Protein AF-A0A3D1KJD3-F1 (afdb_monomer_lite)

Sequence (381 aa):
MVTKNLELHQRLITLSAMRPDELLDFFHSDLTGIPAKKIIGNLKMAMMFLDLPSRDALKQSILGNLAPTNQDPELVAYLKRPTAEELASEIPLHTALTKEEEDEVKNHDVGGASGMPGHHFEEKLQAAWRMLTPEIKTRFERESLEAERFNSIILTYLKDIRDRLETTQRLVAKTELGGMNFPRDLVDKILSVLDEWPPKKILSSALAVPTSAVSVKKVGSVNITRINELKGENDYPPKVSEPSGRNNTRSRPAPTARAGKFTDIAYPANTGDQSTHHLTGPIEEFSMLTVEDFRRAPQHEDFVRKVLDKLNLLAAEDYNQKMAAIDAWHRSALYKLYIDIGQKSLGQGLNVADYLHNSPASSLTEEEFYAITELNQKMRF

Structure (mmCIF, N/CA/C/O backbone):
data_AF-A0A3D1KJD3-F1
#
_entry.id   AF-A0A3D1KJD3-F1
#
loop_
_atom_site.group_PDB
_atom_site.id
_atom_site.type_symbol
_atom_site.label_atom_id
_atom_site.label_alt_id
_atom_site.label_comp_id
_atom_site.label_asym_id
_atom_site.label_entity_id
_atom_site.label_seq_id
_atom_site.pdbx_PDB_ins_code
_atom_site.Cartn_x
_atom_site.Cartn_y
_atom_site.Cartn_z
_atom_site.occupancy
_atom_site.B_iso_or_equiv
_atom_site.auth_seq_id
_atom_site.auth_comp_id
_atom_site.auth_asym_id
_atom_site.auth_atom_id
_atom_site.pdbx_PDB_model_num
ATOM 1 N N . MET A 1 1 ? 34.949 8.815 -19.052 1.00 61.06 1 MET A N 1
ATOM 2 C CA . MET A 1 1 ? 33.995 9.674 -18.311 1.00 61.06 1 MET A CA 1
ATOM 3 C C . MET A 1 1 ? 32.566 9.137 -18.363 1.00 61.06 1 MET A C 1
ATOM 5 O O . MET A 1 1 ? 31.951 9.068 -17.312 1.00 61.06 1 MET A O 1
ATOM 9 N N . VAL A 1 2 ? 32.060 8.676 -19.516 1.00 72.06 2 VAL A N 1
ATOM 10 C CA . VAL A 1 2 ? 30.673 8.174 -19.657 1.00 72.06 2 VAL A CA 1
ATOM 11 C C . VAL A 1 2 ? 30.336 6.981 -18.740 1.00 72.06 2 VAL A C 1
ATOM 13 O O . VAL A 1 2 ? 29.287 6.979 -18.109 1.00 72.06 2 VAL A O 1
ATOM 16 N N . THR A 1 3 ? 31.236 6.003 -18.591 1.00 79.94 3 THR A N 1
ATOM 17 C CA . THR A 1 3 ? 30.989 4.801 -17.766 1.00 79.94 3 THR A CA 1
ATOM 18 C C . THR A 1 3 ? 30.862 5.098 -16.269 1.00 79.94 3 THR A C 1
ATOM 20 O O . THR A 1 3 ? 30.003 4.525 -15.610 1.00 79.94 3 THR A O 1
ATOM 23 N N . LYS A 1 4 ? 31.647 6.050 -15.745 1.00 81.00 4 LYS A N 1
ATOM 24 C CA . LYS A 1 4 ? 31.580 6.462 -14.331 1.00 81.00 4 LYS A CA 1
ATOM 25 C C . LYS A 1 4 ? 30.249 7.135 -13.978 1.00 81.00 4 LYS A C 1
ATOM 27 O O . LYS A 1 4 ? 29.729 6.928 -12.890 1.00 81.00 4 LYS A O 1
ATOM 32 N N . ASN A 1 5 ? 29.680 7.914 -14.899 1.00 83.56 5 ASN A N 1
ATOM 33 C CA . ASN A 1 5 ? 28.409 8.605 -14.661 1.00 83.56 5 ASN A CA 1
ATOM 34 C C . ASN A 1 5 ? 27.230 7.613 -14.595 1.00 83.56 5 ASN A C 1
ATOM 36 O O . ASN A 1 5 ? 26.338 7.754 -13.758 1.00 83.56 5 ASN A O 1
ATOM 40 N N . LEU A 1 6 ? 27.276 6.555 -15.416 1.00 85.12 6 LEU A N 1
ATOM 41 C CA . LEU A 1 6 ? 26.286 5.478 -15.388 1.00 85.12 6 LEU A CA 1
ATOM 42 C C . LEU A 1 6 ? 26.322 4.695 -14.065 1.00 85.12 6 LEU A C 1
ATOM 44 O O . LEU A 1 6 ? 25.272 4.422 -13.488 1.00 85.12 6 LEU A O 1
ATOM 48 N N . GLU A 1 7 ? 27.516 4.384 -13.560 1.00 90.50 7 GLU A N 1
ATOM 49 C CA . GLU A 1 7 ? 27.693 3.683 -12.283 1.00 90.50 7 GLU A CA 1
ATOM 50 C C . GLU A 1 7 ? 27.165 4.513 -11.100 1.00 90.50 7 GLU A C 1
ATOM 52 O O . GLU A 1 7 ? 26.434 4.001 -10.252 1.00 90.50 7 GLU A O 1
ATOM 57 N N . LEU A 1 8 ? 27.444 5.821 -11.081 1.00 89.56 8 LEU A N 1
ATOM 58 C CA . LEU A 1 8 ? 26.913 6.731 -10.060 1.00 89.56 8 LEU A CA 1
ATOM 59 C C . LEU A 1 8 ? 25.385 6.829 -10.106 1.00 89.56 8 LEU A C 1
ATOM 61 O O . LEU A 1 8 ? 24.737 6.857 -9.062 1.00 89.56 8 LEU A O 1
ATOM 65 N N . HIS A 1 9 ? 24.796 6.832 -11.303 1.00 86.81 9 HIS A N 1
ATOM 66 C CA . HIS A 1 9 ? 23.344 6.815 -11.470 1.00 86.81 9 HIS A CA 1
ATOM 67 C C . HIS A 1 9 ? 22.706 5.534 -10.925 1.00 86.81 9 HIS A C 1
ATOM 69 O O . HIS A 1 9 ? 21.658 5.608 -10.286 1.00 86.81 9 HIS A O 1
ATOM 75 N N . GLN A 1 10 ? 23.330 4.374 -11.145 1.00 89.19 10 GLN A N 1
ATOM 76 C CA . GLN A 1 10 ? 22.856 3.101 -10.595 1.00 89.19 10 GLN A CA 1
ATOM 77 C C . GLN A 1 10 ? 22.967 3.081 -9.069 1.00 89.19 10 GLN A C 1
ATOM 79 O O . GLN A 1 10 ? 22.000 2.739 -8.391 1.00 89.19 10 GLN A O 1
ATOM 84 N N . ARG A 1 11 ? 24.099 3.547 -8.527 1.00 91.62 11 ARG A N 1
ATOM 85 C CA . ARG A 1 11 ? 24.304 3.694 -7.079 1.00 91.62 11 ARG A CA 1
ATOM 86 C C . ARG A 1 11 ? 23.284 4.639 -6.440 1.00 91.62 11 ARG A C 1
ATOM 88 O O . ARG A 1 11 ? 22.796 4.351 -5.352 1.00 91.62 11 ARG A O 1
ATOM 95 N N . LEU A 1 12 ? 22.907 5.717 -7.131 1.00 91.06 12 LEU A N 1
ATOM 96 C CA . LEU A 1 12 ? 21.894 6.660 -6.656 1.00 91.06 12 LEU A CA 1
ATOM 97 C C . LEU A 1 12 ? 20.514 6.003 -6.485 1.00 91.06 12 LEU A C 1
ATOM 99 O O . LEU A 1 12 ? 19.816 6.300 -5.520 1.00 91.06 12 LEU A O 1
ATOM 103 N N . ILE A 1 13 ? 20.131 5.100 -7.395 1.00 86.69 13 ILE A N 1
ATOM 104 C CA . ILE A 1 13 ? 18.846 4.377 -7.338 1.00 86.69 13 ILE A CA 1
ATOM 105 C C . ILE A 1 13 ? 18.813 3.413 -6.144 1.00 86.69 13 ILE A C 1
ATOM 107 O O . ILE A 1 13 ? 17.764 3.203 -5.542 1.00 86.69 13 ILE A O 1
ATOM 111 N N . THR A 1 14 ? 19.962 2.849 -5.770 1.00 90.06 14 THR A N 1
ATOM 112 C CA . THR A 1 14 ? 20.081 1.897 -4.658 1.00 90.06 14 THR A CA 1
ATOM 113 C C . THR A 1 14 ? 20.388 2.555 -3.309 1.00 90.06 14 THR A C 1
ATOM 115 O O . THR A 1 14 ? 20.689 1.841 -2.357 1.00 90.06 14 THR A O 1
ATOM 118 N N . LEU A 1 15 ? 20.319 3.890 -3.193 1.00 88.50 15 LEU A N 1
ATOM 119 C CA . LEU A 1 15 ? 20.670 4.616 -1.960 1.00 88.50 15 LEU A CA 1
ATOM 120 C C . LEU A 1 15 ? 19.901 4.133 -0.723 1.00 88.50 15 LEU A C 1
ATOM 122 O O . LEU A 1 15 ? 20.470 4.084 0.362 1.00 88.50 15 LEU A O 1
ATOM 126 N N . SER A 1 16 ? 18.631 3.750 -0.875 1.00 85.44 16 SER A N 1
ATOM 127 C CA . SER A 1 16 ? 17.797 3.266 0.234 1.00 85.44 16 SER A CA 1
ATOM 128 C C . SER A 1 16 ? 18.202 1.893 0.772 1.00 85.44 16 SER A C 1
ATOM 130 O O . SER A 1 16 ? 17.799 1.537 1.875 1.00 85.44 16 SER A O 1
ATOM 132 N N . ALA A 1 17 ? 18.983 1.129 0.008 1.00 86.69 17 ALA A N 1
ATOM 133 C CA . ALA A 1 17 ? 19.478 -0.187 0.396 1.00 86.69 17 ALA A CA 1
ATOM 134 C C . ALA A 1 17 ? 20.937 -0.155 0.886 1.00 86.69 17 ALA A C 1
ATOM 136 O O . ALA A 1 17 ? 21.443 -1.183 1.337 1.00 86.69 17 ALA A O 1
ATOM 137 N N . MET A 1 18 ? 21.620 0.992 0.785 1.00 91.19 18 MET A N 1
ATOM 138 C CA . MET A 1 18 ? 23.014 1.132 1.207 1.00 91.19 18 MET A CA 1
ATOM 139 C C . MET A 1 18 ? 23.139 1.169 2.723 1.00 91.19 18 MET A C 1
ATOM 141 O O . MET A 1 18 ? 22.298 1.723 3.436 1.00 91.19 18 MET A O 1
ATOM 145 N N . ARG A 1 19 ? 24.245 0.618 3.218 1.00 89.31 19 ARG A N 1
ATOM 146 C CA . ARG A 1 19 ? 24.614 0.767 4.626 1.00 89.31 19 ARG A CA 1
ATOM 147 C C . ARG A 1 19 ? 25.073 2.213 4.901 1.00 89.31 19 ARG A C 1
ATOM 149 O O . ARG A 1 19 ? 25.510 2.896 3.973 1.00 89.31 19 ARG A O 1
ATOM 156 N N . PRO A 1 20 ? 24.988 2.715 6.149 1.00 86.56 20 PRO A N 1
ATOM 157 C CA . PRO A 1 20 ? 25.352 4.101 6.458 1.00 86.56 20 PRO A CA 1
ATOM 158 C C . PRO A 1 20 ? 26.784 4.491 6.052 1.00 86.56 20 PRO A C 1
ATOM 160 O O . PRO A 1 20 ? 27.004 5.613 5.611 1.00 86.56 20 PRO A O 1
ATOM 163 N N . ASP A 1 21 ? 27.743 3.568 6.155 1.00 89.38 21 ASP A N 1
ATOM 164 C CA . ASP A 1 21 ? 29.130 3.728 5.699 1.00 89.38 21 ASP A CA 1
ATOM 165 C C . ASP A 1 21 ? 29.217 3.913 4.176 1.00 89.38 21 ASP A C 1
ATOM 167 O O . ASP A 1 21 ? 29.812 4.875 3.694 1.00 89.38 21 ASP A O 1
ATOM 171 N N . GLU A 1 22 ? 28.534 3.056 3.417 1.00 93.56 22 GLU A N 1
ATOM 172 C CA . GLU A 1 22 ? 28.491 3.124 1.950 1.00 93.56 22 GLU A CA 1
ATOM 173 C C . GLU A 1 22 ? 27.819 4.404 1.440 1.00 93.56 22 GLU A C 1
ATOM 175 O O . GLU A 1 22 ? 28.180 4.929 0.381 1.00 93.56 22 GLU A O 1
ATOM 180 N N . LEU A 1 23 ? 26.837 4.904 2.194 1.00 92.81 23 LEU A N 1
ATOM 181 C CA . LEU A 1 23 ? 26.145 6.151 1.903 1.00 92.81 23 LEU A CA 1
ATOM 182 C C . LEU A 1 23 ? 27.099 7.338 2.069 1.00 92.81 23 LEU A C 1
ATOM 184 O O . LEU A 1 23 ? 27.170 8.186 1.182 1.00 92.81 23 LEU A O 1
ATOM 188 N N . LEU A 1 24 ? 27.889 7.385 3.143 1.00 93.38 24 LEU A N 1
ATOM 189 C CA . LEU A 1 24 ? 28.906 8.427 3.313 1.00 93.38 24 LEU A CA 1
ATOM 190 C C . LEU A 1 24 ? 29.971 8.361 2.208 1.00 93.38 24 LEU A C 1
ATOM 192 O O . LEU A 1 24 ? 30.311 9.391 1.626 1.00 93.38 24 LEU A O 1
ATOM 196 N N . ASP A 1 25 ? 30.432 7.165 1.841 1.00 93.81 25 ASP A N 1
ATOM 197 C CA . ASP A 1 25 ? 31.366 6.965 0.723 1.00 93.81 25 ASP A CA 1
ATOM 198 C C . ASP A 1 25 ? 30.792 7.434 -0.624 1.00 93.81 25 ASP A C 1
ATOM 200 O O . ASP A 1 25 ? 31.511 7.956 -1.484 1.00 93.81 25 ASP A O 1
ATOM 204 N N . PHE A 1 26 ? 29.480 7.285 -0.825 1.00 94.44 26 PHE A N 1
ATOM 205 C CA . PHE A 1 26 ? 28.806 7.812 -2.007 1.00 94.44 26 PHE A CA 1
ATOM 206 C C . PHE A 1 26 ? 28.897 9.346 -2.078 1.00 94.44 26 PHE A C 1
ATOM 208 O O . PHE A 1 26 ? 29.221 9.877 -3.138 1.00 94.44 26 PHE A O 1
ATOM 215 N N . PHE A 1 27 ? 28.701 10.066 -0.968 1.00 94.31 27 PHE A N 1
ATOM 216 C CA . PHE A 1 27 ? 28.771 11.539 -0.951 1.00 94.31 27 PHE A CA 1
ATOM 217 C C . PHE A 1 27 ? 30.199 12.114 -1.002 1.00 94.31 27 PHE A C 1
ATOM 219 O O . PHE A 1 27 ? 30.369 13.288 -1.353 1.00 94.31 27 PHE A O 1
ATOM 226 N N . HIS A 1 28 ? 31.215 11.285 -0.745 1.00 93.12 28 HIS A N 1
ATOM 227 C CA . HIS A 1 28 ? 32.618 11.596 -1.041 1.00 93.12 28 HIS A CA 1
ATOM 228 C C . HIS A 1 28 ? 32.961 11.497 -2.534 1.00 93.12 28 HIS A C 1
ATOM 230 O O . HIS A 1 28 ? 33.950 12.082 -2.982 1.00 93.12 28 HIS A O 1
ATOM 236 N N . SER A 1 29 ? 32.183 10.736 -3.309 1.00 92.69 29 SER A N 1
ATOM 237 C CA . SER A 1 29 ? 32.419 10.564 -4.743 1.00 92.69 29 SER A CA 1
ATOM 238 C C . SER A 1 29 ? 32.091 11.847 -5.506 1.00 92.69 29 SER A C 1
ATOM 240 O O . SER A 1 29 ? 31.306 12.668 -5.049 1.00 92.69 29 SER A O 1
ATOM 242 N N . ASP A 1 30 ? 32.669 12.031 -6.689 1.00 93.56 30 ASP A N 1
ATOM 243 C CA . ASP A 1 30 ? 32.340 13.169 -7.548 1.00 93.56 30 ASP A CA 1
ATOM 244 C C . ASP A 1 30 ? 30.911 13.021 -8.100 1.00 93.56 30 ASP A C 1
ATOM 246 O O . ASP A 1 30 ? 30.651 12.151 -8.931 1.00 93.56 30 ASP A O 1
ATOM 250 N N . LEU A 1 31 ? 29.980 13.847 -7.614 1.00 93.81 31 LEU A N 1
ATOM 251 C CA . LEU A 1 31 ? 28.571 13.850 -8.023 1.00 93.81 31 LEU A CA 1
ATOM 252 C C . LEU A 1 31 ? 28.306 14.858 -9.152 1.00 93.81 31 LEU A C 1
ATOM 254 O O . LEU A 1 31 ? 27.145 15.120 -9.488 1.00 93.81 31 LEU A O 1
ATOM 258 N N . THR A 1 32 ? 29.356 15.429 -9.756 1.00 90.88 32 THR A N 1
ATOM 259 C CA . THR A 1 32 ? 29.201 16.375 -10.862 1.00 90.88 32 THR A CA 1
ATOM 260 C C . THR A 1 32 ? 28.441 15.732 -12.027 1.00 90.88 32 THR A C 1
ATOM 262 O O . THR A 1 32 ? 28.765 14.656 -12.531 1.00 90.88 32 THR A O 1
ATOM 265 N N . GLY A 1 33 ? 27.364 16.398 -12.452 1.00 90.62 33 GLY A N 1
ATOM 266 C CA . GLY A 1 33 ? 26.479 15.923 -13.519 1.00 90.62 33 GLY A CA 1
ATOM 267 C C . GLY A 1 33 ? 25.214 15.198 -13.052 1.00 90.62 33 GLY A C 1
ATOM 268 O O . GLY A 1 33 ? 24.385 14.864 -13.898 1.00 90.62 33 GLY A O 1
ATOM 269 N N . ILE A 1 34 ? 25.012 14.995 -11.745 1.00 94.25 34 ILE A N 1
ATOM 270 C CA . ILE A 1 34 ? 23.723 14.551 -11.199 1.00 94.25 34 ILE A CA 1
ATOM 271 C C . ILE A 1 34 ? 22.960 15.776 -10.668 1.00 94.25 34 ILE A C 1
ATOM 273 O O . ILE A 1 34 ? 23.483 16.488 -9.814 1.00 94.25 34 ILE A O 1
ATOM 277 N N . PRO A 1 35 ? 21.718 16.037 -11.119 1.00 95.31 35 PRO A N 1
ATOM 278 C CA . PRO A 1 35 ? 20.925 17.147 -10.596 1.00 95.31 35 PRO A CA 1
ATOM 279 C C . PRO A 1 35 ? 20.672 17.011 -9.087 1.00 95.31 35 PRO A C 1
ATOM 281 O O . PRO A 1 35 ? 20.200 15.962 -8.638 1.00 95.31 35 PRO A O 1
ATOM 284 N N . ALA A 1 36 ? 20.894 18.084 -8.319 1.00 95.06 36 ALA A N 1
ATOM 285 C CA . ALA A 1 36 ? 20.714 18.109 -6.863 1.00 95.06 36 ALA A CA 1
ATOM 286 C C . ALA A 1 36 ? 19.331 17.603 -6.425 1.00 95.06 36 ALA A C 1
ATOM 288 O O . ALA A 1 36 ? 19.230 16.764 -5.534 1.00 95.06 36 ALA A O 1
ATOM 289 N N . LYS A 1 37 ? 18.266 17.994 -7.137 1.00 93.69 37 LYS A N 1
ATOM 290 C CA . LYS A 1 37 ? 16.895 17.498 -6.909 1.00 93.69 37 LYS A CA 1
ATOM 291 C C . LYS A 1 37 ? 16.777 15.976 -6.934 1.00 93.69 37 LYS A C 1
ATOM 293 O O . LYS A 1 37 ? 16.052 15.402 -6.126 1.00 93.69 37 LYS A O 1
ATOM 298 N N . LYS A 1 38 ? 17.491 15.310 -7.846 1.00 93.31 38 LYS A N 1
ATOM 299 C CA . LYS A 1 38 ? 17.479 13.846 -7.961 1.00 93.31 38 LYS A CA 1
ATOM 300 C C . LYS A 1 38 ? 18.204 13.205 -6.780 1.00 93.31 38 LYS A C 1
ATOM 302 O O . LYS A 1 38 ? 17.748 12.182 -6.274 1.00 93.31 38 LYS A O 1
ATOM 307 N N . ILE A 1 39 ? 19.298 13.816 -6.325 1.00 95.94 39 ILE A N 1
ATOM 308 C CA . ILE A 1 39 ? 20.027 13.377 -5.130 1.00 95.94 39 ILE A CA 1
ATOM 309 C C . ILE A 1 39 ? 19.132 13.511 -3.896 1.00 95.94 39 ILE A C 1
ATOM 311 O O . ILE A 1 39 ? 18.936 12.535 -3.178 1.00 95.94 39 ILE A O 1
ATOM 315 N N . ILE A 1 40 ? 18.517 14.683 -3.711 1.00 96.06 40 ILE A N 1
ATOM 316 C CA . ILE A 1 40 ? 17.598 14.975 -2.605 1.00 96.06 40 ILE A CA 1
ATOM 317 C C . ILE A 1 40 ? 16.427 13.986 -2.592 1.00 96.06 40 ILE A C 1
ATOM 319 O O . ILE A 1 40 ? 16.121 13.424 -1.547 1.00 96.06 40 ILE A O 1
ATOM 323 N N . GLY A 1 41 ? 15.795 13.723 -3.741 1.00 91.44 41 GLY A N 1
ATOM 324 C CA . GLY A 1 41 ? 14.673 12.783 -3.829 1.00 91.44 41 GLY A CA 1
ATOM 325 C C . GLY A 1 41 ? 15.038 11.360 -3.396 1.00 91.44 41 GLY A C 1
ATOM 326 O O . GLY A 1 41 ? 14.323 10.758 -2.598 1.00 91.44 41 GLY A O 1
ATOM 327 N N . ASN A 1 42 ? 16.176 10.832 -3.858 1.00 92.06 42 ASN A N 1
ATOM 328 C CA . ASN A 1 42 ? 16.626 9.496 -3.447 1.00 92.06 42 ASN A CA 1
ATOM 329 C C . ASN A 1 42 ? 17.067 9.462 -1.977 1.00 92.06 42 ASN A C 1
ATOM 331 O O . ASN A 1 42 ? 16.793 8.487 -1.279 1.00 92.06 42 ASN A O 1
ATOM 335 N N . LEU A 1 43 ? 17.685 10.538 -1.482 1.00 94.69 43 LEU A N 1
ATOM 336 C CA . LEU A 1 43 ? 18.056 10.661 -0.076 1.00 94.69 43 LEU A CA 1
ATOM 337 C C . LEU A 1 43 ? 16.816 10.684 0.835 1.00 94.69 43 LEU A C 1
ATOM 339 O O . LEU A 1 43 ? 16.785 9.964 1.829 1.00 94.69 43 LEU A O 1
ATOM 343 N N . LYS A 1 44 ? 15.752 11.409 0.458 1.00 94.00 44 LYS A N 1
ATOM 344 C CA . LYS A 1 44 ? 14.457 11.382 1.163 1.00 94.00 44 LYS A CA 1
ATOM 345 C C . LYS A 1 44 ? 13.887 9.971 1.263 1.00 94.00 44 LYS A C 1
ATOM 347 O O . LYS A 1 44 ? 13.471 9.556 2.341 1.00 94.00 44 LYS A O 1
ATOM 352 N N . MET A 1 45 ? 13.912 9.223 0.159 1.00 87.06 45 MET A N 1
ATOM 353 C CA . MET A 1 45 ? 13.441 7.835 0.131 1.00 87.06 45 MET A CA 1
ATOM 354 C C . MET A 1 45 ? 14.270 6.932 1.050 1.00 87.06 45 MET A C 1
ATOM 356 O O . MET A 1 45 ? 13.700 6.145 1.802 1.00 87.06 45 MET A O 1
ATOM 360 N N . ALA A 1 46 ? 15.600 7.073 1.046 1.00 88.75 46 ALA A N 1
ATOM 361 C CA . ALA A 1 46 ? 16.484 6.323 1.942 1.00 88.75 46 ALA A CA 1
ATOM 362 C C . ALA A 1 46 ? 16.216 6.631 3.425 1.00 88.75 46 ALA A C 1
ATOM 364 O O . ALA A 1 46 ? 16.281 5.751 4.280 1.00 88.75 46 ALA A O 1
ATOM 365 N N . MET A 1 47 ? 15.858 7.877 3.730 1.00 92.06 47 MET A N 1
ATOM 366 C CA . MET A 1 47 ? 15.598 8.349 5.087 1.00 92.06 47 MET A CA 1
ATOM 367 C C . MET A 1 47 ? 14.168 8.087 5.576 1.00 92.06 47 MET A C 1
ATOM 369 O O . MET A 1 47 ? 13.893 8.278 6.762 1.00 92.06 47 MET A O 1
ATOM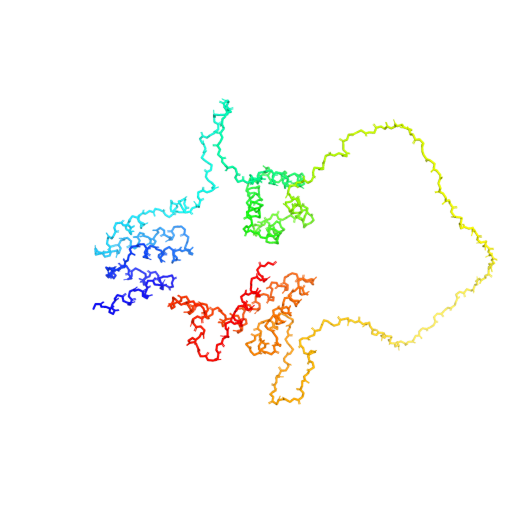 373 N N . MET A 1 48 ? 13.255 7.635 4.709 1.00 90.31 48 MET A N 1
ATOM 374 C CA . MET A 1 48 ? 11.830 7.479 5.027 1.00 90.31 48 MET A CA 1
ATOM 375 C C . MET A 1 48 ? 11.579 6.560 6.235 1.00 90.31 48 MET A C 1
ATOM 377 O O . MET A 1 48 ? 10.620 6.772 6.975 1.00 90.31 48 MET A O 1
ATOM 381 N N . PHE A 1 49 ? 12.470 5.600 6.487 1.00 83.50 49 PHE A N 1
ATOM 382 C CA . PHE A 1 49 ? 12.343 4.620 7.571 1.00 83.50 49 PHE A CA 1
ATOM 383 C C . PHE A 1 49 ? 13.128 4.967 8.846 1.00 83.50 49 PHE A C 1
ATOM 385 O O . PHE A 1 49 ? 13.051 4.230 9.824 1.00 83.50 49 PHE A O 1
ATOM 392 N N . LEU A 1 50 ? 13.874 6.076 8.854 1.00 86.19 50 LEU A N 1
ATOM 393 C CA . LEU A 1 50 ? 14.628 6.536 10.024 1.00 86.19 50 LEU A CA 1
ATOM 394 C C . LEU A 1 50 ? 13.758 7.428 10.922 1.00 86.19 50 LEU A C 1
ATOM 396 O O . LEU A 1 50 ? 12.920 8.184 10.419 1.00 86.19 50 LEU A O 1
ATOM 400 N N . ASP A 1 51 ? 13.986 7.386 12.236 1.00 92.06 51 ASP A N 1
ATOM 401 C CA . ASP A 1 51 ? 13.426 8.350 13.192 1.00 92.06 51 ASP A CA 1
ATOM 402 C C . ASP A 1 51 ? 14.015 9.762 12.990 1.00 92.06 51 ASP A C 1
ATOM 404 O O . ASP A 1 51 ? 15.071 9.924 12.378 1.00 92.06 51 ASP A O 1
ATOM 408 N N . LEU A 1 52 ? 13.331 10.806 13.482 1.00 91.19 52 LEU A N 1
ATOM 409 C CA . LEU A 1 52 ? 13.737 12.203 13.245 1.00 91.19 52 LEU A CA 1
ATOM 410 C C . LEU A 1 52 ? 15.172 12.511 13.717 1.00 91.19 52 LEU A C 1
ATOM 412 O O . LEU A 1 52 ? 15.931 13.051 12.909 1.00 91.19 52 LEU A O 1
ATOM 416 N N . PRO A 1 53 ? 15.591 12.136 14.945 1.00 93.88 53 PRO A N 1
ATOM 417 C CA . PRO A 1 53 ? 16.984 12.286 15.366 1.00 93.88 53 PRO A CA 1
ATOM 418 C C . PRO A 1 53 ? 17.987 11.607 14.425 1.00 93.88 53 PRO A C 1
ATOM 420 O O . PRO A 1 53 ? 18.979 12.227 14.041 1.00 93.88 53 PRO A O 1
ATOM 423 N N . SER A 1 54 ? 17.723 10.364 14.011 1.00 93.38 54 SER A N 1
ATOM 424 C CA . SER A 1 54 ? 18.590 9.624 13.085 1.00 93.38 54 SER A CA 1
ATOM 425 C C . SER A 1 54 ? 18.685 10.287 11.709 1.00 93.38 54 SER A C 1
ATOM 427 O O . SER A 1 54 ? 19.754 10.297 11.096 1.00 93.38 54 SER A O 1
ATOM 429 N N . ARG A 1 55 ? 17.590 10.887 11.225 1.00 94.75 55 ARG A N 1
ATOM 430 C CA . ARG A 1 55 ? 17.575 11.656 9.972 1.00 94.75 55 ARG A CA 1
ATOM 431 C C . ARG A 1 55 ? 18.472 12.887 10.058 1.00 94.75 55 ARG A C 1
ATOM 433 O O . ARG A 1 55 ? 19.301 13.104 9.174 1.00 94.75 55 ARG A O 1
ATOM 440 N N . ASP A 1 56 ? 18.332 13.674 11.119 1.00 95.31 56 ASP A N 1
ATOM 441 C CA . ASP A 1 56 ? 19.144 14.877 11.309 1.00 95.31 56 ASP A CA 1
ATOM 442 C C . ASP A 1 56 ? 20.626 14.525 11.502 1.00 95.31 56 ASP A C 1
ATOM 444 O O . ASP A 1 56 ? 21.489 15.155 10.889 1.00 95.31 56 ASP A O 1
ATOM 448 N N . ALA A 1 57 ? 20.931 13.468 12.262 1.00 95.62 57 ALA A N 1
ATOM 449 C CA . ALA A 1 57 ? 22.294 12.967 12.423 1.00 95.62 57 ALA A CA 1
ATOM 450 C C . ALA A 1 57 ? 22.917 12.570 11.075 1.00 95.62 57 ALA A C 1
ATOM 452 O O . ALA A 1 57 ? 24.028 13.001 10.762 1.00 95.62 57 ALA A O 1
ATOM 453 N N . LEU A 1 58 ? 22.180 11.826 10.242 1.00 94.81 58 LEU A N 1
ATOM 454 C CA . LEU A 1 58 ? 22.642 11.428 8.914 1.00 94.81 58 LEU A CA 1
ATOM 455 C C . LEU A 1 58 ? 22.883 12.640 8.005 1.00 94.81 58 LEU A C 1
ATOM 457 O O . LEU A 1 58 ? 23.923 12.708 7.352 1.00 94.81 58 LEU A O 1
ATOM 461 N N . LYS A 1 59 ? 21.973 13.625 7.991 1.00 96.56 59 LYS A N 1
ATOM 462 C CA . LYS A 1 59 ? 22.155 14.872 7.225 1.00 96.56 59 LYS A CA 1
ATOM 463 C C . LYS A 1 59 ? 23.431 15.607 7.633 1.00 96.56 59 LYS A C 1
ATOM 465 O O . LYS A 1 59 ? 24.183 16.033 6.758 1.00 96.56 59 LYS A O 1
ATOM 470 N N . GLN A 1 60 ? 23.706 15.717 8.934 1.00 97.00 60 GLN A N 1
ATOM 471 C CA . GLN A 1 60 ? 24.932 16.349 9.436 1.00 97.00 60 GLN A CA 1
ATOM 472 C C . GLN A 1 60 ? 26.187 15.554 9.061 1.00 97.00 60 GLN A C 1
ATOM 474 O O . GLN A 1 60 ? 27.186 16.146 8.651 1.00 97.00 60 GLN A O 1
ATOM 479 N N . SER A 1 61 ? 26.139 14.219 9.134 1.00 96.44 61 SER A N 1
ATOM 480 C CA . SER A 1 61 ? 27.247 13.369 8.688 1.00 96.44 61 SER A CA 1
ATOM 481 C C . SER A 1 61 ? 27.519 13.524 7.192 1.00 96.44 61 SER A C 1
ATOM 483 O O . SER A 1 61 ? 28.676 13.675 6.810 1.00 96.44 61 SER A O 1
ATOM 485 N N . ILE A 1 62 ? 26.483 13.555 6.348 1.00 96.31 62 ILE A N 1
ATOM 486 C CA . ILE A 1 62 ? 26.636 13.796 4.905 1.00 96.31 62 ILE A CA 1
ATOM 487 C C . ILE A 1 62 ? 27.220 15.189 4.660 1.00 96.31 62 ILE A C 1
ATOM 489 O O . ILE A 1 62 ? 28.163 15.327 3.889 1.00 96.31 62 ILE A O 1
ATOM 493 N N . LEU A 1 63 ? 26.704 16.215 5.342 1.00 96.69 63 LEU A N 1
ATOM 494 C CA . LEU A 1 63 ? 27.164 17.594 5.186 1.00 96.69 63 LEU A CA 1
ATOM 495 C C . LEU A 1 63 ? 28.647 17.761 5.554 1.00 96.69 63 LEU A C 1
ATOM 497 O O . LEU A 1 63 ? 29.362 18.485 4.865 1.00 96.69 63 LEU A O 1
ATOM 501 N N . GLY A 1 64 ? 29.116 17.080 6.604 1.00 95.12 64 GLY A N 1
ATOM 502 C CA . GLY A 1 64 ? 30.521 17.105 7.024 1.00 95.12 64 GLY A CA 1
ATOM 503 C C . GLY A 1 64 ? 31.476 16.341 6.100 1.00 95.12 64 GLY A C 1
ATOM 504 O O . GLY A 1 64 ? 32.665 16.644 6.078 1.00 95.12 64 GLY A O 1
ATOM 505 N N . ASN A 1 65 ? 30.959 15.383 5.327 1.00 93.56 65 ASN A N 1
ATOM 506 C CA . ASN A 1 65 ? 31.728 14.529 4.414 1.00 93.56 65 ASN A CA 1
ATOM 507 C C . ASN A 1 65 ? 31.531 14.896 2.929 1.00 93.56 65 ASN A C 1
ATOM 509 O O . ASN A 1 65 ? 32.032 14.217 2.034 1.00 93.56 65 ASN A O 1
ATOM 513 N N . LEU A 1 66 ? 30.792 15.969 2.639 1.00 95.50 66 LEU A N 1
ATOM 514 C CA . LEU A 1 66 ? 30.473 16.359 1.272 1.00 95.50 66 LEU A CA 1
ATOM 515 C C . LEU A 1 66 ? 31.729 16.883 0.558 1.00 95.50 66 LEU A C 1
ATOM 517 O O . LEU A 1 66 ? 32.343 17.858 1.000 1.00 95.50 66 LEU A O 1
ATOM 521 N N . ALA A 1 67 ? 32.100 16.266 -0.568 1.00 92.62 67 ALA A N 1
ATOM 522 C CA . ALA A 1 67 ? 33.246 16.724 -1.354 1.00 92.62 67 ALA A CA 1
ATOM 523 C C . ALA A 1 67 ? 33.070 18.198 -1.798 1.00 92.62 67 ALA A C 1
ATOM 525 O O . ALA A 1 67 ? 31.950 18.604 -2.125 1.00 92.62 67 ALA A O 1
ATOM 526 N N . PRO A 1 68 ? 34.145 19.012 -1.885 1.00 93.25 68 PRO A N 1
ATOM 527 C CA . PRO A 1 68 ? 34.047 20.421 -2.288 1.00 93.25 68 PRO A CA 1
ATOM 528 C C . PRO A 1 68 ? 33.379 20.641 -3.653 1.00 93.25 68 PRO A C 1
ATOM 530 O O . PRO A 1 68 ? 32.724 21.656 -3.869 1.00 93.25 68 PRO A O 1
ATOM 533 N N . THR A 1 69 ? 33.506 19.675 -4.566 1.00 93.38 69 THR A N 1
ATOM 534 C CA . THR A 1 69 ? 32.882 19.689 -5.898 1.00 93.38 69 THR A CA 1
ATOM 535 C C . THR A 1 69 ? 31.370 19.454 -5.870 1.00 93.38 69 THR A C 1
ATOM 537 O O . THR A 1 69 ? 30.697 19.753 -6.852 1.00 93.38 69 THR A O 1
ATOM 540 N N . ASN A 1 70 ? 30.827 18.955 -4.755 1.00 92.75 70 ASN A N 1
ATOM 541 C CA . ASN A 1 70 ? 29.419 18.584 -4.590 1.00 92.75 70 ASN A CA 1
ATOM 542 C C . ASN A 1 70 ? 28.619 19.617 -3.778 1.00 92.75 70 ASN A C 1
ATOM 544 O O . ASN A 1 70 ? 27.498 19.333 -3.358 1.00 92.75 70 ASN A O 1
ATOM 548 N N . GLN A 1 71 ? 29.178 20.806 -3.533 1.00 93.75 71 GLN A N 1
ATOM 549 C CA . GLN A 1 71 ? 28.544 21.877 -2.755 1.00 93.75 71 GLN A CA 1
ATOM 550 C C . GLN A 1 71 ? 27.486 22.644 -3.562 1.00 93.75 71 GLN A C 1
ATOM 552 O O . GLN A 1 71 ? 27.489 23.874 -3.618 1.00 93.75 71 GLN A O 1
ATOM 557 N N . ASP A 1 72 ? 26.572 21.914 -4.198 1.00 96.69 72 ASP A N 1
ATOM 558 C CA . ASP A 1 72 ? 25.411 22.520 -4.834 1.00 96.69 72 ASP A CA 1
ATOM 559 C C . ASP A 1 72 ? 24.557 23.254 -3.771 1.00 96.69 72 ASP A C 1
ATOM 561 O O . ASP A 1 72 ? 24.242 22.661 -2.729 1.00 96.69 72 ASP A O 1
ATOM 565 N N . PRO A 1 73 ? 24.179 24.530 -3.988 1.00 97.19 73 PRO A N 1
ATOM 566 C CA . PRO A 1 73 ? 23.442 25.313 -2.998 1.00 97.19 73 PRO A CA 1
ATOM 567 C C . PRO A 1 73 ? 22.110 24.686 -2.572 1.00 97.19 73 PRO A C 1
ATOM 569 O O . PRO A 1 73 ? 21.734 24.809 -1.407 1.00 97.19 73 PRO A O 1
ATOM 572 N N . GLU A 1 74 ? 21.405 24.005 -3.482 1.00 96.50 74 GLU A N 1
ATOM 573 C CA . GLU A 1 74 ? 20.113 23.369 -3.206 1.00 96.50 74 GLU A CA 1
ATOM 574 C C . GLU A 1 74 ? 20.301 22.148 -2.296 1.00 96.50 74 GLU A C 1
ATOM 576 O O . GLU A 1 74 ? 19.585 21.990 -1.303 1.00 96.50 74 GLU A O 1
ATOM 581 N N . LEU A 1 75 ? 21.321 21.325 -2.570 1.00 96.38 75 LEU A N 1
ATOM 582 C CA . LEU A 1 75 ? 21.666 20.171 -1.735 1.00 96.38 75 LEU A CA 1
ATOM 583 C C . LEU A 1 75 ? 22.151 20.599 -0.342 1.00 96.38 75 LEU A C 1
ATOM 585 O O . LEU A 1 75 ? 21.723 20.034 0.664 1.00 96.38 75 LEU A O 1
ATOM 589 N N . VAL A 1 76 ? 23.005 21.621 -0.259 1.00 97.31 76 VAL A N 1
ATOM 590 C CA . VAL A 1 76 ? 23.503 22.137 1.027 1.00 97.31 76 VAL A CA 1
ATOM 591 C C . VAL A 1 76 ? 22.370 22.753 1.851 1.00 97.31 76 VAL A C 1
ATOM 593 O O . VAL A 1 76 ? 22.309 22.531 3.062 1.00 97.31 76 VAL A O 1
ATOM 596 N N . ALA A 1 77 ? 21.458 23.499 1.220 1.00 96.88 77 ALA A N 1
ATOM 597 C CA . ALA A 1 77 ? 20.280 24.039 1.894 1.00 96.88 77 ALA A CA 1
ATOM 598 C C . ALA A 1 77 ? 19.383 22.918 2.438 1.00 96.88 77 ALA A C 1
ATOM 600 O O . ALA A 1 77 ? 18.936 22.992 3.582 1.00 96.88 77 ALA A O 1
ATOM 601 N N . TYR A 1 78 ? 19.181 21.854 1.655 1.00 96.62 78 TYR A N 1
ATOM 602 C CA . TYR A 1 78 ? 18.425 20.678 2.076 1.00 96.62 78 TYR A CA 1
ATOM 603 C C . TYR A 1 78 ? 19.038 19.986 3.304 1.00 96.62 78 TYR A C 1
ATOM 605 O O . TYR A 1 78 ? 18.339 19.725 4.282 1.00 96.62 78 TYR A O 1
ATOM 613 N N . LEU A 1 79 ? 20.349 19.729 3.281 1.00 96.69 79 LEU A N 1
ATOM 614 C CA . LEU A 1 79 ? 21.056 19.042 4.369 1.00 96.69 79 LEU A CA 1
ATOM 615 C C . LEU A 1 79 ? 21.116 19.867 5.664 1.00 96.69 79 LEU A C 1
ATOM 617 O O . LEU A 1 79 ? 21.153 19.297 6.751 1.00 96.69 79 LEU A O 1
ATOM 621 N N . LYS A 1 80 ? 21.109 21.202 5.570 1.00 97.00 80 LYS A N 1
ATOM 622 C CA . LYS A 1 80 ? 21.079 22.092 6.742 1.00 97.00 80 LYS A CA 1
ATOM 623 C C . LYS A 1 80 ? 19.692 22.236 7.364 1.00 97.00 80 LYS A C 1
ATOM 625 O O . LYS A 1 80 ? 19.602 22.657 8.515 1.00 97.00 80 LYS A O 1
ATOM 630 N N . ARG A 1 81 ? 18.626 21.933 6.620 1.00 94.69 81 ARG A N 1
ATOM 631 C CA . ARG A 1 81 ? 17.253 22.127 7.086 1.00 94.69 81 ARG A CA 1
ATOM 632 C C . ARG A 1 81 ? 16.866 21.047 8.110 1.00 94.69 81 ARG A C 1
ATOM 634 O O . ARG A 1 81 ? 16.933 19.859 7.768 1.00 94.69 81 ARG A O 1
ATOM 641 N N . PRO A 1 82 ? 16.416 21.430 9.323 1.00 93.50 82 PRO A N 1
ATOM 642 C CA . PRO A 1 82 ? 15.926 20.484 10.320 1.00 93.50 82 PRO A CA 1
ATOM 643 C C . PRO A 1 82 ? 14.788 19.634 9.761 1.00 93.50 82 PRO A C 1
ATOM 645 O O . PRO A 1 82 ? 13.863 20.148 9.125 1.00 93.50 82 PRO A O 1
ATOM 648 N N . THR A 1 83 ? 14.814 18.330 10.019 1.00 91.06 83 THR A N 1
ATOM 649 C CA . THR A 1 83 ? 13.804 17.416 9.468 1.00 91.06 83 THR A CA 1
ATOM 650 C C . THR A 1 83 ? 12.394 17.711 9.999 1.00 91.06 83 THR A C 1
ATOM 652 O O . THR A 1 83 ? 11.411 17.500 9.290 1.00 91.06 83 THR A O 1
ATOM 655 N N . ALA A 1 84 ? 12.277 18.277 11.204 1.00 86.38 84 ALA A N 1
ATOM 656 C CA . ALA A 1 84 ? 11.000 18.740 11.750 1.00 86.38 84 ALA A CA 1
ATOM 657 C C . ALA A 1 84 ? 10.345 19.844 10.889 1.00 86.38 84 ALA A C 1
ATOM 659 O O . ALA A 1 84 ? 9.137 19.812 10.659 1.00 86.38 84 ALA A O 1
ATOM 660 N N . GLU A 1 85 ? 11.135 20.786 10.363 1.00 88.06 85 GLU A N 1
ATOM 661 C CA . GLU A 1 85 ? 10.638 21.860 9.490 1.00 88.06 85 GLU A CA 1
ATOM 662 C C . GLU A 1 85 ? 10.285 21.357 8.087 1.00 88.06 85 GLU A C 1
ATOM 664 O O . GLU A 1 85 ? 9.394 21.900 7.436 1.00 88.06 85 GLU A O 1
ATOM 669 N N . GLU A 1 86 ? 10.997 20.338 7.602 1.00 87.56 86 GLU A N 1
ATOM 670 C CA . GLU A 1 86 ? 10.708 19.686 6.324 1.00 87.56 86 GLU A CA 1
ATOM 671 C C . GLU A 1 86 ? 9.325 19.033 6.359 1.00 87.56 86 GLU A C 1
ATOM 673 O O . GLU A 1 86 ? 8.486 19.351 5.517 1.00 87.56 86 GLU A O 1
ATOM 678 N N . LEU A 1 87 ? 9.054 18.225 7.390 1.00 84.38 87 LEU A N 1
ATOM 679 C CA . LEU A 1 87 ? 7.751 17.586 7.584 1.00 84.38 87 LEU A CA 1
ATOM 680 C C . LEU A 1 87 ? 6.626 18.606 7.750 1.00 84.38 87 LEU A C 1
ATOM 682 O O . LEU A 1 87 ? 5.552 18.407 7.195 1.00 84.38 87 LEU A O 1
ATOM 686 N N . ALA A 1 88 ? 6.875 19.722 8.440 1.00 82.19 88 ALA A N 1
ATOM 687 C CA . ALA A 1 88 ? 5.897 20.802 8.556 1.00 82.19 88 ALA A CA 1
ATOM 688 C C . ALA A 1 88 ? 5.548 21.440 7.196 1.00 82.19 88 ALA A C 1
ATOM 690 O O . ALA A 1 88 ? 4.409 21.849 6.990 1.00 82.19 88 ALA A O 1
ATOM 691 N N . SER A 1 89 ? 6.503 21.501 6.258 1.00 78.94 89 SER A N 1
ATOM 692 C CA . SER A 1 89 ? 6.280 22.045 4.908 1.00 78.94 89 SER A CA 1
ATOM 693 C C . SER A 1 89 ? 5.777 21.040 3.871 1.00 78.94 89 SER A C 1
ATOM 695 O O . SER A 1 89 ? 5.284 21.455 2.826 1.00 78.94 89 SER A O 1
ATOM 697 N N . GLU A 1 90 ? 5.920 19.738 4.126 1.00 68.62 90 GLU A N 1
ATOM 698 C CA . GLU A 1 90 ? 5.447 18.674 3.230 1.00 68.62 90 GLU A CA 1
ATOM 699 C C . GLU A 1 90 ? 4.012 18.235 3.514 1.00 68.62 90 GLU A C 1
ATOM 701 O O . GLU A 1 90 ? 3.416 17.545 2.687 1.00 68.62 90 GLU A O 1
ATOM 706 N N . ILE A 1 91 ? 3.427 18.656 4.641 1.00 52.44 91 ILE A N 1
ATOM 707 C CA . ILE A 1 91 ? 1.988 18.519 4.860 1.00 52.44 91 ILE A CA 1
ATOM 708 C C . ILE A 1 91 ? 1.289 19.354 3.774 1.00 52.44 91 ILE A C 1
ATOM 710 O O . ILE A 1 91 ? 1.455 20.576 3.751 1.00 52.44 91 ILE A O 1
ATOM 714 N N . PRO A 1 92 ? 0.513 18.733 2.862 1.00 42.53 92 PRO A N 1
ATOM 715 C CA . PRO A 1 92 ? -0.247 19.465 1.861 1.00 42.53 92 PRO A CA 1
ATOM 716 C C . PRO A 1 92 ? -1.103 20.515 2.561 1.00 42.53 92 PRO A C 1
ATOM 718 O O . PRO A 1 92 ? -1.726 20.223 3.583 1.00 42.53 92 PRO A O 1
ATOM 721 N N . LEU A 1 93 ? -1.125 21.724 2.004 1.00 37.81 93 LEU A N 1
ATOM 722 C CA . LEU A 1 93 ? -1.727 22.947 2.543 1.00 37.81 93 LEU A CA 1
ATOM 723 C C . LEU A 1 93 ? -3.273 22.901 2.646 1.00 37.81 93 LEU A C 1
ATOM 725 O O . LEU A 1 93 ? -3.958 23.849 2.282 1.00 37.81 93 LEU A O 1
ATOM 729 N N . HIS A 1 94 ? -3.849 21.798 3.122 1.00 40.88 94 HIS A N 1
ATOM 730 C CA . HIS A 1 94 ? -5.283 21.628 3.346 1.00 40.88 94 HIS A CA 1
ATOM 731 C C . HIS A 1 94 ? -5.675 21.560 4.827 1.00 40.88 94 HIS A C 1
ATOM 733 O O . HIS A 1 94 ? -6.855 21.384 5.117 1.00 40.88 94 HIS A O 1
ATOM 739 N N . THR A 1 95 ? -4.745 21.709 5.777 1.00 41.06 95 THR A N 1
ATOM 740 C CA . THR A 1 95 ? -5.075 21.576 7.213 1.00 41.06 95 THR A CA 1
ATOM 741 C C . THR A 1 95 ? -4.285 22.482 8.165 1.00 41.06 95 THR A C 1
ATOM 743 O O . THR A 1 95 ? -4.069 22.105 9.311 1.00 41.06 95 THR A O 1
ATOM 746 N N . ALA A 1 96 ? -3.877 23.681 7.752 1.00 34.53 96 ALA A N 1
ATOM 747 C CA . ALA A 1 96 ? -3.332 24.667 8.691 1.00 34.53 96 ALA A CA 1
ATOM 748 C C . ALA A 1 96 ? -4.319 25.830 8.874 1.00 34.53 96 ALA A C 1
ATOM 750 O O . ALA A 1 96 ? -4.230 26.839 8.184 1.00 34.53 96 ALA A O 1
ATOM 751 N N . LEU A 1 97 ? -5.272 25.667 9.798 1.00 38.41 97 LEU A N 1
ATOM 752 C CA . LEU A 1 97 ? -5.967 26.794 10.427 1.00 38.41 97 LEU A CA 1
ATOM 753 C C . LEU A 1 97 ? -4.946 27.512 11.319 1.00 38.41 97 LEU A C 1
ATOM 755 O O . LEU A 1 97 ? -4.490 26.964 12.325 1.00 38.41 97 LEU A O 1
ATOM 759 N N . THR A 1 98 ? -4.533 28.708 10.911 1.00 40.25 98 THR A N 1
ATOM 760 C CA . THR A 1 98 ? -3.704 29.611 11.711 1.00 40.25 98 THR A CA 1
ATOM 761 C C . THR A 1 98 ? -4.534 30.206 12.848 1.00 40.25 98 THR A C 1
ATOM 763 O O . THR A 1 98 ? -5.657 30.653 12.638 1.00 40.25 98 THR A O 1
ATOM 766 N N . LYS A 1 99 ? -3.963 30.233 14.057 1.00 46.78 99 LYS A N 1
ATOM 767 C CA . LYS A 1 99 ? -4.529 30.779 15.310 1.00 46.78 99 LYS A CA 1
ATOM 768 C C . LYS A 1 99 ? -4.715 32.314 15.318 1.00 46.78 99 LYS A C 1
ATOM 770 O O . LYS A 1 99 ? -4.614 32.931 16.370 1.00 46.78 99 LYS A O 1
ATOM 775 N N . GLU A 1 100 ? -4.957 32.940 14.172 1.00 45.28 100 GLU A N 1
ATOM 776 C CA . GLU A 1 100 ? -5.041 34.406 14.044 1.00 45.28 100 GLU A CA 1
ATOM 777 C C . GLU A 1 100 ? -6.443 34.915 13.648 1.00 45.28 100 GLU A C 1
ATOM 779 O O . GLU A 1 100 ? -6.647 36.120 13.591 1.00 45.28 100 GLU A O 1
ATOM 784 N N . GLU A 1 101 ? -7.441 34.038 13.466 1.00 46.75 101 GLU A N 1
ATOM 785 C CA . GLU A 1 101 ? -8.822 34.418 13.087 1.00 46.75 101 GLU A CA 1
ATOM 786 C C . GLU A 1 101 ? -9.868 34.271 14.219 1.00 46.75 101 GLU A C 1
ATOM 788 O O . GLU A 1 101 ? -11.063 34.166 13.949 1.00 46.75 101 GLU A O 1
ATOM 793 N N . GLU A 1 102 ? -9.472 34.268 15.500 1.00 48.00 102 GLU A N 1
ATOM 794 C CA . GLU A 1 102 ? -10.446 34.210 16.615 1.00 48.00 102 GLU A CA 1
ATOM 795 C C . GLU A 1 102 ? -11.036 35.574 17.032 1.00 48.00 102 GLU A C 1
ATOM 797 O O . GLU A 1 102 ? -12.041 35.589 17.739 1.00 48.00 102 GLU A O 1
ATOM 802 N N . ASP A 1 103 ? -10.523 36.711 16.540 1.00 41.78 103 ASP A N 1
ATOM 803 C CA . ASP A 1 103 ? -10.947 38.040 17.031 1.00 41.78 103 ASP A CA 1
ATOM 804 C C . ASP A 1 103 ? -11.761 38.916 16.051 1.00 41.78 103 ASP A C 1
ATOM 806 O O . ASP A 1 103 ? -12.123 40.038 16.407 1.00 41.78 103 ASP A O 1
ATOM 810 N N . GLU A 1 104 ? -12.150 38.437 14.860 1.00 40.78 104 GLU A N 1
ATOM 811 C CA . GLU A 1 104 ? -12.803 39.306 13.854 1.00 40.78 104 GLU A CA 1
ATOM 812 C C . GLU A 1 104 ? -14.151 38.812 13.291 1.00 40.78 104 GLU A C 1
ATOM 814 O O . GLU A 1 104 ? -14.504 39.079 12.146 1.00 40.78 104 GLU A O 1
ATOM 819 N N . VAL A 1 105 ? -14.995 38.167 14.110 1.00 41.81 105 VAL A N 1
ATOM 820 C CA . VAL A 1 105 ? -16.406 37.903 13.742 1.00 41.81 105 VAL A CA 1
ATOM 821 C C . VAL A 1 105 ? -17.357 38.885 14.431 1.00 41.81 105 VAL A C 1
ATOM 823 O O . VAL A 1 105 ? -18.179 38.527 15.275 1.00 41.81 105 VAL A O 1
ATOM 826 N N . LYS A 1 106 ? -17.286 40.154 14.018 1.00 45.56 106 LYS A N 1
ATOM 827 C CA . LYS A 1 106 ? -18.446 41.059 14.000 1.00 45.56 106 LYS A CA 1
ATOM 828 C C . LYS A 1 106 ? -18.433 41.872 12.708 1.00 45.56 106 LYS A C 1
ATOM 830 O O . LYS A 1 106 ? -17.711 42.851 12.593 1.00 45.56 106 LYS A O 1
ATOM 835 N N . ASN A 1 107 ? -19.349 41.500 11.815 1.00 46.81 107 ASN A N 1
ATOM 836 C CA . ASN A 1 107 ? -19.783 42.222 10.616 1.00 46.81 107 ASN A CA 1
ATOM 837 C C . ASN A 1 107 ? -18.822 42.199 9.416 1.00 46.81 107 ASN A C 1
ATOM 839 O O . ASN A 1 107 ? -18.045 43.131 9.253 1.00 46.81 107 ASN A O 1
ATOM 843 N N . HIS A 1 108 ? -19.043 41.294 8.458 1.00 38.03 108 HIS A N 1
ATOM 844 C CA . HIS A 1 108 ? -19.429 41.731 7.109 1.00 38.03 108 HIS A CA 1
ATOM 845 C C . HIS A 1 108 ? -19.954 40.594 6.228 1.00 38.03 108 HIS A C 1
ATOM 847 O O . HIS A 1 108 ? -19.437 39.483 6.209 1.00 38.03 108 HIS A O 1
ATOM 853 N N . ASP A 1 109 ? -20.999 40.954 5.496 1.00 48.25 109 ASP A N 1
ATOM 854 C CA . ASP A 1 109 ? -21.644 40.255 4.396 1.00 48.25 109 ASP A CA 1
ATOM 855 C C . ASP A 1 109 ? -21.084 40.833 3.088 1.00 48.25 109 ASP A C 1
ATOM 857 O O . ASP A 1 109 ? -21.399 41.977 2.788 1.00 48.25 109 ASP A O 1
ATOM 861 N N . VAL A 1 110 ? -20.225 40.094 2.372 1.00 42.22 110 VAL A N 1
ATOM 862 C CA . VAL A 1 110 ? -19.898 40.171 0.923 1.00 42.22 110 VAL A CA 1
ATOM 863 C C . VAL A 1 110 ? -19.106 38.875 0.645 1.00 42.22 110 VAL A C 1
ATOM 865 O O . VAL A 1 110 ? -18.155 38.592 1.355 1.00 42.22 110 VAL A O 1
ATOM 868 N N . GLY A 1 111 ? -19.405 37.955 -0.270 1.00 36.31 111 GLY A N 1
ATOM 869 C CA . GLY A 1 111 ? -19.891 38.084 -1.634 1.00 36.31 111 GLY A CA 1
ATOM 870 C C . GLY A 1 111 ? -18.804 37.562 -2.589 1.00 36.31 111 GLY A C 1
ATOM 871 O O . GLY A 1 111 ? -17.953 38.326 -3.023 1.00 36.31 111 GLY A O 1
ATOM 872 N N . GLY A 1 112 ? -18.869 36.269 -2.940 1.00 37.31 112 GLY A N 1
ATOM 873 C CA . GLY A 1 112 ? -18.318 35.728 -4.193 1.00 37.31 112 GLY A CA 1
ATOM 874 C C . GLY A 1 112 ? -16.963 35.005 -4.155 1.00 37.31 112 GLY A C 1
ATOM 875 O O . GLY A 1 112 ? -15.927 35.620 -4.369 1.00 37.31 112 GLY A O 1
ATOM 876 N N . ALA A 1 113 ? -16.997 33.670 -4.080 1.00 32.19 113 ALA A N 1
ATOM 877 C CA . ALA A 1 113 ? -16.117 32.786 -4.855 1.00 32.19 113 ALA A CA 1
ATOM 878 C C . ALA A 1 113 ? -16.742 31.379 -4.945 1.00 32.19 113 ALA A C 1
ATOM 880 O O . ALA A 1 113 ? -17.260 30.844 -3.971 1.00 32.19 113 ALA A O 1
ATOM 881 N N . SER A 1 114 ? -16.732 30.820 -6.151 1.00 35.50 114 SER A N 1
ATOM 882 C CA . SER A 1 114 ? -17.250 29.516 -6.586 1.00 35.50 114 SER A CA 1
ATOM 883 C C . SER A 1 114 ? -17.119 28.372 -5.566 1.00 35.50 114 SER A C 1
ATOM 885 O O . SER A 1 114 ? -16.040 27.808 -5.382 1.00 35.50 114 SER A O 1
ATOM 887 N N . GLY A 1 115 ? -18.246 27.992 -4.960 1.00 32.56 115 GLY A N 1
ATOM 888 C CA . GLY A 1 115 ? -18.351 26.851 -4.058 1.00 32.56 115 GLY A CA 1
ATOM 889 C C . GLY A 1 115 ? -18.326 25.520 -4.809 1.00 32.56 115 GLY A C 1
ATOM 890 O O . GLY A 1 115 ? -19.289 25.159 -5.483 1.00 32.56 115 GLY A O 1
ATOM 891 N N . MET A 1 116 ? -17.247 24.756 -4.629 1.00 41.22 116 MET A N 1
ATOM 892 C CA . MET A 1 116 ? -17.350 23.293 -4.598 1.00 41.22 116 MET A CA 1
ATOM 893 C C . MET A 1 116 ? -18.454 22.919 -3.591 1.00 41.22 116 MET A C 1
ATOM 895 O O . MET A 1 116 ? -18.557 23.602 -2.567 1.00 41.22 116 MET A O 1
ATOM 899 N N . PRO A 1 117 ? -19.288 21.891 -3.844 1.00 47.88 117 PRO A N 1
ATOM 900 C CA . PRO A 1 117 ? -20.350 21.494 -2.923 1.00 47.88 117 PRO A CA 1
ATOM 901 C C . PRO A 1 117 ? -19.727 21.261 -1.550 1.00 47.88 117 PRO A C 1
ATOM 903 O O . PRO A 1 117 ? -18.925 20.346 -1.377 1.00 47.88 117 PRO A O 1
ATOM 906 N N . GLY A 1 118 ? -20.024 22.175 -0.620 1.00 48.59 118 GLY A N 1
ATOM 907 C CA . GLY A 1 118 ? -19.300 22.301 0.634 1.00 48.59 118 GLY A CA 1
ATOM 908 C C . GLY A 1 118 ? -19.241 20.950 1.318 1.00 48.59 118 GLY A C 1
ATOM 909 O O . GLY A 1 118 ? -20.276 20.359 1.625 1.00 48.59 118 GLY A O 1
ATOM 910 N N . HIS A 1 119 ? -18.043 20.429 1.536 1.00 58.41 119 HIS A N 1
ATOM 911 C CA . HIS A 1 119 ? -17.894 19.236 2.340 1.00 58.41 119 HIS A CA 1
ATOM 912 C C . HIS A 1 119 ? -18.281 19.612 3.772 1.00 58.41 119 HIS A C 1
ATOM 914 O O . HIS A 1 119 ? -17.497 20.219 4.494 1.00 58.41 119 HIS A O 1
ATOM 920 N N . HIS A 1 120 ? -19.509 19.281 4.180 1.00 80.81 120 HIS A N 1
ATOM 921 C CA . HIS A 1 120 ? -20.005 19.480 5.546 1.00 80.81 120 HIS A CA 1
ATOM 922 C C . HIS A 1 120 ? -19.360 18.430 6.476 1.00 80.81 120 HIS A C 1
ATOM 924 O O . HIS A 1 120 ? -20.045 17.675 7.161 1.00 80.81 120 HIS A O 1
ATOM 930 N N . PHE A 1 121 ? -18.025 18.310 6.440 1.00 86.88 121 PHE A N 1
ATOM 931 C CA . PHE A 1 121 ? -17.269 17.343 7.235 1.00 86.88 121 PHE A CA 1
ATOM 932 C C . PHE A 1 121 ? -17.491 17.573 8.722 1.00 86.88 121 PHE A C 1
ATOM 934 O O . PHE A 1 121 ? -17.681 16.610 9.456 1.00 86.88 121 PHE A O 1
ATOM 941 N N . GLU A 1 122 ? -17.546 18.838 9.132 1.00 87.06 122 GLU A N 1
ATOM 942 C CA . GLU A 1 122 ? -17.800 19.217 10.517 1.00 87.06 122 GLU A CA 1
ATOM 943 C C . GLU A 1 122 ? -19.190 18.761 10.980 1.00 87.06 122 GLU A C 1
ATOM 945 O O . GLU A 1 122 ? -19.330 18.157 12.039 1.00 87.06 122 GLU A O 1
ATOM 950 N N . GLU A 1 123 ? -20.223 18.931 10.152 1.00 88.94 123 GLU A N 1
ATOM 951 C CA . GLU A 1 123 ? -21.570 18.465 10.500 1.00 88.94 123 GLU A CA 1
ATOM 952 C C . GLU A 1 123 ? -21.664 16.938 10.554 1.00 88.94 123 GLU A C 1
ATOM 954 O O . GLU A 1 123 ? -22.309 16.392 11.452 1.00 88.94 123 GLU A O 1
ATOM 959 N N . LYS A 1 124 ? -20.995 16.235 9.628 1.00 88.31 124 LYS A N 1
ATOM 960 C CA . LYS A 1 124 ? -20.909 14.767 9.643 1.00 88.31 124 LYS A CA 1
ATOM 961 C C . LYS A 1 124 ? -20.174 14.265 10.883 1.00 88.31 124 LYS A C 1
ATOM 963 O O . LYS A 1 124 ? -20.617 13.311 11.522 1.00 88.31 124 LYS A O 1
ATOM 968 N N . LEU A 1 125 ? -19.079 14.926 11.251 1.00 92.94 125 LEU A N 1
ATOM 969 C CA . LEU A 1 125 ? -18.327 14.611 12.455 1.00 92.94 125 LEU A CA 1
ATOM 970 C C . LEU A 1 125 ? -19.204 14.831 13.693 1.00 92.94 125 LEU A C 1
ATOM 972 O O . LEU A 1 125 ? -19.343 13.926 14.513 1.00 92.94 125 LEU A O 1
ATOM 976 N N . GLN A 1 126 ? -19.898 15.965 13.787 1.00 91.44 126 GLN A N 1
ATOM 977 C CA . GLN A 1 126 ? -20.849 16.230 14.868 1.00 91.44 126 GLN A CA 1
ATOM 978 C C . GLN A 1 126 ? -22.001 15.218 14.913 1.00 91.44 126 GLN A C 1
ATOM 980 O O . GLN A 1 126 ? -22.436 14.829 16.000 1.00 91.44 126 GLN A O 1
ATOM 985 N N . ALA A 1 127 ? -22.496 14.751 13.764 1.00 91.50 127 ALA A N 1
ATOM 986 C CA . ALA A 1 127 ? -23.500 13.691 13.708 1.00 91.50 127 ALA A CA 1
ATOM 987 C C . ALA A 1 127 ? -22.963 12.381 14.309 1.00 91.50 127 ALA A C 1
ATOM 989 O O . ALA A 1 127 ? -23.643 11.774 15.137 1.00 91.50 127 ALA A O 1
ATOM 990 N N . ALA A 1 128 ? -21.722 11.999 13.992 1.00 92.88 128 ALA A N 1
ATOM 991 C CA . ALA A 1 128 ? -21.059 10.856 14.621 1.00 92.88 128 ALA A CA 1
ATOM 992 C C . ALA A 1 128 ? -20.898 11.046 16.142 1.00 92.88 128 ALA A C 1
ATOM 994 O O . ALA A 1 128 ? -21.211 10.137 16.911 1.00 92.88 128 ALA A O 1
ATOM 995 N N . TRP A 1 129 ? -20.512 12.242 16.599 1.00 93.56 129 TRP A N 1
ATOM 996 C CA . TRP A 1 129 ? -20.429 12.577 18.028 1.00 93.56 129 TRP A CA 1
ATOM 997 C C . TRP A 1 129 ? -21.766 12.446 18.762 1.00 93.56 129 TRP A C 1
ATOM 999 O O . TRP A 1 129 ? -21.814 12.018 19.919 1.00 93.56 129 TRP A O 1
ATOM 1009 N N . ARG A 1 130 ? -22.879 12.785 18.104 1.00 93.00 130 ARG A N 1
ATOM 1010 C CA . ARG A 1 130 ? -24.220 12.643 18.691 1.00 93.00 130 ARG A CA 1
ATOM 1011 C C . ARG A 1 130 ? -24.588 11.184 18.944 1.00 93.00 130 ARG A C 1
ATOM 1013 O O . ARG A 1 130 ? -25.264 10.931 19.939 1.00 93.00 130 ARG A O 1
ATOM 1020 N N . MET A 1 131 ? -24.097 10.257 18.120 1.00 91.62 131 MET A N 1
ATOM 1021 C CA . MET A 1 131 ? -24.355 8.819 18.252 1.00 91.62 131 MET A CA 1
ATOM 1022 C C . MET A 1 131 ? -23.617 8.169 19.428 1.00 91.62 131 MET A C 1
ATOM 1024 O O . MET A 1 131 ? -24.019 7.094 19.871 1.00 91.62 131 MET A O 1
ATOM 1028 N N . LEU A 1 132 ? -22.565 8.804 19.954 1.00 92.50 132 LEU A N 1
ATOM 1029 C CA . LEU A 1 132 ? -21.798 8.264 21.076 1.00 92.50 132 LEU A CA 1
ATOM 1030 C C . LEU A 1 132 ? -22.640 8.200 22.358 1.00 92.50 132 LEU A C 1
ATOM 1032 O O . LEU A 1 132 ? -23.372 9.139 22.696 1.00 92.50 132 LEU A O 1
ATOM 1036 N N . THR A 1 133 ? -22.492 7.101 23.102 1.00 92.31 133 THR A N 1
ATOM 1037 C CA . THR A 1 133 ? -23.121 6.931 24.417 1.00 92.31 133 THR A CA 1
ATOM 1038 C C . THR A 1 133 ? -22.530 7.926 25.427 1.00 92.31 133 THR A C 1
ATOM 1040 O O . THR A 1 133 ? -21.372 8.334 25.288 1.00 92.31 133 THR A O 1
ATOM 1043 N N . PRO A 1 134 ? -23.292 8.339 26.458 1.00 92.44 134 PRO A N 1
ATOM 1044 C CA . PRO A 1 134 ? -22.793 9.267 27.476 1.00 92.44 134 PRO A CA 1
ATOM 1045 C C . PRO A 1 134 ? -21.532 8.746 28.182 1.00 92.44 134 PRO A C 1
ATOM 1047 O O . PRO A 1 134 ? -20.633 9.526 28.460 1.00 92.44 134 PRO A O 1
ATOM 1050 N N . GLU A 1 135 ? -21.412 7.430 28.371 1.00 90.25 135 GLU A N 1
ATOM 1051 C CA . GLU A 1 135 ? -20.221 6.774 28.932 1.00 90.25 135 GLU A CA 1
ATOM 1052 C C . GLU A 1 135 ? -18.951 7.062 28.114 1.00 90.25 135 GLU A C 1
ATOM 1054 O O . GLU A 1 135 ? -17.905 7.388 28.674 1.00 90.25 135 GLU A O 1
ATOM 1059 N N . ILE A 1 136 ? -19.050 6.995 26.781 1.00 91.75 136 ILE A N 1
ATOM 1060 C CA . ILE A 1 136 ? -17.935 7.291 25.874 1.00 91.75 136 ILE A CA 1
ATOM 1061 C C . ILE A 1 136 ? -17.636 8.793 25.860 1.00 91.75 136 ILE A C 1
ATOM 1063 O O . ILE A 1 136 ? -16.473 9.184 25.855 1.00 91.75 136 ILE A O 1
ATOM 1067 N N . LYS A 1 137 ? -18.665 9.647 25.915 1.00 91.44 137 LYS A N 1
ATOM 1068 C CA . LYS A 1 137 ? -18.477 11.106 25.982 1.00 91.44 137 LYS A CA 1
ATOM 1069 C C . LYS A 1 137 ? -17.723 11.517 27.248 1.00 91.44 137 LYS A C 1
ATOM 1071 O O . LYS A 1 137 ? -16.747 12.250 27.156 1.00 91.44 137 LYS A O 1
ATOM 1076 N N . THR A 1 138 ? -18.091 10.969 28.406 1.00 91.81 138 THR A N 1
ATOM 1077 C CA . THR A 1 138 ? -17.371 11.221 29.664 1.00 91.81 138 THR A CA 1
ATOM 1078 C C . THR A 1 138 ? -15.935 10.687 29.630 1.00 91.81 138 THR A C 1
ATOM 1080 O O . THR A 1 138 ? -15.043 11.289 30.225 1.00 91.81 138 THR A O 1
ATOM 1083 N N . ARG A 1 139 ? -15.681 9.573 28.929 1.00 89.94 139 ARG A N 1
ATOM 1084 C CA . ARG A 1 139 ? -14.319 9.060 28.696 1.00 89.94 139 ARG A CA 1
ATOM 1085 C C . ARG A 1 139 ? -13.488 10.056 27.871 1.00 89.94 139 ARG A C 1
ATOM 1087 O O . ARG A 1 139 ? -12.370 10.372 28.261 1.00 89.94 139 ARG A O 1
ATOM 1094 N N . PHE A 1 140 ? -14.066 10.632 26.821 1.00 91.25 140 PHE A N 1
ATOM 1095 C CA . PHE A 1 140 ? -13.413 11.645 25.984 1.00 91.25 140 PHE A CA 1
ATOM 1096 C C . PHE A 1 140 ? -13.151 12.974 26.698 1.00 91.25 140 PHE A C 1
ATOM 1098 O O . PHE A 1 140 ? -12.127 13.602 26.451 1.00 91.25 140 PHE A O 1
ATOM 1105 N N . GLU A 1 141 ? -14.023 13.385 27.619 1.00 88.44 141 GLU A N 1
ATOM 1106 C CA . GLU A 1 141 ? -13.797 14.577 28.451 1.00 88.44 141 GLU A CA 1
ATOM 1107 C C . GLU A 1 141 ? -12.605 14.414 29.408 1.00 88.44 141 GLU A C 1
ATOM 1109 O O . GLU A 1 141 ? -11.953 15.395 29.759 1.00 88.44 141 GLU A O 1
ATOM 1114 N N . ARG A 1 142 ? -12.305 13.179 29.834 1.00 83.69 142 ARG A N 1
ATOM 1115 C CA . ARG A 1 142 ? -11.148 12.882 30.694 1.00 83.69 142 ARG A CA 1
ATOM 1116 C C . ARG A 1 142 ? -9.851 12.752 29.902 1.00 83.69 142 ARG A C 1
ATOM 1118 O O . ARG A 1 142 ? -8.797 13.128 30.407 1.00 83.69 142 ARG A O 1
ATOM 1125 N N . GLU A 1 143 ? -9.926 12.217 28.685 1.00 81.88 143 GLU A N 1
ATOM 1126 C CA . GLU A 1 143 ? -8.764 11.885 27.860 1.00 81.88 143 GLU A CA 1
ATOM 1127 C C . GLU A 1 143 ? -8.842 12.549 26.476 1.00 81.88 143 GLU A C 1
ATOM 1129 O O . GLU A 1 143 ? -9.339 11.970 25.508 1.00 81.88 143 GLU A O 1
ATOM 1134 N N . SER A 1 144 ? -8.265 13.754 26.361 1.00 83.62 144 SER A N 1
ATOM 1135 C CA . SER A 1 144 ? -8.237 14.552 25.115 1.00 83.62 144 SER A CA 1
ATOM 1136 C C . SER A 1 144 ? -7.712 13.773 23.899 1.00 83.62 144 SER A C 1
ATOM 1138 O O . SER A 1 144 ? -8.196 13.940 22.781 1.00 83.62 144 SER A O 1
ATOM 1140 N N . LEU A 1 145 ? -6.750 12.870 24.114 1.00 88.06 145 LEU A N 1
ATOM 1141 C CA . LEU A 1 145 ? -6.124 12.082 23.048 1.00 88.06 145 LEU A CA 1
ATOM 1142 C C . LEU A 1 145 ? -7.093 11.108 22.368 1.00 88.06 145 LEU A C 1
ATOM 1144 O O . LEU A 1 145 ? -6.943 10.817 21.181 1.00 88.06 145 LEU A O 1
ATOM 1148 N N . GLU A 1 146 ? -8.078 10.576 23.088 1.00 90.81 146 GLU A N 1
ATOM 1149 C CA . GLU A 1 146 ? -9.032 9.638 22.497 1.00 90.81 146 GLU A CA 1
ATOM 1150 C C . GLU A 1 146 ? -10.052 10.355 21.612 1.00 90.81 146 GLU A C 1
ATOM 1152 O O . GLU A 1 146 ? -10.378 9.865 20.530 1.00 90.81 146 GLU A O 1
ATOM 1157 N N . ALA A 1 147 ? -10.483 11.551 22.019 1.00 92.31 147 ALA A N 1
ATOM 1158 C CA . ALA A 1 147 ? -11.331 12.415 21.203 1.00 92.31 147 ALA A CA 1
ATOM 1159 C C . ALA A 1 147 ? -10.642 12.788 19.878 1.00 92.31 147 ALA A C 1
ATOM 1161 O O . ALA A 1 147 ? -11.238 12.674 18.805 1.00 92.31 147 ALA A O 1
ATOM 1162 N N . GLU A 1 148 ? -9.361 13.166 19.933 1.00 93.00 148 GLU A N 1
ATOM 1163 C CA . GLU A 1 148 ? -8.560 13.475 18.743 1.00 93.00 148 GLU A CA 1
ATOM 1164 C C . GLU A 1 148 ? -8.390 12.260 17.822 1.00 93.00 148 GLU A C 1
ATOM 1166 O O . GLU A 1 148 ? -8.527 12.378 16.601 1.00 93.00 148 GLU A O 1
ATOM 1171 N N . ARG A 1 149 ? -8.149 11.069 18.387 1.00 93.69 149 ARG A N 1
ATOM 1172 C CA . ARG A 1 149 ? -8.065 9.820 17.611 1.00 93.69 149 ARG A CA 1
ATOM 1173 C C . ARG A 1 149 ? -9.383 9.484 16.933 1.00 93.69 149 ARG A C 1
ATOM 1175 O O . ARG A 1 149 ? -9.373 9.159 15.746 1.00 93.69 149 ARG A O 1
ATOM 1182 N N . PHE A 1 150 ? -10.501 9.585 17.651 1.00 96.31 150 PHE A N 1
ATOM 1183 C CA . PHE A 1 150 ? -11.829 9.390 17.075 1.00 96.31 150 PHE A CA 1
ATOM 1184 C C . PHE A 1 150 ? -12.055 10.340 15.896 1.00 96.31 150 PHE A C 1
ATOM 1186 O O . PHE A 1 150 ? -12.382 9.885 14.800 1.00 96.31 150 PHE A O 1
ATOM 1193 N N . ASN A 1 151 ? -11.783 11.635 16.085 1.00 95.69 151 ASN A N 1
ATOM 1194 C CA . ASN A 1 151 ? -11.910 12.641 15.032 1.00 95.69 151 ASN A CA 1
ATOM 1195 C C . ASN A 1 151 ? -11.041 12.312 13.821 1.00 95.69 151 ASN A C 1
ATOM 1197 O O . ASN A 1 151 ? -11.528 12.345 12.696 1.00 95.69 151 ASN A O 1
ATOM 1201 N N . SER A 1 152 ? -9.781 11.936 14.040 1.00 95.75 152 SER A N 1
ATOM 1202 C 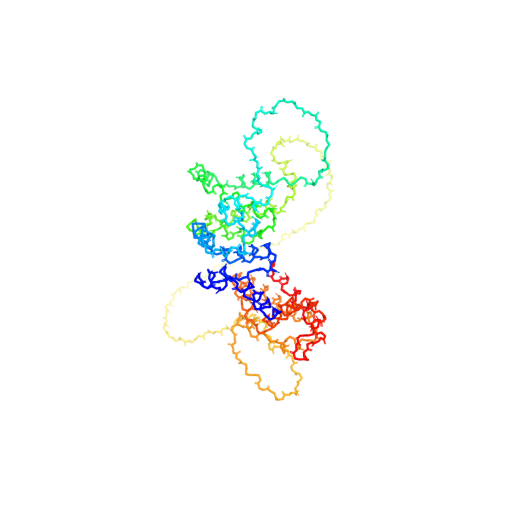CA . SER A 1 152 ? -8.866 11.545 12.967 1.00 95.75 152 SER A CA 1
ATOM 1203 C C . SER A 1 152 ? -9.390 10.344 12.175 1.00 95.75 152 SER A C 1
ATOM 1205 O O . SER A 1 152 ? -9.450 10.397 10.948 1.00 95.75 152 SER A O 1
ATOM 1207 N N . ILE A 1 153 ? -9.860 9.294 12.861 1.00 95.62 153 ILE A N 1
ATOM 1208 C CA . ILE A 1 153 ? -10.409 8.087 12.226 1.00 95.62 153 ILE A CA 1
ATOM 1209 C C . ILE A 1 153 ? -11.635 8.421 11.362 1.00 95.62 153 ILE A C 1
ATOM 1211 O O . ILE A 1 153 ? -11.716 7.965 10.220 1.00 95.62 153 ILE A O 1
ATOM 1215 N N . ILE A 1 154 ? -12.569 9.225 11.880 1.00 96.31 154 ILE A N 1
ATOM 1216 C CA . ILE A 1 154 ? -13.778 9.618 11.145 1.00 96.31 154 ILE A CA 1
ATOM 1217 C C . ILE A 1 154 ? -13.442 10.574 9.994 1.00 96.31 154 ILE A C 1
ATOM 1219 O O . ILE A 1 154 ? -13.983 10.431 8.902 1.00 96.31 154 ILE A O 1
ATOM 1223 N N . LEU A 1 155 ? -12.515 11.515 10.184 1.00 94.44 155 LEU A N 1
ATOM 1224 C CA . LEU A 1 155 ? -12.099 12.435 9.126 1.00 94.44 155 LEU A CA 1
ATOM 1225 C C . LEU A 1 155 ? -11.400 11.713 7.971 1.00 94.44 155 LEU A C 1
ATOM 1227 O O . LEU A 1 155 ? -11.649 12.062 6.821 1.00 94.44 155 LEU A O 1
ATOM 1231 N N . THR A 1 156 ? -10.558 10.706 8.230 1.00 93.81 156 THR A N 1
ATOM 1232 C CA . THR A 1 156 ? -9.937 9.932 7.140 1.00 93.81 156 THR A CA 1
ATOM 1233 C C . THR A 1 156 ? -10.956 9.079 6.391 1.00 93.81 156 THR A C 1
ATOM 1235 O O . THR A 1 156 ? -10.825 8.931 5.180 1.00 93.81 156 THR A O 1
ATOM 1238 N N . TYR A 1 157 ? -11.983 8.570 7.085 1.00 94.88 157 TYR A N 1
ATOM 1239 C CA . TYR A 1 157 ? -13.118 7.899 6.445 1.00 94.88 157 TYR A CA 1
ATOM 1240 C C . TYR A 1 157 ? -13.885 8.857 5.528 1.00 94.88 157 TYR A C 1
ATOM 1242 O O . TYR A 1 157 ? -14.099 8.584 4.355 1.00 94.88 157 TYR A O 1
ATOM 1250 N N . LEU A 1 158 ? -14.232 10.041 6.037 1.00 92.44 158 LEU A N 1
ATOM 1251 C CA . LEU A 1 158 ? -14.971 11.045 5.275 1.00 92.44 158 LEU A CA 1
ATOM 1252 C C . LEU A 1 158 ? -14.199 11.594 4.068 1.00 92.44 158 LEU A C 1
ATOM 1254 O O . LEU A 1 158 ? -14.817 12.011 3.091 1.00 92.44 158 LEU A O 1
ATOM 1258 N N . LYS A 1 159 ? -12.865 11.592 4.137 1.00 89.00 159 LYS A N 1
ATOM 1259 C CA . LYS A 1 159 ? -11.967 11.945 3.030 1.00 89.00 159 LYS A CA 1
ATOM 1260 C C . LYS A 1 159 ? -11.750 10.803 2.028 1.00 89.00 159 LYS A C 1
ATOM 1262 O O . LYS A 1 159 ? -10.950 10.988 1.118 1.00 89.00 159 LYS A O 1
ATOM 1267 N N . ASP A 1 160 ? -12.409 9.656 2.207 1.00 87.25 160 ASP A N 1
ATOM 1268 C CA . ASP A 1 160 ? -12.265 8.455 1.368 1.00 87.25 160 ASP A CA 1
ATOM 1269 C C . ASP A 1 160 ? -10.822 7.907 1.322 1.00 87.25 160 ASP A C 1
ATOM 1271 O O . ASP A 1 160 ? -10.404 7.228 0.391 1.00 87.25 160 ASP A O 1
ATOM 1275 N N . ILE A 1 161 ? -10.019 8.225 2.347 1.00 84.94 161 ILE A N 1
ATOM 1276 C CA . ILE A 1 161 ? -8.656 7.689 2.518 1.00 84.94 161 ILE A CA 1
ATOM 1277 C C . ILE A 1 161 ? -8.722 6.295 3.144 1.00 84.94 161 ILE A C 1
ATOM 1279 O O . ILE A 1 161 ? -7.847 5.461 2.926 1.00 84.94 161 ILE A O 1
ATOM 1283 N N . ARG A 1 162 ? -9.750 6.073 3.964 1.00 87.94 162 ARG A N 1
ATOM 1284 C CA . ARG A 1 162 ? -9.980 4.850 4.718 1.00 87.94 162 ARG A CA 1
ATOM 1285 C C . ARG A 1 162 ? -11.349 4.299 4.352 1.00 87.94 162 ARG A C 1
ATOM 1287 O O . ARG A 1 162 ? -12.315 5.055 4.358 1.00 87.94 162 ARG A O 1
ATOM 1294 N N . ASP A 1 163 ? -11.444 2.998 4.108 1.00 91.75 163 ASP A N 1
ATOM 1295 C CA . ASP A 1 163 ? -12.721 2.353 3.808 1.00 91.75 163 ASP A CA 1
ATOM 1296 C C . ASP A 1 163 ? -13.571 2.111 5.078 1.00 91.75 163 ASP A C 1
ATOM 1298 O O . ASP A 1 163 ? -13.160 2.348 6.226 1.00 91.75 163 ASP A O 1
ATOM 1302 N N . ARG A 1 164 ? -14.805 1.631 4.882 1.00 92.62 164 ARG A N 1
ATOM 1303 C CA . ARG A 1 164 ? -15.758 1.361 5.974 1.00 92.62 164 ARG A CA 1
ATOM 1304 C C . ARG A 1 164 ? -15.211 0.325 6.955 1.00 92.62 164 ARG A C 1
ATOM 1306 O O . ARG A 1 164 ? -15.492 0.378 8.157 1.00 92.62 164 ARG A O 1
ATOM 1313 N N . LEU A 1 165 ? -14.419 -0.620 6.465 1.00 83.75 165 LEU A N 1
ATOM 1314 C CA . LEU A 1 165 ? -13.931 -1.729 7.257 1.00 83.75 165 LEU A CA 1
ATOM 1315 C C . LEU A 1 165 ? -12.720 -1.353 8.104 1.00 83.75 165 LEU A C 1
ATOM 1317 O O . LEU A 1 165 ? -12.729 -1.635 9.298 1.00 83.75 165 LEU A O 1
ATOM 1321 N N . GLU A 1 166 ? -11.693 -0.735 7.533 1.00 89.75 166 GLU A N 1
ATOM 1322 C CA . GLU A 1 166 ? -10.530 -0.252 8.268 1.00 89.75 166 GLU A CA 1
ATOM 1323 C C . GLU A 1 166 ? -11.000 0.740 9.342 1.00 89.75 166 GLU A C 1
ATOM 1325 O O . GLU A 1 166 ? -10.531 0.700 10.482 1.00 89.75 166 GLU A O 1
ATOM 1330 N N . THR A 1 167 ? -12.014 1.560 9.036 1.00 96.62 167 THR A N 1
ATOM 1331 C CA . THR A 1 167 ? -12.657 2.437 10.027 1.00 96.62 167 THR A CA 1
ATOM 1332 C C . THR A 1 167 ? -13.319 1.621 11.134 1.00 96.62 167 THR A C 1
ATOM 1334 O O . THR A 1 167 ? -13.099 1.895 12.314 1.00 96.62 167 THR A O 1
ATOM 1337 N N . THR A 1 168 ? -14.049 0.559 10.781 1.00 96.62 168 THR A N 1
ATOM 1338 C CA . THR A 1 168 ? -14.647 -0.359 11.759 1.00 96.62 168 THR A CA 1
ATOM 1339 C C . THR A 1 168 ? -13.589 -1.010 12.647 1.00 96.62 168 THR A C 1
ATOM 1341 O O . THR A 1 168 ? -13.716 -0.996 13.868 1.00 96.62 168 THR A O 1
ATOM 1344 N N . GLN A 1 169 ? -12.518 -1.543 12.060 1.00 93.62 169 GLN A N 1
ATOM 1345 C CA . GLN A 1 169 ? -11.436 -2.204 12.784 1.00 93.62 169 GLN A CA 1
ATOM 1346 C C . GLN A 1 169 ? -10.748 -1.246 13.752 1.00 93.62 169 GLN A C 1
ATOM 1348 O O . GLN A 1 169 ? -10.518 -1.611 14.900 1.00 93.62 169 GLN A O 1
ATOM 1353 N N . ARG A 1 170 ? -10.471 -0.006 13.335 1.00 96.62 170 ARG A N 1
ATOM 1354 C CA . ARG A 1 170 ? -9.870 1.015 14.206 1.00 96.62 170 ARG A CA 1
ATOM 1355 C C . ARG A 1 170 ? -10.791 1.406 15.353 1.00 96.62 170 ARG A C 1
ATOM 1357 O O . ARG A 1 170 ? -10.326 1.557 16.479 1.00 96.62 170 ARG A O 1
ATOM 1364 N N . LEU A 1 171 ? -12.090 1.534 15.097 1.00 96.94 171 LEU A N 1
ATOM 1365 C CA . LEU A 1 171 ? -13.049 1.858 16.148 1.00 96.94 171 LEU A CA 1
ATOM 1366 C C . LEU A 1 171 ? -13.251 0.684 17.127 1.00 96.94 171 LEU A C 1
ATOM 1368 O O . LEU A 1 171 ? -13.349 0.913 18.328 1.00 96.94 171 LEU A O 1
ATOM 1372 N N . VAL A 1 172 ? -13.245 -0.566 16.655 1.00 96.94 172 VAL A N 1
ATOM 1373 C CA . VAL A 1 172 ? -13.443 -1.767 17.494 1.00 96.94 172 VAL A CA 1
ATOM 1374 C C . VAL A 1 172 ? -12.165 -2.211 18.219 1.00 96.94 172 VAL A C 1
ATOM 1376 O O . VAL A 1 172 ? -12.244 -2.752 19.321 1.00 96.94 172 VAL A O 1
ATOM 1379 N N . ALA A 1 173 ? -10.981 -1.999 17.639 1.00 94.69 173 ALA A N 1
ATOM 1380 C CA . ALA A 1 173 ? -9.714 -2.452 18.211 1.00 94.69 173 ALA A CA 1
ATOM 1381 C C . ALA A 1 173 ? -9.453 -1.860 19.604 1.00 94.69 173 ALA A C 1
ATOM 1383 O O . ALA A 1 173 ? -9.883 -0.753 19.924 1.00 94.69 173 ALA A O 1
ATOM 1384 N N . LYS A 1 174 ? -8.707 -2.594 20.435 1.00 95.00 174 LYS A N 1
ATOM 1385 C CA . LYS A 1 174 ? -8.361 -2.175 21.801 1.00 95.00 174 LYS A CA 1
ATOM 1386 C C . LYS A 1 174 ? -7.559 -0.870 21.803 1.00 95.00 174 LYS A C 1
ATOM 1388 O O . LYS A 1 174 ? -6.721 -0.655 20.926 1.00 95.00 174 LYS A O 1
ATOM 1393 N N . THR A 1 175 ? -7.739 -0.054 22.843 1.00 92.50 175 THR A N 1
ATOM 1394 C CA . THR A 1 175 ? -7.022 1.222 23.022 1.00 92.50 175 THR A CA 1
ATOM 1395 C C . THR A 1 175 ? -5.498 1.054 23.019 1.00 92.50 175 THR A C 1
ATOM 1397 O O . THR A 1 175 ? -4.783 1.876 22.448 1.00 92.50 175 THR A O 1
ATOM 1400 N N . GLU A 1 176 ? -5.001 -0.059 23.568 1.00 90.06 176 GLU A N 1
ATOM 1401 C CA . GLU A 1 176 ? -3.575 -0.427 23.591 1.00 90.06 176 GLU A CA 1
ATOM 1402 C C . GLU A 1 176 ? -2.966 -0.587 22.187 1.00 90.06 176 GLU A C 1
ATOM 1404 O O . GLU A 1 176 ? -1.793 -0.296 21.984 1.00 90.06 176 GLU A O 1
ATOM 1409 N N . LEU A 1 177 ? -3.770 -1.004 21.202 1.00 87.44 177 LEU A N 1
ATOM 1410 C CA . LEU A 1 177 ? -3.358 -1.171 19.803 1.00 87.44 177 LEU A CA 1
ATOM 1411 C C . LEU A 1 177 ? -3.636 0.086 18.961 1.00 87.44 177 LEU A C 1
ATOM 1413 O O . LEU A 1 177 ? -3.601 0.041 17.731 1.00 87.44 177 LEU A O 1
ATOM 1417 N N . GLY A 1 178 ? -3.962 1.208 19.610 1.00 84.06 178 GLY A N 1
ATOM 1418 C CA . GLY A 1 178 ? -4.342 2.446 18.932 1.00 84.06 178 GLY A CA 1
ATOM 1419 C C . GLY A 1 178 ? -5.748 2.421 18.324 1.00 84.06 178 GLY A C 1
ATOM 1420 O O . GLY A 1 178 ? -6.008 3.187 17.396 1.00 84.06 178 GLY A O 1
ATOM 1421 N N . GLY A 1 179 ? -6.633 1.541 18.807 1.00 91.50 179 GLY A N 1
ATOM 1422 C CA . GLY A 1 179 ? -8.064 1.568 18.495 1.00 91.50 179 GLY A CA 1
ATOM 1423 C C . GLY A 1 179 ? -8.900 2.331 19.531 1.00 91.50 179 GLY A C 1
ATOM 1424 O O . GLY A 1 179 ? -8.346 2.985 20.413 1.00 91.50 179 GLY A O 1
ATOM 1425 N N . MET A 1 180 ? -10.232 2.256 19.430 1.00 95.75 180 MET A N 1
ATOM 1426 C CA . MET A 1 180 ? -11.166 2.980 20.319 1.00 95.75 180 MET A CA 1
ATOM 1427 C C . MET A 1 180 ? -11.954 2.083 21.289 1.00 95.75 180 MET A C 1
ATOM 1429 O O . MET A 1 180 ? -12.594 2.586 22.219 1.00 95.75 180 MET A O 1
ATOM 1433 N N . ASN A 1 181 ? -11.864 0.762 21.124 1.00 96.00 181 ASN A N 1
ATOM 1434 C CA . ASN A 1 181 ? -12.571 -0.257 21.901 1.00 96.00 181 ASN A CA 1
ATOM 1435 C C . ASN A 1 181 ? -14.097 -0.042 21.926 1.00 96.00 181 ASN A C 1
ATOM 1437 O O . ASN A 1 181 ? -14.743 -0.180 22.965 1.00 96.00 181 ASN A O 1
ATOM 1441 N N . PHE A 1 182 ? -14.674 0.366 20.795 1.00 96.75 182 PHE A N 1
ATOM 1442 C CA . PHE A 1 182 ? -16.112 0.564 20.663 1.00 96.75 182 PHE A CA 1
ATOM 1443 C C . PHE A 1 182 ? -16.843 -0.754 20.398 1.00 96.75 182 PHE A C 1
ATOM 1445 O O . PHE A 1 182 ? -16.336 -1.610 19.667 1.00 96.75 182 PHE A O 1
ATOM 1452 N N . PRO A 1 183 ? -18.063 -0.923 20.939 1.00 96.19 183 PRO A N 1
ATOM 1453 C CA . PRO A 1 183 ? -18.895 -2.066 20.601 1.00 96.19 183 PRO A CA 1
ATOM 1454 C C . PRO A 1 183 ? -19.290 -2.000 19.124 1.00 96.19 183 PRO A C 1
ATOM 1456 O O . PRO A 1 183 ? -19.647 -0.936 18.611 1.00 96.19 183 PRO A O 1
ATOM 1459 N N . ARG A 1 184 ? -19.254 -3.149 18.444 1.00 94.00 184 ARG A N 1
ATOM 1460 C CA . ARG A 1 184 ? -19.487 -3.240 16.995 1.00 94.00 184 ARG A CA 1
ATOM 1461 C C . ARG A 1 184 ? -20.832 -2.636 16.572 1.00 94.00 184 ARG A C 1
ATOM 1463 O O . ARG A 1 184 ? -20.874 -1.868 15.620 1.00 94.00 184 ARG A O 1
ATOM 1470 N N . ASP A 1 1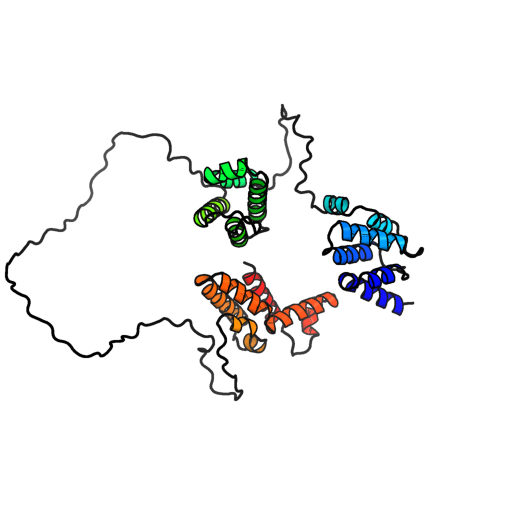85 ? -21.880 -2.860 17.362 1.00 94.81 185 ASP A N 1
ATOM 1471 C CA . ASP A 1 185 ? -23.225 -2.322 17.114 1.00 94.81 185 ASP A CA 1
ATOM 1472 C C . ASP A 1 185 ? -23.275 -0.786 17.085 1.00 94.81 185 ASP A C 1
ATOM 1474 O O . ASP A 1 185 ? -24.094 -0.195 16.381 1.00 94.81 185 ASP A O 1
ATOM 1478 N N . LEU A 1 186 ? -22.428 -0.116 17.874 1.00 95.88 186 LEU A N 1
ATOM 1479 C CA . LEU A 1 186 ? -22.326 1.344 17.872 1.00 95.88 186 LEU A CA 1
ATOM 1480 C C . LEU A 1 186 ? -21.576 1.829 16.631 1.00 95.88 186 LEU A C 1
ATOM 1482 O O . LEU A 1 186 ? -21.979 2.813 16.015 1.00 95.88 186 LEU A O 1
ATOM 1486 N N . VAL A 1 187 ? -20.505 1.129 16.263 1.00 97.06 187 VAL A N 1
ATOM 1487 C CA . VAL A 1 187 ? -19.689 1.451 15.089 1.00 97.06 187 VAL A CA 1
ATOM 1488 C C . VAL A 1 187 ? -20.515 1.360 13.810 1.00 97.06 187 VAL A C 1
ATOM 1490 O O . VAL A 1 187 ? -20.490 2.292 13.010 1.00 97.06 187 VAL A O 1
ATOM 1493 N N . ASP A 1 188 ? -21.320 0.308 13.656 1.00 95.19 188 ASP A N 1
ATOM 1494 C CA . ASP A 1 188 ? -22.202 0.161 12.497 1.00 95.19 188 ASP A CA 1
ATOM 1495 C C . ASP A 1 188 ? -23.235 1.292 12.397 1.00 95.19 188 ASP A C 1
ATOM 1497 O O . ASP A 1 188 ? -23.478 1.793 11.299 1.00 95.19 188 ASP A O 1
ATOM 1501 N N . LYS A 1 189 ? -23.782 1.757 13.530 1.00 95.31 189 LYS A N 1
ATOM 1502 C CA . LYS A 1 189 ? -24.699 2.911 13.579 1.00 95.31 189 LYS A CA 1
ATOM 1503 C C . LYS A 1 189 ? -24.016 4.231 13.232 1.00 95.31 189 LYS A C 1
ATOM 1505 O O . LYS A 1 189 ? -24.626 5.086 12.598 1.00 95.31 189 LYS A O 1
ATOM 1510 N N . ILE A 1 190 ? -22.774 4.433 13.675 1.00 95.50 190 ILE A N 1
ATOM 1511 C CA . ILE A 1 190 ? -21.998 5.629 13.323 1.00 95.50 190 ILE A CA 1
ATOM 1512 C C . ILE A 1 190 ? -21.764 5.641 11.813 1.00 95.50 190 ILE A C 1
ATOM 1514 O O . ILE A 1 190 ? -22.063 6.636 11.159 1.00 95.50 190 ILE A O 1
ATOM 1518 N N . LEU A 1 191 ? -21.288 4.527 11.255 1.00 95.31 191 LEU A N 1
ATOM 1519 C CA . LEU A 1 191 ? -20.985 4.424 9.831 1.00 95.31 191 LEU A CA 1
ATOM 1520 C C . LEU A 1 191 ? -22.245 4.547 8.970 1.00 95.31 191 LEU A C 1
ATOM 1522 O O . LEU A 1 191 ? -22.216 5.286 7.995 1.00 95.31 191 LEU A O 1
ATOM 1526 N N . SER A 1 192 ? -23.378 3.954 9.369 1.00 93.56 192 SER A N 1
ATOM 1527 C CA . SER A 1 192 ? -24.633 4.112 8.618 1.00 93.56 192 SER A CA 1
ATOM 1528 C C . SER A 1 192 ? -25.081 5.575 8.525 1.00 93.56 192 SER A C 1
ATOM 1530 O O . SER A 1 192 ? -25.543 6.015 7.479 1.00 93.56 192 SER A O 1
ATOM 1532 N N . VAL A 1 193 ? -24.909 6.359 9.597 1.00 92.75 193 VAL A N 1
ATOM 1533 C CA . VAL A 1 193 ? -25.228 7.799 9.596 1.00 92.75 193 VAL A CA 1
ATOM 1534 C C . VAL A 1 193 ? -24.282 8.590 8.688 1.00 92.75 193 VAL A C 1
ATOM 1536 O O . VAL A 1 193 ? -24.704 9.561 8.058 1.00 92.75 193 VAL A O 1
ATOM 1539 N N . LEU A 1 194 ? -23.010 8.193 8.613 1.00 92.56 194 LEU A N 1
ATOM 1540 C CA . LEU A 1 194 ? -22.024 8.838 7.743 1.00 92.56 194 LEU A CA 1
ATOM 1541 C C . LEU A 1 194 ? -22.263 8.514 6.258 1.00 92.56 194 LEU A C 1
ATOM 1543 O O . LEU A 1 194 ? -22.066 9.399 5.417 1.00 92.56 194 LEU A O 1
ATOM 1547 N N . ASP A 1 195 ? -22.728 7.295 5.968 1.00 90.50 195 ASP A N 1
ATOM 1548 C CA . ASP A 1 195 ? -23.025 6.787 4.623 1.00 90.50 195 ASP A CA 1
ATOM 1549 C C . ASP A 1 195 ? -24.318 7.388 4.046 1.00 90.50 195 ASP A C 1
ATOM 1551 O O . ASP A 1 195 ? -24.379 7.732 2.868 1.00 90.50 195 ASP A O 1
ATOM 1555 N N . GLU A 1 196 ? -25.352 7.581 4.873 1.00 84.19 196 GLU A N 1
ATOM 1556 C CA . GLU A 1 196 ? -26.668 8.088 4.447 1.00 84.19 196 GLU A CA 1
ATOM 1557 C C . GLU A 1 196 ? -26.736 9.622 4.261 1.00 84.19 196 GLU A C 1
ATOM 1559 O O . GLU A 1 196 ? -27.825 10.189 4.132 1.00 84.19 196 GLU A O 1
ATOM 1564 N N . TRP A 1 197 ? -25.600 10.328 4.244 1.00 70.31 197 TRP A N 1
ATOM 1565 C CA . TRP A 1 197 ? -25.568 11.795 4.189 1.00 70.31 197 TRP A CA 1
ATOM 1566 C C . TRP A 1 197 ? -25.741 12.363 2.762 1.00 70.31 197 TRP A C 1
ATOM 1568 O O . TRP A 1 197 ? -25.033 11.928 1.852 1.00 70.31 197 TRP A O 1
ATOM 1578 N N . PRO A 1 198 ? -26.560 13.421 2.553 1.00 52.81 198 PRO A N 1
ATOM 1579 C CA . PRO A 1 198 ? -27.238 14.249 3.558 1.00 52.81 198 PRO A CA 1
ATOM 1580 C C . PRO A 1 198 ? -28.435 13.552 4.210 1.00 52.81 198 PRO A C 1
ATOM 1582 O O . PRO A 1 198 ? -29.183 12.854 3.525 1.00 52.81 198 PRO A O 1
ATOM 1585 N N . PRO A 1 199 ? -28.661 13.769 5.521 1.00 50.06 199 PRO A N 1
ATOM 1586 C CA . PRO A 1 199 ? -29.698 13.073 6.246 1.00 50.06 199 PRO A CA 1
ATOM 1587 C C . PRO A 1 199 ? -31.022 13.527 5.647 1.00 50.06 199 PRO A C 1
ATOM 1589 O O . PRO A 1 199 ? -31.358 14.717 5.650 1.00 50.06 199 PRO A O 1
ATOM 1592 N N . LYS A 1 200 ? -31.795 12.581 5.111 1.00 47.56 200 LYS A N 1
ATOM 1593 C CA . LYS A 1 200 ? -33.194 12.841 4.763 1.00 47.56 200 LYS A CA 1
ATOM 1594 C C . LYS A 1 200 ? -33.842 13.412 6.018 1.00 47.56 200 LYS A C 1
ATOM 1596 O O . LYS A 1 200 ? -33.829 12.726 7.027 1.00 47.56 200 LYS A O 1
ATOM 1601 N N . LYS A 1 201 ? -34.333 14.659 5.984 1.00 46.09 201 LYS A N 1
ATOM 1602 C CA . LYS A 1 201 ? -34.920 15.383 7.131 1.00 46.09 201 LYS A CA 1
ATOM 1603 C C . LYS A 1 201 ? -35.774 14.460 8.017 1.00 46.09 201 LYS A C 1
ATOM 1605 O O . LYS A 1 201 ? -36.970 14.312 7.784 1.00 46.09 201 LYS A O 1
ATOM 1610 N N . ILE A 1 202 ? -35.184 13.890 9.068 1.00 39.66 202 ILE A N 1
ATOM 1611 C CA . ILE A 1 202 ? -35.913 13.185 10.126 1.00 39.66 202 ILE A CA 1
ATOM 1612 C C . ILE A 1 202 ? -36.303 14.242 11.163 1.00 39.66 202 ILE A C 1
ATOM 1614 O O . ILE A 1 202 ? -35.773 14.302 12.265 1.00 39.66 202 ILE A O 1
ATOM 1618 N N . LEU A 1 203 ? -37.197 15.147 10.772 1.00 41.06 203 LEU A N 1
ATOM 1619 C CA . LEU A 1 203 ? -37.877 16.075 11.675 1.00 41.06 203 LEU A CA 1
ATOM 1620 C C . LEU A 1 203 ? -39.362 16.077 11.319 1.00 41.06 203 LEU A C 1
ATOM 1622 O O . LEU A 1 203 ? -39.809 16.904 10.532 1.00 41.06 203 LEU A O 1
ATOM 1626 N N . SER A 1 204 ? -40.115 15.114 11.862 1.00 37.16 204 SER A N 1
ATOM 1627 C CA . SER A 1 204 ? -41.583 15.213 12.006 1.00 37.16 204 SER A CA 1
ATOM 1628 C C . SER A 1 204 ? -42.222 14.122 12.889 1.00 37.16 204 SER A C 1
ATOM 1630 O O . SER A 1 204 ? -43.361 13.737 12.654 1.00 37.16 204 SER A O 1
ATOM 1632 N N . SER A 1 205 ? -41.555 13.621 13.937 1.00 39.75 205 SER A N 1
ATOM 1633 C CA . SER A 1 205 ? -42.223 12.714 14.901 1.00 39.75 205 SER A CA 1
ATOM 1634 C C . SER A 1 205 ? -42.149 13.150 16.364 1.00 39.75 205 SER A C 1
ATOM 1636 O O . SER A 1 205 ? -42.592 12.419 17.244 1.00 39.75 205 SER A O 1
ATOM 1638 N N . ALA A 1 206 ? -41.657 14.357 16.638 1.00 38.75 206 ALA A N 1
ATOM 1639 C CA . ALA A 1 206 ? -41.673 14.948 17.970 1.00 38.75 206 ALA A CA 1
ATOM 1640 C C . ALA A 1 206 ? -42.326 16.335 17.913 1.00 38.75 206 ALA A C 1
ATOM 1642 O O . ALA A 1 206 ? -41.614 17.325 17.980 1.00 38.75 206 ALA A O 1
ATOM 1643 N N . LEU A 1 207 ? -43.650 16.388 17.695 1.00 34.97 207 LEU A N 1
ATOM 1644 C C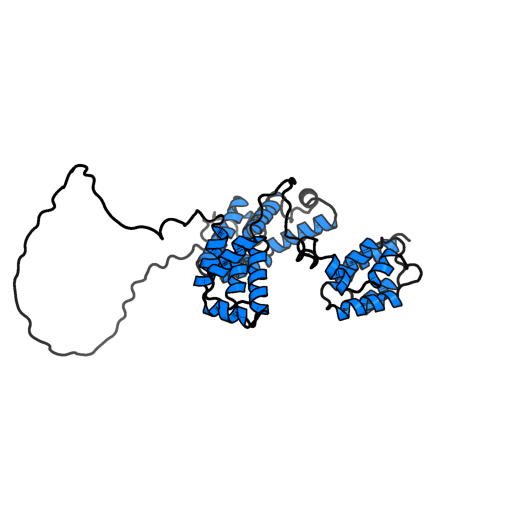A . LEU A 1 207 ? -44.596 17.423 18.164 1.00 34.97 207 LEU A CA 1
ATOM 1645 C C . LEU A 1 207 ? -46.003 17.179 17.559 1.00 34.97 207 LEU A C 1
ATOM 1647 O O . LEU A 1 207 ? -46.170 17.206 16.346 1.00 34.97 207 LEU A O 1
ATOM 1651 N N . ALA A 1 208 ? -46.993 17.024 18.451 1.00 32.31 208 ALA A N 1
ATOM 1652 C CA . ALA A 1 208 ? -48.454 17.172 18.284 1.00 32.31 208 ALA A CA 1
ATOM 1653 C C . ALA A 1 208 ? -49.356 15.940 17.971 1.00 32.31 208 ALA A C 1
ATOM 1655 O O . ALA A 1 208 ? -49.504 15.472 16.849 1.00 32.31 208 ALA A O 1
ATOM 1656 N N . VAL A 1 209 ? -50.058 15.527 19.033 1.00 35.50 209 VAL A N 1
ATOM 1657 C CA . VAL A 1 209 ? -51.349 14.797 19.163 1.00 35.50 209 VAL A CA 1
ATOM 1658 C C . VAL A 1 209 ? -52.448 15.871 19.466 1.00 35.50 209 VAL A C 1
ATOM 1660 O O . VAL A 1 209 ? -52.015 16.957 19.863 1.00 35.50 209 VAL A O 1
ATOM 1663 N N . PRO A 1 210 ? -53.808 15.694 19.458 1.00 50.16 210 PRO A N 1
ATOM 1664 C CA . PRO A 1 210 ? -54.777 14.751 18.842 1.00 50.16 210 PRO A CA 1
ATOM 1665 C C . PRO A 1 210 ? -55.968 15.418 18.054 1.00 50.16 210 PRO A C 1
ATOM 1667 O O . PRO A 1 210 ? -56.151 16.630 18.049 1.00 50.16 210 PRO A O 1
ATOM 1670 N N . THR A 1 211 ? -56.873 14.564 17.527 1.00 34.47 211 THR A N 1
ATOM 1671 C CA . THR A 1 211 ? -58.345 14.729 17.289 1.00 34.47 211 THR A CA 1
ATOM 1672 C C . THR A 1 211 ? -58.888 15.711 16.231 1.00 34.47 211 THR A C 1
ATOM 1674 O O . THR A 1 211 ? -58.977 16.906 16.479 1.00 34.47 211 THR A O 1
ATOM 1677 N N . SER A 1 212 ? -59.508 15.189 15.156 1.00 34.78 212 SER A N 1
ATOM 1678 C CA . SER A 1 212 ? -60.985 15.084 15.013 1.00 34.78 212 SER A CA 1
ATOM 1679 C C . SER A 1 212 ? -61.434 14.672 13.597 1.00 34.78 212 SER A C 1
ATOM 1681 O O . SER A 1 212 ? -60.937 15.183 12.604 1.00 34.78 212 SER A O 1
ATOM 1683 N N . ALA A 1 213 ? -62.392 13.738 13.575 1.00 40.53 213 ALA A N 1
ATOM 1684 C CA . ALA A 1 213 ? -63.404 13.391 12.567 1.00 40.53 213 ALA A CA 1
ATOM 1685 C C . ALA A 1 213 ? -63.273 13.896 11.112 1.00 40.53 213 ALA A C 1
ATOM 1687 O O . ALA A 1 213 ? -63.307 15.093 10.875 1.00 40.53 213 ALA A O 1
ATOM 1688 N N . VAL A 1 214 ? -63.363 12.970 10.145 1.00 35.56 214 VAL A N 1
ATOM 1689 C CA . VAL A 1 214 ? -64.324 13.013 9.019 1.00 35.56 214 VAL A CA 1
ATOM 1690 C C . VAL A 1 214 ? -64.444 11.607 8.400 1.00 35.56 214 VAL A C 1
ATOM 1692 O O . VAL A 1 214 ? -63.481 10.861 8.262 1.00 35.56 214 VAL A O 1
ATOM 1695 N N . SER A 1 215 ? -65.691 11.252 8.101 1.00 43.44 215 SER A N 1
ATOM 1696 C CA . SER A 1 215 ? -66.229 9.969 7.641 1.00 43.44 215 SER A CA 1
ATOM 1697 C C . SER A 1 215 ? -65.950 9.683 6.162 1.00 43.44 215 SER A C 1
ATOM 1699 O O . SER A 1 215 ? -66.259 10.545 5.345 1.00 43.44 215 SER A O 1
ATOM 1701 N N . VAL A 1 216 ? -65.511 8.464 5.793 1.00 36.88 216 VAL A N 1
ATOM 1702 C CA . VAL A 1 216 ? -65.776 7.881 4.457 1.00 36.88 216 VAL A CA 1
ATOM 1703 C C . VAL A 1 216 ? -66.000 6.356 4.521 1.00 36.88 216 VAL A C 1
ATOM 1705 O O . VAL A 1 216 ? -65.368 5.614 5.264 1.00 36.88 216 VAL A O 1
ATOM 1708 N N . LYS A 1 217 ? -66.977 5.947 3.707 1.00 36.94 217 LYS A N 1
ATOM 1709 C CA . LYS A 1 217 ? -67.704 4.685 3.515 1.00 36.94 217 LYS A CA 1
ATOM 1710 C C . LYS A 1 217 ? -66.899 3.386 3.282 1.00 36.94 217 LYS A C 1
ATOM 1712 O O . LYS A 1 217 ? -66.163 3.245 2.317 1.00 36.94 217 LYS A O 1
ATOM 1717 N N . LYS A 1 218 ? -67.248 2.392 4.105 1.00 41.59 218 LYS A N 1
ATOM 1718 C CA . LYS A 1 218 ? -67.657 0.991 3.829 1.00 41.59 218 LYS A CA 1
ATOM 1719 C C . LYS A 1 218 ? -67.604 0.466 2.372 1.00 41.59 218 LYS A C 1
ATOM 1721 O O . LYS A 1 218 ? -68.497 0.780 1.593 1.00 41.59 218 LYS A O 1
ATOM 1726 N N . VAL A 1 219 ? -66.696 -0.485 2.112 1.00 33.25 219 VAL A N 1
ATOM 1727 C CA . VAL A 1 219 ? -66.843 -1.668 1.221 1.00 33.25 219 VAL A CA 1
ATOM 1728 C C . VAL A 1 219 ? -65.937 -2.753 1.832 1.00 33.25 219 VAL A C 1
ATOM 1730 O O . VAL A 1 219 ? -64.746 -2.530 1.980 1.00 33.25 219 VAL A O 1
ATOM 1733 N N . GLY A 1 220 ? -66.448 -3.808 2.467 1.00 33.41 220 GLY A N 1
ATOM 1734 C CA . GLY A 1 220 ? -66.821 -5.068 1.819 1.00 33.41 220 GLY A CA 1
ATOM 1735 C C . GLY A 1 220 ? -66.149 -6.227 2.571 1.00 33.41 220 GLY A C 1
ATOM 1736 O O . GLY A 1 220 ? -65.032 -6.614 2.256 1.00 33.41 220 GLY A O 1
ATOM 1737 N N . SER A 1 221 ? -66.805 -6.723 3.619 1.00 33.31 221 SER A N 1
ATOM 1738 C CA . SER A 1 221 ? -66.371 -7.850 4.455 1.00 33.31 221 SER A CA 1
ATOM 1739 C C . SER A 1 221 ? -66.774 -9.189 3.832 1.00 33.31 221 SER A C 1
ATOM 1741 O O . SER A 1 221 ? -67.952 -9.371 3.518 1.00 33.31 221 SER A O 1
ATOM 1743 N N . VAL A 1 222 ? -65.843 -10.143 3.745 1.00 33.34 222 VAL A N 1
ATOM 1744 C CA . VAL A 1 222 ? -66.148 -11.566 3.527 1.00 33.34 222 VAL A CA 1
ATOM 1745 C C . VAL A 1 222 ? -65.862 -12.340 4.814 1.00 33.34 222 VAL A C 1
ATOM 1747 O O . VAL A 1 222 ? -64.793 -12.221 5.408 1.00 33.34 222 VAL A O 1
ATOM 1750 N N . ASN A 1 223 ? -66.879 -13.089 5.235 1.00 34.28 223 ASN A N 1
ATOM 1751 C CA . ASN A 1 223 ? -66.938 -13.959 6.404 1.00 34.28 223 ASN A CA 1
ATOM 1752 C C . ASN A 1 223 ? -66.084 -15.220 6.228 1.00 34.28 223 ASN A C 1
ATOM 1754 O O . ASN A 1 223 ? -66.136 -15.847 5.173 1.00 34.28 223 ASN A O 1
ATOM 1758 N N . ILE A 1 224 ? -65.446 -15.678 7.309 1.00 36.34 224 ILE A N 1
ATOM 1759 C CA . ILE A 1 224 ? -65.137 -17.101 7.490 1.00 36.34 224 ILE A CA 1
ATOM 1760 C C . ILE A 1 224 ? -65.820 -17.561 8.777 1.00 36.34 224 ILE A C 1
ATOM 1762 O O . ILE A 1 224 ? -65.526 -17.091 9.875 1.00 36.34 224 ILE A O 1
ATOM 1766 N N . THR A 1 225 ? -66.790 -18.451 8.594 1.00 36.50 225 THR A N 1
ATOM 1767 C CA . THR A 1 225 ? -67.630 -19.039 9.635 1.00 36.50 225 THR A CA 1
ATOM 1768 C C . THR A 1 225 ? -66.953 -20.262 10.254 1.00 36.50 225 THR A C 1
ATOM 1770 O O . THR A 1 225 ? -66.333 -21.068 9.565 1.00 36.50 225 THR A O 1
ATOM 1773 N N . ARG A 1 226 ? -67.144 -20.373 11.572 1.00 41.25 226 ARG A N 1
ATOM 1774 C CA . ARG A 1 226 ? -66.919 -21.510 12.478 1.00 41.25 226 ARG A CA 1
ATOM 1775 C C . ARG A 1 226 ? -67.276 -22.889 11.910 1.00 41.25 226 ARG A C 1
ATOM 1777 O O . ARG A 1 226 ? -68.335 -23.042 11.306 1.00 41.25 226 ARG A O 1
ATOM 1784 N N . ILE A 1 227 ? -66.511 -23.901 12.331 1.00 42.84 227 ILE A N 1
ATOM 1785 C CA . ILE A 1 227 ? -67.010 -25.266 12.563 1.00 42.84 227 ILE A CA 1
ATOM 1786 C C . ILE A 1 227 ? -66.544 -25.734 13.957 1.00 42.84 227 ILE A C 1
ATOM 1788 O O . ILE A 1 227 ? -65.376 -25.587 14.313 1.00 42.84 227 ILE A O 1
ATOM 1792 N N . ASN A 1 228 ? -67.520 -26.229 14.724 1.00 40.91 228 ASN A N 1
ATOM 1793 C CA . ASN A 1 228 ? -67.498 -26.815 16.074 1.00 40.91 228 ASN A CA 1
ATOM 1794 C C . ASN A 1 228 ? -66.617 -28.086 16.146 1.00 40.91 228 ASN A C 1
ATOM 1796 O O . ASN A 1 228 ? -66.506 -28.805 15.161 1.00 40.91 228 ASN A O 1
ATOM 1800 N N . GLU A 1 229 ? -65.842 -28.342 17.205 1.00 42.84 229 GLU A N 1
ATOM 1801 C CA . GLU A 1 229 ? -66.220 -28.857 18.541 1.00 42.84 229 GLU A CA 1
ATOM 1802 C C . GLU A 1 229 ? -66.758 -30.305 18.526 1.00 42.84 229 GLU A C 1
ATOM 1804 O O . GLU A 1 229 ? -67.914 -30.534 18.192 1.00 42.84 229 GLU A O 1
ATOM 1809 N N . LEU A 1 230 ? -65.922 -31.267 18.952 1.00 43.88 230 LEU A N 1
ATOM 1810 C CA . LEU A 1 230 ? -66.323 -32.565 19.513 1.00 43.88 230 LEU A CA 1
ATOM 1811 C C . LEU A 1 230 ? -65.302 -32.995 20.588 1.00 43.88 230 LEU A C 1
ATOM 1813 O O . LEU A 1 230 ? -64.097 -33.037 20.342 1.00 43.88 230 LEU A O 1
ATOM 1817 N N . LYS A 1 231 ? -65.823 -33.271 21.789 1.00 45.91 231 LYS A N 1
ATOM 1818 C CA . LYS A 1 231 ? -65.157 -33.830 22.979 1.00 45.91 231 LYS A CA 1
ATOM 1819 C C . LYS A 1 231 ? -65.263 -35.364 23.006 1.00 45.91 231 LYS A C 1
ATOM 1821 O O . LYS A 1 231 ? -66.204 -35.915 22.443 1.00 45.91 231 LYS A O 1
ATOM 1826 N N . GLY A 1 232 ? -64.377 -35.997 23.779 1.00 32.75 232 GLY A N 1
ATOM 1827 C CA . GLY A 1 232 ? -64.478 -37.364 24.323 1.00 32.75 232 GLY A CA 1
ATOM 1828 C C . GLY A 1 232 ? -63.071 -37.865 24.688 1.00 32.75 232 GLY A C 1
ATOM 1829 O O . GLY A 1 232 ? -62.278 -38.081 23.784 1.00 32.75 232 GLY A O 1
ATOM 1830 N N . GLU A 1 233 ? -62.569 -37.755 25.922 1.00 31.64 233 GLU A N 1
ATOM 1831 C CA . GLU A 1 233 ? -62.914 -38.459 27.176 1.00 31.64 233 GLU A CA 1
ATOM 1832 C C . GLU A 1 233 ? -62.075 -39.739 27.406 1.00 31.64 233 GLU A C 1
ATOM 1834 O O . GLU A 1 233 ? -62.104 -40.657 26.599 1.00 31.64 233 GLU A O 1
ATOM 1839 N N . ASN A 1 234 ? -61.303 -39.686 28.507 1.00 37.84 234 ASN A N 1
ATOM 1840 C CA . ASN A 1 234 ? -60.717 -40.715 29.388 1.00 37.84 234 ASN A CA 1
ATOM 1841 C C . ASN A 1 234 ? -60.140 -42.030 28.824 1.00 37.84 234 ASN A C 1
ATOM 1843 O O . ASN A 1 234 ? -60.852 -42.844 28.259 1.00 37.84 234 ASN A O 1
ATOM 1847 N N . ASP A 1 235 ? -58.857 -42.295 29.118 1.00 34.34 235 ASP A N 1
ATOM 1848 C CA . ASP A 1 235 ? -58.441 -43.320 30.101 1.00 34.34 235 ASP A CA 1
ATOM 1849 C C . ASP A 1 235 ? -56.921 -43.584 30.033 1.00 34.34 235 ASP A C 1
ATOM 1851 O O . ASP A 1 235 ? -56.379 -43.989 29.008 1.00 34.34 235 ASP A O 1
ATOM 1855 N N . TYR A 1 236 ? -56.221 -43.388 31.154 1.00 43.56 236 TYR A N 1
ATOM 1856 C CA . TYR A 1 236 ? -54.873 -43.924 31.387 1.00 43.56 236 TYR A CA 1
ATOM 1857 C C . TYR A 1 236 ? -54.800 -44.466 32.812 1.00 43.56 236 TYR A C 1
ATOM 1859 O O . TYR A 1 236 ? -55.077 -43.733 33.764 1.00 43.56 236 TYR A O 1
ATOM 1867 N N . PRO A 1 237 ? -54.348 -45.718 32.974 1.00 51.12 237 PRO A N 1
ATOM 1868 C CA . PRO A 1 237 ? -53.312 -46.002 33.970 1.00 51.12 237 PRO A CA 1
ATOM 1869 C C . PRO A 1 237 ? -52.320 -47.088 33.462 1.00 51.12 237 PRO A C 1
ATOM 1871 O O . PRO A 1 237 ? -52.434 -47.548 32.330 1.00 51.12 237 PRO A O 1
ATOM 1874 N N . PRO A 1 238 ? -51.346 -47.550 34.267 1.00 57.84 238 PRO A N 1
ATOM 1875 C CA . PRO A 1 238 ? -50.177 -46.809 34.725 1.00 57.84 238 PRO A CA 1
ATOM 1876 C C . PRO A 1 238 ? -48.840 -47.512 34.357 1.00 57.84 238 PRO A C 1
ATOM 1878 O O . PRO A 1 238 ? -48.797 -48.594 33.781 1.00 57.84 238 PRO A O 1
ATOM 1881 N N . LYS A 1 239 ? -47.733 -46.857 34.734 1.00 49.12 239 LYS A N 1
ATOM 1882 C CA . LYS A 1 239 ? -46.318 -47.290 34.683 1.00 49.12 239 LYS A CA 1
ATOM 1883 C C . LYS A 1 239 ? -46.064 -48.757 35.070 1.00 49.12 239 LYS A C 1
ATOM 1885 O O . LYS A 1 239 ? -46.448 -49.119 36.177 1.00 49.12 239 LYS A O 1
ATOM 1890 N N . VAL A 1 240 ? -45.227 -49.481 34.305 1.00 41.88 240 VAL A N 1
ATOM 1891 C CA . VAL A 1 240 ? -44.347 -50.564 34.811 1.00 41.88 240 VAL A CA 1
ATOM 1892 C C . VAL A 1 240 ? -43.044 -50.690 33.977 1.00 41.88 240 VAL A C 1
ATOM 1894 O O . VAL A 1 240 ? -43.091 -50.868 32.767 1.00 41.88 240 VAL A O 1
ATOM 1897 N N . SER A 1 241 ? -41.919 -50.545 34.694 1.00 46.31 241 SER A N 1
ATOM 1898 C CA . SER A 1 241 ? -40.529 -51.053 34.555 1.00 46.31 241 SER A CA 1
ATOM 1899 C C . SER A 1 241 ? -39.771 -51.158 33.215 1.00 46.31 241 SER A C 1
ATOM 1901 O O . SER A 1 241 ? -40.186 -51.823 32.271 1.00 46.31 241 SER A O 1
ATOM 1903 N N . GLU A 1 242 ? -38.531 -50.652 33.269 1.00 45.94 242 GLU A N 1
ATOM 1904 C CA . GLU A 1 242 ? -37.365 -51.018 32.445 1.00 45.94 242 GLU A CA 1
ATOM 1905 C C . GLU A 1 242 ? -37.153 -52.542 32.339 1.00 45.94 242 GLU A C 1
ATOM 1907 O O . GLU A 1 242 ? -37.460 -53.286 33.275 1.00 45.94 242 GLU A O 1
ATOM 1912 N N . PRO A 1 243 ? -36.538 -53.009 31.237 1.00 50.31 243 PRO A N 1
ATOM 1913 C CA . PRO A 1 243 ? -35.138 -53.405 31.378 1.00 50.31 243 PRO A CA 1
ATOM 1914 C C . PRO A 1 243 ? -34.239 -52.991 30.199 1.00 50.31 243 PRO A C 1
ATOM 1916 O O . PRO A 1 243 ? -34.568 -53.157 29.029 1.00 50.31 243 PRO A O 1
ATOM 1919 N N . SER A 1 244 ? -33.057 -52.487 30.564 1.00 46.84 244 SER A N 1
ATOM 1920 C CA . SER A 1 244 ? -31.737 -52.936 30.099 1.00 46.84 244 SER A CA 1
ATOM 1921 C C . SER A 1 244 ? -31.640 -53.587 28.708 1.00 46.84 244 SER A C 1
ATOM 1923 O O . SER A 1 244 ? -32.044 -54.732 28.509 1.00 46.84 244 SER A O 1
ATOM 1925 N N . GLY A 1 245 ? -30.890 -52.928 27.818 1.00 42.28 245 GLY A N 1
ATOM 1926 C CA . GLY A 1 245 ? -29.918 -53.647 26.995 1.00 42.28 245 GLY A CA 1
ATOM 1927 C C . GLY A 1 245 ? -29.901 -53.326 25.501 1.00 42.28 245 GLY A C 1
ATOM 1928 O O . GLY A 1 245 ? -30.797 -53.708 24.762 1.00 42.28 245 GLY A O 1
ATOM 1929 N N . ARG A 1 246 ? -28.742 -52.800 25.075 1.00 40.75 246 ARG A N 1
ATOM 1930 C CA . ARG A 1 246 ? -28.132 -52.865 23.730 1.00 40.75 246 ARG A CA 1
ATOM 1931 C C . ARG A 1 246 ? -28.542 -51.818 22.686 1.00 40.75 246 ARG A C 1
ATOM 1933 O O . ARG A 1 246 ? -29.424 -52.008 21.862 1.00 40.75 246 ARG A O 1
ATOM 1940 N N . ASN A 1 247 ? -27.732 -50.758 22.673 1.00 46.28 247 ASN A N 1
ATOM 1941 C CA . ASN A 1 247 ? -26.928 -50.283 21.540 1.00 46.28 247 ASN A CA 1
ATOM 1942 C C . ASN A 1 247 ? -27.265 -50.883 20.161 1.00 46.28 247 ASN A C 1
ATOM 1944 O O . ASN A 1 247 ? -26.893 -52.019 19.875 1.00 46.28 247 ASN A O 1
ATOM 1948 N N . ASN A 1 248 ? -27.808 -50.056 19.266 1.00 49.53 248 ASN A N 1
ATOM 1949 C CA . ASN A 1 248 ? -27.081 -49.698 18.049 1.00 49.53 248 ASN A CA 1
ATOM 1950 C C . ASN A 1 248 ? -27.626 -48.412 17.419 1.00 49.53 248 ASN A C 1
ATOM 1952 O O . ASN A 1 248 ? -28.820 -48.121 17.398 1.00 49.53 248 ASN A O 1
ATOM 1956 N N . THR A 1 249 ? -26.672 -47.614 16.976 1.00 43.62 249 THR A N 1
ATOM 1957 C CA . THR A 1 249 ? -26.752 -46.224 16.566 1.00 43.62 249 THR A CA 1
ATOM 1958 C C . THR A 1 249 ? -27.510 -46.035 15.253 1.00 43.62 249 THR A C 1
ATOM 1960 O O . THR A 1 249 ? -27.227 -46.653 14.231 1.00 43.62 249 THR A O 1
ATOM 1963 N N . ARG A 1 250 ? -28.455 -45.091 15.289 1.00 49.16 250 ARG A N 1
ATOM 1964 C CA . ARG A 1 250 ? -28.887 -44.300 14.132 1.00 49.16 250 ARG A CA 1
ATOM 1965 C C . ARG A 1 250 ? -27.727 -43.422 13.665 1.00 49.16 250 ARG A C 1
ATOM 1967 O O . ARG A 1 250 ? -27.127 -42.773 14.512 1.00 49.16 250 ARG A O 1
ATOM 1974 N N . SER A 1 251 ? -27.582 -43.262 12.350 1.00 45.81 251 SER A N 1
ATOM 1975 C CA . SER A 1 251 ? -27.178 -41.986 11.744 1.00 45.81 251 SER A CA 1
ATOM 1976 C C . SER A 1 251 ? -27.847 -41.819 10.379 1.00 45.81 251 SER A C 1
ATOM 1978 O O . SER A 1 251 ? -27.492 -42.485 9.411 1.00 45.81 251 SER A O 1
ATOM 1980 N N . ARG A 1 252 ? -28.831 -40.912 10.315 1.00 49.03 252 ARG A N 1
ATOM 1981 C CA . ARG A 1 252 ? -29.258 -40.247 9.071 1.00 49.03 252 ARG A CA 1
ATOM 1982 C C . ARG A 1 252 ? -28.103 -39.351 8.607 1.00 49.03 252 ARG A C 1
ATOM 1984 O O . ARG A 1 252 ? -27.619 -38.588 9.442 1.00 49.03 252 ARG A O 1
ATOM 1991 N N . PRO A 1 253 ? -27.699 -39.350 7.327 1.00 47.53 253 PRO A N 1
ATOM 1992 C CA . PRO A 1 253 ? -26.864 -38.275 6.818 1.00 47.53 253 PRO A CA 1
ATOM 1993 C C . PRO A 1 253 ? -27.731 -37.031 6.572 1.00 47.53 253 PRO A C 1
ATOM 1995 O O . PRO A 1 253 ? -28.784 -37.098 5.935 1.00 47.53 253 PRO A O 1
ATOM 1998 N N . ALA A 1 254 ? -27.290 -35.899 7.118 1.00 47.56 254 ALA A N 1
ATOM 1999 C CA . ALA A 1 254 ? -27.750 -34.573 6.728 1.00 47.56 254 ALA A CA 1
ATOM 2000 C C . ALA A 1 254 ? -27.097 -34.185 5.385 1.00 47.56 254 ALA A C 1
ATOM 2002 O O . ALA A 1 254 ? -25.926 -34.517 5.179 1.00 47.56 254 ALA A O 1
ATOM 2003 N N . PRO A 1 255 ? -27.798 -33.484 4.478 1.00 50.53 255 PRO A N 1
ATOM 2004 C CA . PRO A 1 255 ? -27.185 -32.958 3.270 1.00 50.53 255 PRO A CA 1
ATOM 2005 C C . PRO A 1 255 ? -26.406 -31.691 3.636 1.00 50.53 255 PRO A C 1
ATOM 2007 O O . PRO A 1 255 ? -26.986 -30.626 3.830 1.00 50.53 255 PRO A O 1
ATOM 2010 N N . THR A 1 256 ? -25.085 -31.797 3.759 1.00 52.34 256 THR A N 1
ATOM 2011 C CA . THR A 1 256 ? -24.212 -30.623 3.722 1.00 52.34 256 THR A CA 1
ATOM 2012 C C . THR A 1 256 ? -24.017 -30.225 2.263 1.00 52.34 256 THR A C 1
ATOM 2014 O O . THR A 1 256 ? -23.485 -30.989 1.457 1.00 52.34 256 THR A O 1
ATOM 2017 N N . ALA A 1 257 ? -24.481 -29.025 1.912 1.00 49.97 257 ALA A N 1
ATOM 2018 C CA . ALA A 1 257 ? -24.143 -28.383 0.652 1.00 49.97 257 ALA A CA 1
ATOM 2019 C C . ALA A 1 257 ? -22.624 -28.155 0.633 1.00 49.97 257 ALA A C 1
ATOM 2021 O O . ALA A 1 257 ? -22.102 -27.305 1.349 1.00 49.97 257 ALA A O 1
ATOM 2022 N N . ARG A 1 258 ? -21.900 -28.981 -0.128 1.00 53.38 258 ARG A N 1
ATOM 2023 C CA . ARG A 1 258 ? -20.476 -28.774 -0.399 1.00 53.38 258 ARG A CA 1
ATOM 2024 C C . ARG A 1 258 ? -20.344 -27.586 -1.346 1.00 53.38 258 ARG A C 1
ATOM 2026 O O . ARG A 1 258 ? -20.915 -27.615 -2.433 1.00 53.38 258 ARG A O 1
ATOM 2033 N N . ALA A 1 259 ? -19.574 -26.578 -0.941 1.00 52.56 259 ALA A N 1
ATOM 2034 C CA . ALA A 1 259 ? -19.072 -25.557 -1.849 1.00 52.56 259 ALA A CA 1
ATOM 2035 C C . ALA A 1 259 ? -18.324 -26.245 -3.005 1.00 52.56 259 ALA A C 1
ATOM 2037 O O . ALA A 1 259 ? -17.482 -27.120 -2.775 1.00 52.56 259 ALA A O 1
ATOM 2038 N N . GLY A 1 260 ? -18.693 -25.899 -4.239 1.00 45.31 260 GLY A N 1
ATOM 2039 C CA . GLY A 1 260 ? -18.109 -26.470 -5.448 1.00 45.31 260 GLY A CA 1
ATOM 2040 C C . GLY A 1 260 ? -16.608 -26.206 -5.490 1.00 45.31 260 GLY A C 1
ATOM 2041 O O . GLY A 1 260 ? -16.167 -25.058 -5.460 1.00 45.31 260 GLY A O 1
ATOM 2042 N N . LYS A 1 261 ? -15.818 -27.279 -5.540 1.00 53.56 261 LYS A N 1
ATOM 2043 C CA . LYS A 1 261 ? -14.376 -27.201 -5.781 1.00 53.56 261 LYS A CA 1
ATOM 2044 C C . LYS A 1 261 ? -14.138 -26.850 -7.248 1.00 53.56 261 LYS A C 1
ATOM 2046 O O . LYS A 1 261 ? -14.937 -27.192 -8.115 1.00 53.56 261 LYS A O 1
ATOM 2051 N N . PHE A 1 262 ? -12.994 -26.242 -7.548 1.00 48.91 262 PHE A N 1
ATOM 2052 C CA . PHE A 1 262 ? -12.578 -25.912 -8.921 1.00 48.91 262 PHE A CA 1
ATOM 2053 C C . PHE A 1 262 ? -12.395 -27.147 -9.835 1.00 48.91 262 PHE A C 1
ATOM 2055 O O . PHE A 1 262 ? -12.164 -26.999 -11.029 1.00 48.91 262 PHE A O 1
ATOM 2062 N N . THR A 1 263 ? -12.523 -28.365 -9.298 1.00 49.69 263 THR A N 1
ATOM 2063 C CA . THR A 1 263 ? -12.362 -29.632 -10.027 1.00 49.69 263 THR A CA 1
ATOM 2064 C C . THR A 1 263 ? -13.632 -30.156 -10.703 1.00 49.69 263 THR A C 1
ATOM 2066 O O . THR A 1 263 ? -13.543 -31.152 -11.411 1.00 49.69 263 THR A O 1
ATOM 2069 N N . ASP A 1 264 ? -14.794 -29.512 -10.548 1.00 43.16 264 ASP A N 1
ATOM 2070 C CA . ASP A 1 264 ? -16.037 -29.937 -11.223 1.00 43.16 264 ASP A CA 1
ATOM 2071 C C . ASP A 1 264 ? -16.218 -29.261 -12.599 1.00 43.16 264 ASP A C 1
ATOM 2073 O O . ASP A 1 264 ? -17.313 -28.861 -12.994 1.00 43.16 264 ASP A O 1
ATOM 2077 N N . ILE A 1 265 ? -15.124 -29.122 -13.351 1.00 50.19 265 ILE A N 1
ATOM 2078 C CA . ILE A 1 265 ? -15.168 -28.812 -14.783 1.00 50.19 265 ILE A CA 1
ATOM 2079 C C . ILE A 1 265 ? -15.084 -30.152 -15.508 1.00 50.19 265 ILE A C 1
ATOM 2081 O O . ILE A 1 265 ? -14.116 -30.889 -15.344 1.00 50.19 265 ILE A O 1
ATOM 2085 N N . ALA A 1 266 ? -16.109 -30.490 -16.292 1.00 39.25 266 ALA A N 1
ATOM 2086 C CA . ALA A 1 266 ? -16.095 -31.688 -17.120 1.00 39.25 266 ALA A CA 1
ATOM 2087 C C . ALA A 1 266 ? -14.873 -31.661 -18.055 1.00 39.25 266 ALA A C 1
ATOM 2089 O O . ALA A 1 266 ? -14.787 -30.839 -18.967 1.00 39.25 266 ALA A O 1
ATOM 2090 N N . TYR A 1 267 ? -13.922 -32.558 -17.800 1.00 46.50 267 TYR A N 1
ATOM 2091 C CA . TYR A 1 267 ? -12.731 -32.744 -18.616 1.00 46.50 267 TYR A CA 1
ATOM 2092 C C . TYR A 1 267 ? -13.125 -33.339 -19.979 1.00 46.50 267 TYR A C 1
ATOM 2094 O O . TYR A 1 267 ? -13.759 -34.399 -20.008 1.00 46.50 267 TYR A O 1
ATOM 2102 N N . PRO A 1 268 ? -12.722 -32.756 -21.123 1.00 40.28 268 PRO A N 1
ATOM 2103 C CA . PRO A 1 268 ? -12.576 -33.551 -22.330 1.00 40.28 268 PRO A CA 1
ATOM 2104 C C . PRO A 1 268 ? -11.453 -34.563 -22.074 1.00 40.28 268 PRO A C 1
ATOM 2106 O O . PRO A 1 268 ? -10.325 -34.201 -21.747 1.00 40.28 268 PRO A O 1
ATOM 2109 N N . ALA A 1 269 ? -11.784 -35.847 -22.160 1.00 43.84 269 ALA A N 1
ATOM 2110 C CA . ALA A 1 269 ? -10.860 -36.946 -21.926 1.00 43.84 269 ALA A CA 1
ATOM 2111 C C . ALA A 1 269 ? -9.791 -37.016 -23.031 1.00 43.84 269 ALA A C 1
ATOM 2113 O O . ALA A 1 269 ? -9.934 -37.801 -23.961 1.00 43.84 269 ALA A O 1
ATOM 2114 N N . ASN A 1 270 ? -8.751 -36.180 -22.971 1.00 49.09 270 ASN A N 1
ATOM 2115 C CA . ASN A 1 270 ? -7.459 -36.438 -23.612 1.00 49.09 270 ASN A CA 1
ATOM 2116 C C . ASN A 1 270 ? -6.449 -35.322 -23.319 1.00 49.09 270 ASN A C 1
ATOM 2118 O O . ASN A 1 270 ? -6.469 -34.300 -23.993 1.00 49.09 270 ASN A O 1
ATOM 2122 N N . THR A 1 271 ? -5.548 -35.563 -22.369 1.00 41.31 271 THR A N 1
ATOM 2123 C CA . THR A 1 271 ? -4.095 -35.328 -22.484 1.00 41.31 271 THR A CA 1
ATOM 2124 C C . THR A 1 271 ? -3.444 -35.835 -21.201 1.00 41.31 271 THR A C 1
ATOM 2126 O O . THR A 1 271 ? -3.825 -35.460 -20.096 1.00 41.31 271 THR A O 1
ATOM 2129 N N . GLY A 1 272 ? -2.504 -36.768 -21.346 1.00 45.25 272 GLY A N 1
ATOM 2130 C CA . GLY A 1 272 ? -1.773 -37.353 -20.230 1.00 45.25 272 GLY A CA 1
ATOM 2131 C C . GLY A 1 272 ? -0.762 -36.367 -19.669 1.00 45.25 272 GLY A C 1
ATOM 2132 O O . GLY A 1 272 ? 0.391 -36.386 -20.083 1.00 45.25 272 GLY A O 1
ATOM 2133 N N . ASP A 1 273 ? -1.189 -35.547 -18.717 1.00 43.78 273 ASP A N 1
ATOM 2134 C CA . ASP A 1 273 ? -0.283 -34.942 -17.752 1.00 43.78 273 ASP A CA 1
ATOM 2135 C C . ASP A 1 273 ? -0.891 -35.054 -16.352 1.00 43.78 273 ASP A C 1
ATOM 2137 O O . ASP A 1 273 ? -2.057 -34.734 -16.113 1.00 43.78 273 ASP A O 1
ATOM 2141 N N . GLN A 1 274 ? -0.117 -35.634 -15.445 1.00 46.19 274 GLN A N 1
ATOM 2142 C CA . GLN A 1 274 ? -0.541 -36.022 -14.107 1.00 46.19 274 GLN A CA 1
ATOM 2143 C C . GLN A 1 274 ? -0.570 -34.774 -13.220 1.00 46.19 274 GLN A C 1
ATOM 2145 O O . GLN A 1 274 ? 0.375 -34.515 -12.476 1.00 46.19 274 GLN A O 1
ATOM 2150 N N . SER A 1 275 ? -1.659 -34.00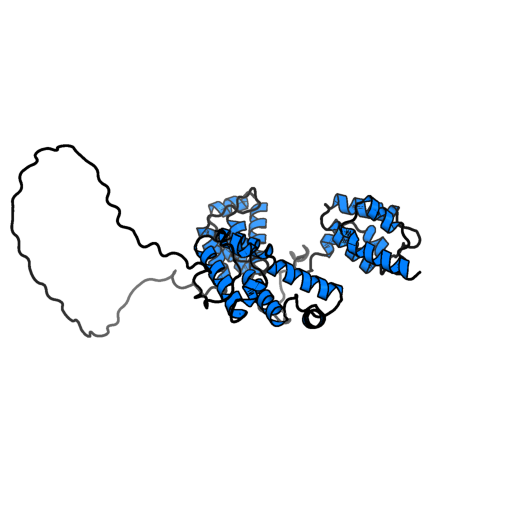2 -13.261 1.00 51.00 275 SER A N 1
ATOM 2151 C CA . SER A 1 275 ? -1.912 -32.995 -12.230 1.00 51.00 275 SER A CA 1
ATOM 2152 C C . SER A 1 275 ? -2.111 -33.717 -10.897 1.00 51.00 275 SER A C 1
ATOM 2154 O O . SER A 1 275 ? -3.160 -34.313 -10.640 1.00 51.00 275 SER A O 1
ATOM 2156 N N . THR A 1 276 ? -1.086 -33.720 -10.050 1.00 44.81 276 THR A N 1
ATOM 2157 C CA . THR A 1 276 ? -1.181 -34.251 -8.695 1.00 44.81 276 THR A CA 1
ATOM 2158 C C . THR A 1 276 ? -2.196 -33.404 -7.933 1.00 44.81 276 THR A C 1
ATOM 2160 O O . THR A 1 276 ? -1.950 -32.252 -7.588 1.00 44.81 276 THR A O 1
ATOM 2163 N N . HIS A 1 277 ? -3.386 -33.961 -7.707 1.00 46.91 277 HIS A N 1
ATOM 2164 C CA . HIS A 1 277 ? -4.430 -33.325 -6.911 1.00 46.91 277 HIS A CA 1
ATOM 2165 C C . HIS A 1 277 ? -3.977 -33.255 -5.449 1.00 46.91 277 HIS A C 1
ATOM 2167 O O . HIS A 1 277 ? -4.296 -34.122 -4.634 1.00 46.91 277 HIS A O 1
ATOM 2173 N N . HIS A 1 278 ? -3.188 -32.237 -5.118 1.00 56.53 278 HIS A N 1
ATOM 2174 C CA . HIS A 1 278 ? -2.885 -31.897 -3.741 1.00 56.53 278 HIS A CA 1
ATOM 2175 C C . HIS A 1 278 ? -4.159 -31.325 -3.114 1.00 56.53 278 HIS A C 1
ATOM 2177 O O . HIS A 1 278 ? -4.790 -30.438 -3.688 1.00 56.53 278 HIS A O 1
ATOM 2183 N N . LEU A 1 279 ? -4.581 -31.859 -1.963 1.00 61.66 279 LEU A N 1
ATOM 2184 C CA . LEU A 1 279 ? -5.644 -31.234 -1.178 1.00 61.66 279 LEU A CA 1
ATOM 2185 C C . LEU A 1 279 ? -5.087 -29.945 -0.578 1.00 61.66 279 LEU A C 1
ATOM 2187 O O . LEU A 1 279 ? -4.539 -29.954 0.519 1.00 61.66 279 LEU A O 1
ATOM 2191 N N . THR A 1 280 ? -5.211 -28.854 -1.314 1.00 79.69 280 THR A N 1
ATOM 2192 C CA . THR A 1 280 ? -4.925 -27.514 -0.819 1.00 79.69 280 THR A CA 1
ATOM 2193 C C . THR A 1 280 ? -6.133 -26.966 -0.078 1.00 79.69 280 THR A C 1
ATOM 2195 O O . THR A 1 280 ? -7.286 -27.282 -0.392 1.00 79.69 280 THR A O 1
ATOM 2198 N N . GLY A 1 281 ? -5.874 -26.174 0.961 1.00 90.62 281 GLY A N 1
ATOM 2199 C CA . GLY A 1 281 ? -6.935 -25.454 1.656 1.00 90.62 281 GLY A CA 1
ATOM 2200 C C . GLY A 1 281 ? -7.584 -24.385 0.759 1.00 90.62 281 GLY A C 1
ATOM 2201 O O . GLY A 1 281 ? -6.937 -23.900 -0.171 1.00 90.62 281 GLY A O 1
ATOM 2202 N N . PRO A 1 282 ? -8.817 -23.931 1.070 1.00 91.12 282 PRO A N 1
ATOM 2203 C CA . PRO A 1 282 ? -9.528 -22.914 0.280 1.00 91.12 282 PRO A CA 1
ATOM 2204 C C . PRO A 1 282 ? -8.731 -21.619 0.051 1.00 91.12 282 PRO A C 1
ATOM 2206 O O . PRO A 1 282 ? -8.853 -20.989 -0.994 1.00 91.12 282 PRO A O 1
ATOM 2209 N N . ILE A 1 283 ? -7.895 -21.232 1.020 1.00 94.88 283 ILE A N 1
ATOM 2210 C CA . ILE A 1 283 ? -7.017 -20.054 0.946 1.00 94.88 283 ILE A CA 1
ATOM 2211 C C . ILE A 1 283 ? -5.741 -20.357 0.143 1.00 94.88 283 ILE A C 1
ATOM 2213 O O . ILE A 1 283 ? -5.270 -19.521 -0.625 1.00 94.88 283 ILE A O 1
ATOM 2217 N N . GLU A 1 284 ? -5.174 -21.554 0.298 1.00 94.31 284 GLU A N 1
ATOM 2218 C CA . GLU A 1 284 ? -3.917 -21.941 -0.354 1.00 94.31 284 GLU A CA 1
ATOM 2219 C C . GLU A 1 284 ? -4.070 -22.056 -1.871 1.00 94.31 284 GLU A C 1
ATOM 2221 O O . GLU A 1 284 ? -3.119 -21.752 -2.591 1.00 94.31 284 GLU A O 1
ATOM 2226 N N . GLU A 1 285 ? -5.268 -22.398 -2.360 1.00 94.31 285 GLU A N 1
ATOM 2227 C CA . GLU A 1 285 ? -5.592 -22.405 -3.792 1.00 94.31 285 GLU A CA 1
ATOM 2228 C C . GLU A 1 285 ? -5.191 -21.090 -4.483 1.00 94.31 285 GLU A C 1
ATOM 2230 O O . GLU A 1 285 ? -4.601 -21.125 -5.561 1.00 94.31 285 GLU A O 1
ATOM 2235 N N . PHE A 1 286 ? -5.421 -19.934 -3.847 1.00 96.50 286 PHE A N 1
ATOM 2236 C CA . PHE A 1 286 ? -5.071 -18.630 -4.421 1.00 96.50 286 PHE A CA 1
ATOM 2237 C C . PHE A 1 286 ? -3.561 -18.445 -4.584 1.00 96.50 286 PHE A C 1
ATOM 2239 O O . PHE A 1 286 ? -3.119 -17.822 -5.545 1.00 96.50 286 PHE A O 1
ATOM 2246 N N . SER A 1 287 ? -2.762 -19.009 -3.676 1.00 95.56 287 SER A N 1
ATOM 2247 C CA . SER A 1 287 ? -1.298 -18.919 -3.743 1.00 95.56 287 SER A CA 1
ATOM 2248 C C . SER A 1 287 ? -0.672 -19.809 -4.811 1.00 95.56 287 SER A C 1
ATOM 2250 O O . SER A 1 287 ? 0.470 -19.577 -5.202 1.00 95.56 287 SER A O 1
ATOM 2252 N N . MET A 1 288 ? -1.411 -20.803 -5.302 1.00 95.06 288 MET A N 1
ATOM 2253 C CA . MET A 1 288 ? -0.927 -21.734 -6.319 1.00 95.06 288 MET A CA 1
ATOM 2254 C C . MET A 1 288 ? -1.342 -21.349 -7.738 1.00 95.06 288 MET A C 1
ATOM 2256 O O . MET A 1 288 ? -0.948 -22.036 -8.671 1.00 95.06 288 MET A O 1
ATOM 2260 N N . LEU A 1 289 ? -2.094 -20.258 -7.920 1.00 95.56 289 LEU A N 1
ATOM 2261 C CA . LEU A 1 289 ? -2.546 -19.826 -9.242 1.00 95.56 289 LEU A CA 1
ATOM 2262 C C . LEU A 1 289 ? -1.362 -19.518 -10.171 1.00 95.56 289 LEU A C 1
ATOM 2264 O O . LEU A 1 289 ? -0.482 -18.701 -9.862 1.00 95.56 289 LEU A O 1
ATOM 2268 N N . THR A 1 290 ? -1.371 -20.174 -11.329 1.00 95.94 290 THR A N 1
ATOM 2269 C CA . THR A 1 290 ? -0.367 -20.036 -12.387 1.00 95.94 290 THR A CA 1
ATOM 2270 C C . THR A 1 290 ? -0.955 -19.412 -13.657 1.00 95.94 290 THR A C 1
ATOM 2272 O O . THR A 1 290 ? -2.169 -19.267 -13.802 1.00 95.94 290 THR A O 1
ATOM 2275 N N . VAL A 1 291 ? -0.087 -19.061 -14.611 1.00 95.25 291 VAL A N 1
ATOM 2276 C CA . VAL A 1 291 ? -0.500 -18.606 -15.953 1.00 95.25 291 VAL A CA 1
ATOM 2277 C C . VAL A 1 291 ? -1.265 -19.701 -16.701 1.00 95.25 291 VAL A C 1
ATOM 2279 O O . VAL A 1 291 ? -2.184 -19.408 -17.458 1.00 95.25 291 VAL A O 1
ATOM 2282 N N . GLU A 1 292 ? -0.935 -20.972 -16.473 1.00 93.88 292 GLU A N 1
ATOM 2283 C CA . GLU A 1 292 ? -1.645 -22.093 -17.093 1.00 93.88 292 GLU A CA 1
ATOM 2284 C C . GLU A 1 292 ? -3.080 -22.190 -16.578 1.00 93.88 292 GLU A C 1
ATOM 2286 O O . GLU A 1 292 ? -4.002 -22.374 -17.367 1.00 93.88 292 GLU A O 1
ATOM 2291 N N . ASP A 1 293 ? -3.294 -21.999 -15.274 1.00 93.06 293 ASP A N 1
ATOM 2292 C CA . ASP A 1 293 ? -4.641 -21.969 -14.693 1.00 93.06 293 ASP A CA 1
ATOM 2293 C C . ASP A 1 293 ? -5.468 -20.801 -15.226 1.00 93.06 293 ASP A C 1
ATOM 2295 O O . ASP A 1 293 ? -6.669 -20.950 -15.457 1.00 93.06 293 ASP A O 1
ATOM 2299 N N . PHE A 1 294 ? -4.813 -19.664 -15.474 1.00 95.31 294 PHE A N 1
ATOM 2300 C CA . PHE A 1 294 ? -5.421 -18.511 -16.126 1.00 95.31 294 PHE A CA 1
ATOM 2301 C C . PHE A 1 294 ? -5.866 -18.842 -17.559 1.00 95.31 294 PHE A C 1
ATOM 2303 O O . PHE A 1 294 ? -7.033 -18.666 -17.901 1.00 95.31 294 PHE A O 1
ATOM 2310 N N . ARG A 1 295 ? -4.965 -19.419 -18.366 1.00 94.94 295 ARG A N 1
ATOM 2311 C CA . ARG A 1 295 ? -5.197 -19.798 -19.775 1.00 94.94 295 ARG A CA 1
ATOM 2312 C C . ARG A 1 295 ? -6.160 -20.966 -19.964 1.00 94.94 295 ARG A C 1
ATOM 2314 O O . ARG A 1 295 ? -6.705 -21.149 -21.047 1.00 94.94 295 ARG A O 1
ATOM 2321 N N . ARG A 1 296 ? -6.368 -21.784 -18.929 1.00 93.50 296 ARG A N 1
ATOM 2322 C CA . ARG A 1 296 ? -7.369 -22.863 -18.931 1.00 93.50 296 ARG A CA 1
ATOM 2323 C C . ARG A 1 296 ? -8.801 -22.331 -18.884 1.00 93.50 296 ARG A C 1
ATOM 2325 O O . ARG A 1 296 ? -9.725 -23.078 -19.209 1.00 93.50 296 ARG A O 1
ATOM 2332 N N . ALA A 1 297 ? -9.014 -21.086 -18.456 1.00 92.00 297 ALA A N 1
ATOM 2333 C CA . ALA A 1 297 ? -10.331 -20.474 -18.528 1.00 92.00 297 ALA A CA 1
ATOM 2334 C C . ALA A 1 297 ? -10.696 -20.173 -19.996 1.00 92.00 297 ALA A C 1
ATOM 2336 O O . ALA A 1 297 ? -9.850 -19.675 -20.732 1.00 92.00 297 ALA A O 1
ATOM 2337 N N . PRO A 1 298 ? -11.944 -20.435 -20.438 1.00 90.00 298 PRO A N 1
ATOM 2338 C CA . PRO A 1 298 ? -12.359 -20.145 -21.814 1.00 90.00 298 PRO A CA 1
ATOM 2339 C C . PRO A 1 298 ? -12.234 -18.663 -22.182 1.00 90.00 298 PRO A C 1
ATOM 2341 O O . PRO A 1 298 ? -11.972 -18.332 -23.334 1.00 90.00 298 PRO A O 1
ATOM 2344 N N . GLN A 1 299 ? -12.456 -17.789 -21.197 1.00 93.94 299 GLN A N 1
ATOM 2345 C CA . GLN A 1 299 ? -12.337 -16.340 -21.296 1.00 93.94 299 GLN A CA 1
ATOM 2346 C C . GLN A 1 299 ? -11.636 -15.808 -20.043 1.00 93.94 299 GLN A C 1
ATOM 2348 O O . GLN A 1 299 ? -11.825 -16.340 -18.942 1.00 93.94 299 GLN A O 1
ATOM 2353 N N . HIS A 1 300 ? -10.848 -14.747 -20.194 1.00 95.06 300 HIS A N 1
ATOM 2354 C CA . HIS A 1 300 ? -10.113 -14.142 -19.083 1.00 95.06 300 HIS A CA 1
ATOM 2355 C C . HIS A 1 300 ? -11.074 -13.580 -18.021 1.00 95.06 300 HIS A C 1
ATOM 2357 O O . HIS A 1 300 ? -10.854 -13.739 -16.821 1.00 95.06 300 HIS A O 1
ATOM 2363 N N . GLU A 1 301 ? -12.206 -13.022 -18.449 1.00 93.38 301 GLU A N 1
ATOM 2364 C CA . GLU A 1 301 ? -13.262 -12.489 -17.586 1.00 93.38 301 GLU A CA 1
ATOM 2365 C C . GLU A 1 301 ? -13.901 -13.580 -16.719 1.00 93.38 301 GLU A C 1
ATOM 2367 O O . GLU A 1 301 ? -14.254 -13.340 -15.561 1.00 93.38 301 GLU A O 1
ATOM 2372 N N . ASP A 1 302 ? -14.015 -14.803 -17.244 1.00 94.50 302 ASP A N 1
ATOM 2373 C CA . ASP A 1 302 ? -14.532 -15.944 -16.490 1.00 94.50 302 ASP A CA 1
ATOM 2374 C C . ASP A 1 302 ? -13.585 -16.358 -15.366 1.00 94.50 302 ASP A C 1
ATOM 2376 O O . ASP A 1 302 ? -14.046 -16.743 -14.287 1.00 94.50 302 ASP A O 1
ATOM 2380 N N . PHE A 1 303 ? -12.271 -16.269 -15.588 1.00 95.94 303 PHE A N 1
ATOM 2381 C CA . PHE A 1 303 ? -11.294 -16.481 -14.526 1.00 95.94 303 PHE A CA 1
ATOM 2382 C C . PHE A 1 303 ? -11.455 -15.424 -13.432 1.00 95.94 303 PHE A C 1
ATOM 2384 O O . PHE A 1 303 ? -11.630 -15.773 -12.263 1.00 95.94 303 PHE A O 1
ATOM 2391 N N . VAL A 1 304 ? -11.461 -14.142 -13.816 1.00 96.06 304 VAL A N 1
ATOM 2392 C CA . VAL A 1 304 ? -11.614 -13.006 -12.892 1.00 96.06 304 VAL A CA 1
ATOM 2393 C C . VAL A 1 304 ? -12.879 -13.169 -12.051 1.00 96.06 304 VAL A C 1
ATOM 2395 O O . VAL A 1 304 ? -12.821 -13.109 -10.822 1.00 96.06 304 VAL A O 1
ATOM 2398 N N . ARG A 1 305 ? -14.013 -13.460 -12.697 1.00 95.94 305 ARG A N 1
ATOM 2399 C CA . ARG A 1 305 ? -15.297 -13.695 -12.030 1.00 95.94 305 ARG A CA 1
ATOM 2400 C C . ARG A 1 305 ? -15.221 -14.840 -11.024 1.00 95.94 305 ARG A C 1
ATOM 2402 O O . ARG A 1 305 ? -15.602 -14.650 -9.876 1.00 95.94 305 ARG A O 1
ATOM 2409 N N . LYS A 1 306 ? -14.673 -15.999 -11.405 1.00 95.75 306 LYS A N 1
ATOM 2410 C CA . LYS A 1 306 ? -14.550 -17.160 -10.503 1.00 95.75 306 LYS A CA 1
ATOM 2411 C C . LYS A 1 306 ? -13.680 -16.869 -9.281 1.00 95.75 306 LYS A C 1
ATOM 2413 O O . LYS A 1 306 ? -14.008 -17.317 -8.184 1.00 95.75 306 LYS A O 1
ATOM 2418 N N . VAL A 1 307 ? -12.573 -16.146 -9.458 1.00 96.31 307 VAL A N 1
ATOM 2419 C CA . VAL A 1 307 ? -11.694 -15.755 -8.345 1.00 96.31 307 VAL A CA 1
ATOM 2420 C C . VAL A 1 307 ? -12.434 -14.821 -7.385 1.00 96.31 307 VAL A C 1
ATOM 2422 O O . VAL A 1 307 ? -12.385 -15.031 -6.172 1.00 96.31 307 VAL A O 1
ATOM 2425 N N . LEU A 1 308 ? -13.169 -13.839 -7.912 1.00 96.25 308 LEU A N 1
ATOM 2426 C CA . LEU A 1 308 ? -13.971 -12.917 -7.103 1.00 96.25 308 LEU A CA 1
ATOM 2427 C C . LEU A 1 308 ? -15.129 -13.618 -6.387 1.00 96.25 308 LEU A C 1
ATOM 2429 O O . LEU A 1 308 ? -15.344 -13.373 -5.204 1.00 96.25 308 LEU A O 1
ATOM 2433 N N . ASP A 1 309 ? -15.835 -14.528 -7.057 1.00 96.00 309 ASP A N 1
ATOM 2434 C CA . ASP A 1 309 ? -16.923 -15.303 -6.456 1.00 96.00 309 ASP A CA 1
ATOM 2435 C C . ASP A 1 309 ? -16.417 -16.140 -5.272 1.00 96.00 309 ASP A C 1
ATOM 2437 O O . ASP A 1 309 ? -17.043 -16.159 -4.210 1.00 96.00 309 ASP A O 1
ATOM 2441 N N . LYS A 1 310 ? -15.243 -16.775 -5.405 1.00 95.94 310 LYS A N 1
ATOM 2442 C CA . LYS A 1 310 ? -14.601 -17.496 -4.294 1.00 95.94 310 LYS A CA 1
ATOM 2443 C C . LYS A 1 310 ? -14.201 -16.566 -3.150 1.00 95.94 310 LYS A C 1
ATOM 2445 O O . LYS A 1 310 ? -14.436 -16.904 -1.993 1.00 95.94 310 LYS A O 1
ATOM 2450 N N . LEU A 1 311 ? -13.614 -15.407 -3.453 1.00 95.56 311 LEU A N 1
ATOM 2451 C CA . LEU A 1 311 ? -13.276 -14.412 -2.430 1.00 95.56 311 LEU A CA 1
ATOM 2452 C C . LEU A 1 311 ? -14.517 -13.941 -1.671 1.00 95.56 311 LEU A C 1
ATOM 2454 O O . LEU A 1 311 ? -14.473 -13.828 -0.450 1.00 95.56 311 LEU A O 1
ATOM 2458 N N . ASN A 1 312 ? -15.624 -13.710 -2.375 1.00 93.62 312 ASN A N 1
ATOM 2459 C CA . ASN A 1 312 ? -16.889 -13.299 -1.776 1.00 93.62 312 ASN A CA 1
ATOM 2460 C C . ASN A 1 312 ? -17.518 -14.411 -0.929 1.00 93.62 312 ASN A C 1
ATOM 2462 O O . ASN A 1 312 ? -18.073 -14.121 0.128 1.00 93.62 312 ASN A O 1
ATOM 2466 N N . LEU A 1 313 ? -17.394 -15.676 -1.343 1.00 95.06 313 LEU A N 1
ATOM 2467 C CA . LEU A 1 313 ? -17.805 -16.819 -0.523 1.00 95.06 313 LEU A CA 1
ATOM 2468 C C . LEU A 1 313 ? -17.004 -16.894 0.780 1.00 95.06 313 LEU A C 1
ATOM 2470 O O . LEU A 1 313 ? -17.603 -16.997 1.847 1.00 95.06 313 LEU A O 1
ATOM 2474 N N . LEU A 1 314 ? -15.674 -16.765 0.712 1.00 93.19 314 LEU A N 1
ATOM 2475 C CA . LEU A 1 314 ? -14.831 -16.713 1.912 1.00 93.19 314 LEU A CA 1
ATOM 2476 C C . LEU A 1 314 ? -15.191 -15.513 2.794 1.00 93.19 314 LEU A C 1
ATOM 2478 O O . LEU A 1 314 ? -15.295 -15.651 4.007 1.00 93.19 314 LEU A O 1
ATOM 2482 N N . ALA A 1 315 ? -15.448 -14.352 2.189 1.00 90.00 315 ALA A N 1
ATOM 2483 C CA . ALA A 1 315 ? -15.859 -13.150 2.906 1.00 90.00 315 ALA A CA 1
ATOM 2484 C C . ALA A 1 315 ? -17.205 -13.309 3.629 1.00 90.00 315 ALA A C 1
ATOM 2486 O O . ALA A 1 315 ? -17.393 -12.720 4.693 1.00 90.00 315 ALA A O 1
ATOM 2487 N N . ALA A 1 316 ? -18.134 -14.080 3.052 1.00 88.50 316 ALA A N 1
ATOM 2488 C CA . ALA A 1 316 ? -19.436 -14.361 3.647 1.00 88.50 316 ALA A CA 1
ATOM 2489 C C . ALA A 1 316 ? -19.332 -15.272 4.880 1.00 88.50 316 ALA A C 1
ATOM 2491 O O . ALA A 1 316 ? -20.152 -15.148 5.790 1.00 88.50 316 ALA A O 1
ATOM 2492 N N . GLU A 1 317 ? -18.338 -16.164 4.924 1.00 86.06 317 GLU A N 1
ATOM 2493 C CA . GLU A 1 317 ? -18.061 -17.008 6.092 1.00 86.06 317 GLU A CA 1
ATOM 2494 C C . GLU A 1 317 ? -17.264 -16.248 7.162 1.00 86.06 317 GLU A C 1
ATOM 2496 O O . GLU A 1 317 ? -17.685 -16.168 8.317 1.00 86.06 317 GLU A O 1
ATOM 2501 N N . ASP A 1 318 ? -16.123 -15.673 6.779 1.00 88.62 318 ASP A N 1
ATOM 2502 C CA . ASP A 1 318 ? -15.261 -14.874 7.645 1.00 88.62 318 ASP A CA 1
ATOM 2503 C C . ASP A 1 318 ? -14.405 -13.916 6.806 1.00 88.62 318 ASP A C 1
ATOM 2505 O O . ASP A 1 318 ? -13.577 -14.312 5.985 1.00 88.62 318 ASP A O 1
ATOM 2509 N N . TYR A 1 319 ? -14.537 -12.620 7.070 1.00 81.94 319 TYR A N 1
ATOM 2510 C CA . TYR A 1 319 ? -13.766 -11.597 6.374 1.00 81.94 319 TYR A CA 1
ATOM 2511 C C . TYR A 1 319 ? -12.242 -11.780 6.512 1.00 81.94 319 TYR A C 1
ATOM 2513 O O . TYR A 1 319 ? -11.496 -11.472 5.580 1.00 81.94 319 TYR A O 1
ATOM 2521 N N . ASN A 1 320 ? -11.754 -12.326 7.633 1.00 86.19 320 ASN A N 1
ATOM 2522 C CA . ASN A 1 320 ? -10.325 -12.618 7.783 1.00 86.19 320 ASN A CA 1
ATOM 2523 C C . ASN A 1 320 ? -9.847 -13.645 6.746 1.00 86.19 320 ASN A C 1
ATOM 2525 O O . ASN A 1 320 ? -8.703 -13.572 6.299 1.00 86.19 320 ASN A O 1
ATOM 2529 N N . GLN A 1 321 ? -10.721 -14.558 6.308 1.00 92.44 321 GLN A N 1
ATOM 2530 C CA . GLN A 1 321 ? -10.414 -15.490 5.227 1.00 92.44 321 GLN A CA 1
ATOM 2531 C C . GLN A 1 321 ? -10.337 -14.786 3.868 1.00 92.44 321 GLN A C 1
ATOM 2533 O O . GLN A 1 321 ? -9.455 -15.134 3.086 1.00 92.44 321 GLN A O 1
ATOM 2538 N N . LYS A 1 322 ? -11.172 -13.762 3.600 1.00 93.69 322 LYS A N 1
ATOM 2539 C CA . LYS A 1 322 ? -11.018 -12.895 2.407 1.00 93.69 322 LYS A CA 1
ATOM 2540 C C . LYS A 1 322 ? -9.627 -12.260 2.400 1.00 93.69 322 LYS A C 1
ATOM 2542 O O . LYS A 1 322 ? -8.931 -12.346 1.396 1.00 93.69 322 LYS A O 1
ATOM 2547 N N . MET A 1 323 ? -9.198 -11.672 3.520 1.00 91.31 323 MET A N 1
ATOM 2548 C CA . MET A 1 323 ? -7.870 -11.042 3.619 1.00 91.31 323 MET A CA 1
ATOM 2549 C C . MET A 1 323 ? -6.741 -12.054 3.433 1.00 91.31 323 MET A C 1
ATOM 2551 O O . MET A 1 323 ? -5.862 -11.843 2.604 1.00 91.31 323 MET A O 1
ATOM 2555 N N . ALA A 1 324 ? -6.812 -13.200 4.113 1.00 93.88 324 ALA A N 1
ATOM 2556 C CA . ALA A 1 324 ? -5.823 -14.261 3.959 1.00 93.88 324 ALA A CA 1
ATOM 2557 C C . ALA A 1 324 ? -5.758 -14.805 2.519 1.00 93.88 324 ALA A C 1
ATOM 2559 O O . ALA A 1 324 ? -4.677 -15.155 2.044 1.00 93.88 324 ALA A O 1
ATOM 2560 N N . ALA A 1 325 ? -6.892 -14.858 1.812 1.00 96.19 325 ALA A N 1
ATOM 2561 C CA . ALA A 1 325 ? -6.965 -15.246 0.407 1.00 96.19 325 ALA A CA 1
ATOM 2562 C C . ALA A 1 325 ? -6.376 -14.186 -0.536 1.00 96.19 325 ALA A C 1
ATOM 2564 O O . ALA A 1 325 ? -5.672 -14.553 -1.473 1.00 96.19 325 ALA A O 1
ATOM 2565 N N . ILE A 1 326 ? -6.577 -12.892 -0.270 1.00 95.31 326 ILE A N 1
ATOM 2566 C CA . ILE A 1 326 ? -5.907 -11.806 -1.009 1.00 95.31 326 ILE A CA 1
ATOM 2567 C C . ILE A 1 326 ? -4.389 -11.860 -0.778 1.00 95.31 326 ILE A C 1
ATOM 2569 O O . ILE A 1 326 ? -3.611 -11.806 -1.730 1.00 95.31 326 ILE A O 1
ATOM 2573 N N . ASP A 1 327 ? -3.945 -12.073 0.461 1.00 94.38 327 ASP A N 1
ATOM 2574 C CA . ASP A 1 327 ? -2.523 -12.253 0.775 1.00 94.38 327 ASP A CA 1
ATOM 2575 C C . ASP A 1 327 ? -1.941 -13.520 0.131 1.00 94.38 327 ASP A C 1
ATOM 2577 O O . ASP A 1 327 ? -0.772 -13.569 -0.261 1.00 94.38 327 ASP A O 1
ATOM 2581 N N . ALA A 1 328 ? -2.732 -14.589 0.021 1.00 96.81 328 ALA A N 1
ATOM 2582 C CA . ALA A 1 328 ? -2.361 -15.786 -0.725 1.00 96.81 328 ALA A CA 1
ATOM 2583 C C . ALA A 1 328 ? -2.253 -15.496 -2.230 1.00 96.81 328 ALA A C 1
ATOM 2585 O O . ALA A 1 328 ? -1.242 -15.851 -2.833 1.00 96.81 328 ALA A O 1
ATOM 2586 N N . TRP A 1 329 ? -3.213 -14.779 -2.814 1.00 96.94 329 TRP A N 1
ATOM 2587 C CA . TRP A 1 329 ? -3.180 -14.327 -4.205 1.00 96.94 329 TRP A CA 1
ATOM 2588 C C . TRP A 1 329 ? -1.929 -13.497 -4.520 1.00 96.94 329 TRP A C 1
ATOM 2590 O O . TRP A 1 329 ? -1.241 -13.787 -5.498 1.00 96.94 329 TRP A O 1
ATOM 2600 N N . HIS A 1 330 ? -1.551 -12.549 -3.658 1.00 95.81 330 HIS A N 1
ATOM 2601 C CA . HIS A 1 330 ? -0.328 -11.755 -3.831 1.00 95.81 330 HIS A CA 1
ATOM 2602 C C . HIS A 1 330 ? 0.962 -12.593 -3.807 1.00 95.81 330 HIS A C 1
ATOM 2604 O O . HIS A 1 330 ? 2.003 -12.176 -4.316 1.00 95.81 330 HIS A O 1
ATOM 2610 N N . ARG A 1 331 ? 0.918 -13.797 -3.226 1.00 96.12 331 ARG A N 1
ATOM 2611 C CA . ARG A 1 331 ? 2.046 -14.739 -3.218 1.00 96.12 331 ARG A CA 1
ATOM 2612 C C . ARG A 1 331 ? 2.080 -15.650 -4.446 1.00 96.12 331 ARG A C 1
ATOM 2614 O O . ARG A 1 331 ? 3.108 -16.311 -4.643 1.00 96.12 331 ARG A O 1
ATOM 2621 N N . SER A 1 332 ? 1.022 -15.658 -5.258 1.00 97.12 332 SER A N 1
ATOM 2622 C CA . SER A 1 332 ? 0.900 -16.504 -6.447 1.00 97.12 332 SER A CA 1
ATOM 2623 C C . SER A 1 332 ? 1.955 -16.202 -7.507 1.00 97.12 332 SER A C 1
ATOM 2625 O O . SER A 1 332 ? 2.460 -15.080 -7.623 1.00 97.12 332 SER A O 1
ATOM 2627 N N . ALA A 1 333 ? 2.302 -17.224 -8.293 1.00 96.44 333 ALA A N 1
ATOM 2628 C CA . ALA A 1 333 ? 3.222 -17.072 -9.416 1.00 96.44 333 ALA A CA 1
ATOM 2629 C C . ALA A 1 333 ? 2.648 -16.115 -10.473 1.00 96.44 333 ALA A C 1
ATOM 2631 O O . ALA A 1 333 ? 3.383 -15.292 -11.018 1.00 96.44 333 ALA A O 1
ATOM 2632 N N . LEU A 1 334 ? 1.331 -16.176 -10.696 1.00 96.44 334 LEU A N 1
ATOM 2633 C CA . LEU A 1 334 ? 0.619 -15.303 -11.624 1.00 96.44 334 LEU A CA 1
ATOM 2634 C C . LEU A 1 334 ? 0.718 -13.821 -11.227 1.00 96.44 334 LEU A C 1
ATOM 2636 O O . LEU A 1 334 ? 1.093 -12.986 -12.049 1.00 96.44 334 LEU A O 1
ATOM 2640 N N . TYR A 1 335 ? 0.455 -13.492 -9.958 1.00 97.19 335 TYR A N 1
ATOM 2641 C CA . TYR A 1 335 ? 0.546 -12.112 -9.472 1.00 97.19 335 TYR A CA 1
ATOM 2642 C C . TYR A 1 335 ? 1.983 -11.576 -9.504 1.00 97.19 335 TYR A C 1
ATOM 2644 O O . TYR A 1 335 ? 2.221 -10.436 -9.905 1.00 97.19 335 TYR A O 1
ATOM 2652 N N . LYS A 1 336 ? 2.965 -12.402 -9.122 1.00 96.62 336 LYS A N 1
ATOM 2653 C CA . LYS A 1 336 ? 4.385 -12.022 -9.185 1.00 96.62 336 LYS A CA 1
ATOM 2654 C C . LYS A 1 336 ? 4.824 -11.696 -10.609 1.00 96.62 336 LYS A C 1
ATOM 2656 O O . LYS A 1 336 ? 5.525 -10.707 -10.800 1.00 96.62 336 LYS A O 1
ATOM 2661 N N . LEU A 1 337 ? 4.384 -12.485 -11.590 1.00 95.69 337 LEU A N 1
ATOM 2662 C CA . LEU A 1 337 ? 4.659 -12.224 -13.001 1.00 95.69 337 LEU A CA 1
ATOM 2663 C C . LEU A 1 337 ? 4.040 -10.895 -13.459 1.00 95.69 337 LEU A C 1
ATOM 2665 O O . LEU A 1 337 ? 4.711 -10.105 -14.115 1.00 95.69 337 LEU A O 1
ATOM 2669 N N . TYR A 1 338 ? 2.796 -10.617 -13.060 1.00 96.19 338 TYR A N 1
ATOM 2670 C CA . TYR A 1 338 ? 2.130 -9.339 -13.328 1.00 96.19 338 TYR A CA 1
ATOM 2671 C C . TYR A 1 338 ? 2.928 -8.135 -12.787 1.00 96.19 338 TYR A C 1
ATOM 2673 O O . TYR A 1 338 ? 3.177 -7.177 -13.522 1.00 96.19 338 TYR A O 1
ATOM 2681 N N . ILE A 1 339 ? 3.387 -8.191 -11.530 1.00 96.12 339 ILE A N 1
ATOM 2682 C CA . ILE A 1 339 ? 4.192 -7.112 -10.930 1.00 96.12 339 ILE A CA 1
ATOM 2683 C C . ILE A 1 339 ? 5.548 -6.962 -11.626 1.00 96.12 339 ILE A C 1
ATOM 2685 O O . ILE A 1 339 ? 5.971 -5.838 -11.890 1.00 96.12 339 ILE A O 1
ATOM 2689 N N . ASP A 1 340 ? 6.216 -8.072 -11.939 1.00 95.06 340 ASP A N 1
ATOM 2690 C CA . ASP A 1 340 ? 7.515 -8.077 -12.619 1.00 95.06 340 ASP A CA 1
ATOM 2691 C C . ASP A 1 340 ? 7.436 -7.425 -14.010 1.00 95.06 340 ASP A C 1
ATOM 2693 O O . ASP A 1 340 ? 8.265 -6.577 -14.343 1.00 95.06 340 ASP A O 1
ATOM 2697 N N . ILE A 1 341 ? 6.393 -7.736 -14.787 1.00 94.31 341 ILE A N 1
ATOM 2698 C CA . ILE A 1 341 ? 6.128 -7.101 -16.087 1.00 94.31 341 ILE A CA 1
ATOM 2699 C C . ILE A 1 341 ? 5.944 -5.590 -15.924 1.00 94.31 341 ILE A C 1
ATOM 2701 O O . ILE A 1 341 ? 6.584 -4.817 -16.640 1.00 94.31 341 ILE A O 1
ATOM 2705 N N . GLY A 1 342 ? 5.127 -5.158 -14.957 1.00 92.44 342 GLY A N 1
ATOM 2706 C CA . GLY A 1 342 ? 4.928 -3.736 -14.678 1.00 92.44 342 GLY A CA 1
ATOM 2707 C C . GLY A 1 342 ? 6.236 -3.032 -14.306 1.00 92.44 342 GLY A C 1
ATOM 2708 O O . GLY A 1 342 ? 6.576 -1.997 -14.871 1.00 92.44 342 GLY A O 1
ATOM 2709 N N . GLN A 1 343 ? 7.032 -3.611 -13.406 1.00 91.69 343 GLN A N 1
ATOM 2710 C CA . GLN A 1 343 ? 8.316 -3.032 -12.999 1.00 91.69 343 GLN A CA 1
ATOM 2711 C C . GLN A 1 343 ? 9.309 -2.934 -14.160 1.00 91.69 343 GLN A C 1
ATOM 2713 O O . GLN A 1 343 ? 9.985 -1.913 -14.303 1.00 91.69 343 GLN A O 1
ATOM 2718 N N . LYS A 1 344 ? 9.391 -3.965 -15.007 1.00 92.06 344 LYS A N 1
ATOM 2719 C CA . LYS A 1 344 ? 10.285 -3.970 -16.169 1.00 92.06 344 LYS A CA 1
ATOM 2720 C C . LYS A 1 344 ? 9.854 -2.963 -17.230 1.00 92.06 344 LYS A C 1
ATOM 2722 O O . LYS A 1 344 ? 10.726 -2.278 -17.765 1.00 92.06 344 LYS A O 1
ATOM 2727 N N . SER A 1 345 ? 8.553 -2.812 -17.490 1.00 93.62 345 SER A N 1
ATOM 2728 C CA . SER A 1 345 ? 8.068 -1.801 -18.437 1.00 93.62 345 SER A CA 1
ATOM 2729 C C . SER A 1 345 ? 8.409 -0.389 -17.947 1.00 93.62 345 SER A C 1
ATOM 2731 O O . SER A 1 345 ? 8.995 0.394 -18.696 1.00 93.62 345 SER A O 1
ATOM 2733 N N . LEU A 1 346 ? 8.158 -0.092 -16.662 1.00 89.38 346 LEU A N 1
ATOM 2734 C CA . LEU A 1 346 ? 8.507 1.196 -16.055 1.00 89.38 346 LEU A CA 1
ATOM 2735 C C . LEU A 1 346 ? 10.020 1.443 -16.059 1.00 89.38 346 LEU A C 1
ATOM 2737 O O . LEU A 1 346 ? 10.458 2.543 -16.390 1.00 89.38 346 LEU A O 1
ATOM 2741 N N . GLY A 1 347 ? 10.825 0.431 -15.726 1.00 90.12 347 GLY A N 1
ATOM 2742 C CA . GLY A 1 347 ? 12.285 0.535 -15.712 1.00 90.12 347 GLY A CA 1
ATOM 2743 C C . GLY A 1 347 ? 12.890 0.819 -17.090 1.00 90.12 347 GLY A C 1
ATOM 2744 O O . GLY A 1 347 ? 13.931 1.467 -17.182 1.00 90.12 347 GLY A O 1
ATOM 2745 N N . GLN A 1 348 ? 12.225 0.376 -18.159 1.00 91.00 348 GLN A N 1
ATOM 2746 C CA . GLN A 1 348 ? 12.614 0.644 -19.546 1.00 91.00 348 GLN A CA 1
ATOM 2747 C C . GLN A 1 348 ? 11.971 1.915 -20.122 1.00 91.00 348 GLN A C 1
ATOM 2749 O O . GLN A 1 348 ? 12.329 2.327 -21.224 1.00 91.00 348 GLN A O 1
ATOM 2754 N N . GLY A 1 349 ? 11.040 2.546 -19.398 1.00 91.06 349 GLY A N 1
ATOM 2755 C CA . GLY A 1 349 ? 10.286 3.703 -19.882 1.00 91.06 349 GLY A CA 1
ATOM 2756 C C . GLY A 1 349 ? 9.310 3.373 -21.017 1.00 91.06 349 GLY A C 1
ATOM 2757 O O . GLY A 1 349 ? 8.971 4.260 -21.796 1.00 91.06 349 GLY A O 1
ATOM 2758 N N . LEU A 1 350 ? 8.883 2.112 -21.130 1.00 91.56 350 LEU A N 1
ATOM 2759 C CA . LEU A 1 350 ? 7.934 1.646 -22.140 1.00 91.56 350 LEU A CA 1
ATOM 2760 C C . LEU A 1 350 ? 6.533 1.501 -21.540 1.00 91.56 350 LEU A C 1
ATOM 2762 O O . LEU A 1 350 ? 6.369 1.171 -20.360 1.00 91.56 350 LEU A O 1
ATOM 2766 N N . ASN A 1 351 ? 5.509 1.690 -22.375 1.00 92.75 351 ASN A N 1
ATOM 2767 C CA . ASN A 1 351 ? 4.164 1.246 -22.027 1.00 92.75 351 ASN A CA 1
ATOM 2768 C C . ASN A 1 351 ? 4.156 -0.289 -21.899 1.00 92.75 351 ASN A C 1
ATOM 2770 O O . ASN A 1 351 ? 4.909 -0.982 -22.583 1.00 92.75 351 ASN A O 1
ATOM 2774 N N . VAL A 1 352 ? 3.301 -0.827 -21.029 1.00 91.81 352 VAL A N 1
ATOM 2775 C CA . VAL A 1 352 ? 3.151 -2.270 -20.811 1.00 91.81 352 VAL A CA 1
ATOM 2776 C C . VAL A 1 352 ? 2.821 -2.997 -22.117 1.00 91.81 352 VAL A C 1
ATOM 2778 O O . VAL A 1 352 ? 3.427 -4.028 -22.384 1.00 91.81 352 VAL A O 1
ATOM 2781 N N . ALA A 1 353 ? 1.941 -2.446 -22.960 1.00 92.19 353 ALA A N 1
ATOM 2782 C CA . ALA A 1 353 ? 1.608 -3.044 -24.257 1.00 92.19 353 ALA A CA 1
ATOM 2783 C C . ALA A 1 353 ? 2.849 -3.192 -25.164 1.00 92.19 353 ALA A C 1
ATOM 2785 O O . ALA A 1 353 ? 3.125 -4.273 -25.683 1.00 92.19 353 ALA A O 1
ATOM 2786 N N . ASP A 1 354 ? 3.666 -2.137 -25.273 1.00 92.50 354 ASP A N 1
ATOM 2787 C CA . ASP A 1 354 ? 4.909 -2.157 -26.057 1.00 92.50 354 ASP A CA 1
ATOM 2788 C C . ASP A 1 354 ? 5.946 -3.116 -25.460 1.00 92.50 354 ASP A C 1
ATOM 2790 O O . ASP A 1 354 ? 6.662 -3.813 -26.180 1.00 92.50 354 ASP A O 1
ATOM 2794 N N . TYR A 1 355 ? 6.028 -3.168 -24.130 1.00 93.62 355 TYR A N 1
ATOM 2795 C CA . TYR A 1 355 ? 6.902 -4.095 -23.423 1.00 93.62 355 TYR A CA 1
ATOM 2796 C C . TYR A 1 355 ? 6.501 -5.554 -23.685 1.00 93.62 355 TYR A C 1
ATOM 2798 O O . TYR A 1 355 ? 7.362 -6.391 -23.963 1.00 93.62 355 TYR A O 1
ATOM 2806 N N . LEU A 1 356 ? 5.203 -5.859 -23.645 1.00 92.75 356 LEU A N 1
ATOM 2807 C CA . LEU A 1 356 ? 4.669 -7.198 -23.881 1.00 92.75 356 LEU A CA 1
ATOM 2808 C C . LEU A 1 356 ? 4.830 -7.642 -25.338 1.00 92.75 356 LEU A C 1
ATOM 2810 O O . LEU A 1 356 ? 5.206 -8.789 -25.567 1.00 92.75 356 LEU A O 1
ATOM 2814 N N . HIS A 1 357 ? 4.663 -6.745 -26.315 1.00 90.56 357 HIS A N 1
ATOM 2815 C CA . HIS A 1 357 ? 4.937 -7.051 -27.727 1.00 90.56 357 HIS A CA 1
ATOM 2816 C C . HIS A 1 357 ? 6.396 -7.433 -27.999 1.00 90.56 357 HIS A C 1
ATOM 2818 O O . HIS A 1 357 ? 6.668 -8.249 -28.878 1.00 90.56 357 HIS A O 1
ATOM 2824 N N . ASN A 1 358 ? 7.335 -6.856 -27.247 1.00 87.69 358 ASN A N 1
ATOM 2825 C CA . ASN A 1 358 ? 8.766 -7.138 -27.378 1.00 87.69 358 ASN A CA 1
ATOM 2826 C C . ASN A 1 358 ? 9.253 -8.264 -26.448 1.00 87.69 358 ASN A C 1
ATOM 2828 O O . ASN A 1 358 ? 10.435 -8.618 -26.467 1.00 87.69 358 ASN A O 1
ATOM 2832 N N . SER A 1 359 ? 8.365 -8.815 -25.619 1.00 84.62 359 SER A N 1
ATOM 2833 C CA . SER A 1 359 ? 8.684 -9.856 -24.643 1.00 84.62 359 SER A CA 1
ATOM 2834 C C . SER A 1 359 ? 8.545 -11.262 -25.242 1.00 84.62 359 SER A C 1
ATOM 2836 O O . SER A 1 359 ? 7.810 -11.469 -26.207 1.00 84.62 359 SER A O 1
ATOM 2838 N N . PRO A 1 360 ? 9.254 -12.268 -24.693 1.00 81.06 360 PRO A N 1
ATOM 2839 C CA . PRO A 1 360 ? 9.147 -13.644 -25.171 1.00 81.06 360 PRO A CA 1
ATOM 2840 C C . PRO A 1 360 ? 7.724 -14.199 -25.008 1.00 81.06 360 PRO A C 1
ATOM 2842 O O . PRO A 1 360 ? 7.004 -13.834 -24.080 1.00 81.06 360 PRO A O 1
ATOM 2845 N N . ALA A 1 361 ? 7.359 -15.164 -25.860 1.00 68.00 361 ALA A N 1
ATOM 2846 C CA . ALA A 1 361 ? 6.038 -15.813 -25.895 1.00 68.00 361 ALA A CA 1
ATOM 2847 C C . ALA A 1 361 ? 5.619 -16.521 -24.585 1.00 68.00 361 ALA A C 1
ATOM 2849 O O . ALA A 1 361 ? 4.465 -16.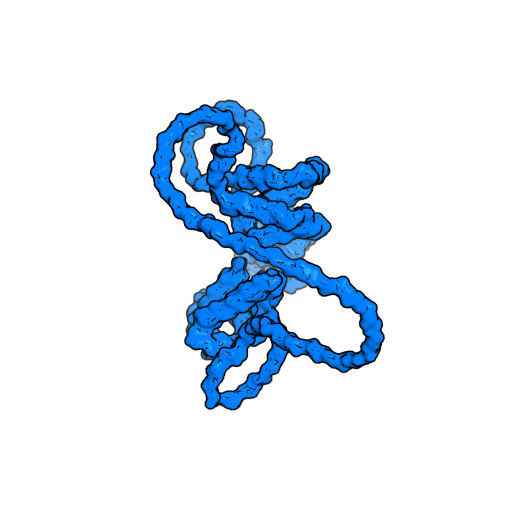908 -24.423 1.00 68.00 361 ALA A O 1
ATOM 2850 N N . SER A 1 362 ? 6.549 -16.703 -23.646 1.00 65.38 362 SER A N 1
ATOM 2851 C CA . SER A 1 362 ? 6.301 -17.220 -22.298 1.00 65.38 362 SER A CA 1
ATOM 2852 C C . SER A 1 362 ? 5.809 -16.158 -21.300 1.00 65.38 362 SER A C 1
ATOM 2854 O O . SER A 1 362 ? 5.550 -16.492 -20.146 1.00 65.38 362 SER A O 1
ATOM 2856 N N . SER A 1 363 ? 5.669 -14.899 -21.723 1.00 85.56 363 SER A N 1
ATOM 2857 C CA . SER A 1 363 ? 5.069 -13.815 -20.937 1.00 85.56 363 SER A CA 1
ATOM 2858 C C . SER A 1 363 ? 3.532 -13.846 -20.985 1.00 85.56 363 SER A C 1
ATOM 2860 O O . SER A 1 363 ? 2.931 -14.621 -21.737 1.00 85.56 363 SER A O 1
ATOM 2862 N N . LEU A 1 364 ? 2.899 -12.995 -20.172 1.00 93.25 364 LEU A N 1
ATOM 2863 C CA . LEU A 1 364 ? 1.475 -12.679 -20.296 1.00 93.25 364 LEU A CA 1
ATOM 2864 C C . LEU A 1 364 ? 1.201 -11.961 -21.623 1.00 93.25 364 LEU A C 1
ATOM 2866 O O . LEU A 1 364 ? 2.033 -11.176 -22.081 1.00 93.25 364 LEU A O 1
ATOM 2870 N N . THR A 1 365 ? 0.036 -12.193 -22.220 1.00 94.50 365 THR A N 1
ATOM 2871 C CA . THR A 1 365 ? -0.472 -11.345 -23.303 1.00 94.50 365 THR A CA 1
ATOM 2872 C C . THR A 1 365 ? -1.003 -10.023 -22.742 1.00 94.50 365 THR A C 1
ATOM 2874 O O . THR A 1 365 ? -1.202 -9.868 -21.534 1.00 94.50 365 THR A O 1
ATOM 2877 N N . GLU A 1 366 ? -1.239 -9.052 -23.623 1.00 94.31 366 GLU A N 1
ATOM 2878 C CA . GLU A 1 366 ? -1.835 -7.768 -23.247 1.00 94.31 366 GLU A CA 1
ATOM 2879 C C . GLU A 1 366 ? -3.211 -7.952 -22.582 1.00 94.31 366 GLU A C 1
ATOM 2881 O O . GLU A 1 366 ? -3.457 -7.417 -21.501 1.00 94.31 366 GLU A O 1
ATOM 2886 N N . GLU A 1 367 ? -4.076 -8.781 -23.172 1.00 94.56 367 GLU A N 1
ATOM 2887 C CA . GLU A 1 367 ? -5.402 -9.097 -22.626 1.00 94.56 367 GLU A CA 1
ATOM 2888 C C . GLU A 1 367 ? -5.310 -9.755 -21.242 1.00 94.56 367 GLU A C 1
ATOM 2890 O O . GLU A 1 367 ? -6.035 -9.378 -20.319 1.00 94.56 367 GLU A O 1
ATOM 2895 N N . GLU A 1 368 ? -4.375 -10.696 -21.070 1.00 95.94 368 GLU A N 1
ATOM 2896 C CA . GLU A 1 368 ? -4.149 -11.371 -19.790 1.00 95.94 368 GLU A CA 1
ATOM 2897 C C . GLU A 1 368 ? -3.703 -10.378 -18.708 1.00 95.94 368 GLU A C 1
ATOM 2899 O O . GLU A 1 368 ? -4.198 -10.408 -17.577 1.00 95.94 368 GLU A O 1
ATOM 2904 N N . PHE A 1 369 ? -2.801 -9.455 -19.055 1.00 96.38 369 PHE A N 1
ATOM 2905 C CA . PHE A 1 369 ? -2.328 -8.420 -18.141 1.00 96.38 369 PHE A CA 1
ATOM 2906 C C . PHE A 1 369 ? -3.463 -7.490 -17.691 1.00 96.38 369 PHE A C 1
ATOM 2908 O O . PHE A 1 369 ? -3.586 -7.190 -16.497 1.00 96.38 369 PHE A O 1
ATOM 2915 N N . TYR A 1 370 ? -4.317 -7.046 -18.616 1.00 95.62 370 TYR A N 1
ATOM 2916 C CA . TYR A 1 370 ? -5.443 -6.170 -18.285 1.00 95.62 370 TYR A CA 1
ATOM 2917 C C . TYR A 1 370 ? -6.504 -6.869 -17.436 1.00 95.62 370 TYR A C 1
ATOM 2919 O O . TYR A 1 370 ? -6.985 -6.277 -16.470 1.00 95.62 370 TYR A O 1
ATOM 2927 N N . ALA A 1 371 ? -6.805 -8.137 -17.704 1.00 96.62 371 ALA A N 1
ATOM 2928 C CA . ALA A 1 371 ? -7.739 -8.901 -16.883 1.00 96.62 371 ALA A CA 1
ATOM 2929 C C . ALA A 1 371 ? -7.222 -9.098 -15.443 1.00 96.62 371 ALA A C 1
ATOM 2931 O O . ALA A 1 371 ? -7.976 -8.960 -14.477 1.00 96.62 371 ALA A O 1
ATOM 2932 N N . ILE A 1 372 ? -5.917 -9.339 -15.262 1.00 96.56 372 ILE A N 1
ATOM 2933 C CA . ILE A 1 372 ? -5.296 -9.390 -13.926 1.00 96.56 372 ILE A CA 1
ATOM 2934 C C . ILE A 1 372 ? -5.311 -8.009 -13.256 1.00 96.56 372 ILE A C 1
ATOM 2936 O O . ILE A 1 372 ? -5.535 -7.904 -12.047 1.00 96.56 372 ILE A O 1
ATOM 2940 N N . THR A 1 373 ? -5.113 -6.937 -14.027 1.00 95.12 373 THR A N 1
ATOM 2941 C CA . THR A 1 373 ? -5.230 -5.558 -13.531 1.00 95.12 373 THR A CA 1
ATOM 2942 C C . THR A 1 373 ? -6.638 -5.292 -12.996 1.00 95.12 373 THR A C 1
ATOM 2944 O O . THR A 1 373 ? -6.784 -4.806 -11.874 1.00 95.12 373 THR A O 1
ATOM 2947 N N . GLU A 1 374 ? -7.672 -5.654 -13.757 1.00 95.06 374 GLU A N 1
ATOM 2948 C CA . GLU A 1 374 ? -9.075 -5.511 -13.362 1.00 95.06 374 GLU A CA 1
ATOM 2949 C C . GLU A 1 374 ? -9.386 -6.316 -12.094 1.00 95.06 374 GLU A C 1
ATOM 2951 O O . GLU A 1 374 ? -10.001 -5.802 -11.156 1.00 95.06 374 GLU A O 1
ATOM 2956 N N . LEU A 1 375 ? -8.910 -7.563 -12.028 1.00 96.31 375 LEU A N 1
ATOM 2957 C CA . LEU A 1 375 ? -9.035 -8.404 -10.842 1.00 96.31 375 LEU A CA 1
ATOM 2958 C C . LEU A 1 375 ? -8.435 -7.720 -9.607 1.00 96.31 375 LEU A C 1
ATOM 2960 O O . LEU A 1 375 ? -9.103 -7.608 -8.580 1.00 96.31 375 LEU A O 1
ATOM 2964 N N . ASN A 1 376 ? -7.209 -7.204 -9.715 1.00 95.00 376 ASN A N 1
ATOM 2965 C CA . ASN A 1 376 ? -6.526 -6.517 -8.617 1.00 95.00 376 ASN A CA 1
ATOM 2966 C C . ASN A 1 376 ? -7.241 -5.228 -8.188 1.00 95.00 376 ASN A C 1
ATOM 2968 O O . ASN A 1 376 ? -7.280 -4.919 -6.998 1.00 95.00 376 ASN A O 1
ATOM 2972 N N . GLN A 1 377 ? -7.831 -4.481 -9.126 1.00 90.44 377 GLN A N 1
ATOM 2973 C CA . GLN A 1 377 ? -8.646 -3.307 -8.798 1.00 90.44 377 GLN A CA 1
ATOM 2974 C C . GLN A 1 377 ? -9.883 -3.697 -7.986 1.00 90.44 377 GLN A C 1
ATOM 2976 O O . GLN A 1 377 ? -10.189 -3.046 -6.991 1.00 90.44 377 GLN A O 1
ATOM 2981 N N . LYS A 1 378 ? -10.556 -4.790 -8.361 1.00 91.19 378 LYS A N 1
ATOM 2982 C CA . LYS A 1 378 ? -11.742 -5.295 -7.654 1.00 91.19 378 LYS A CA 1
ATOM 2983 C C . LYS A 1 378 ? -11.425 -5.903 -6.286 1.00 91.19 378 LYS A C 1
ATOM 2985 O O . LYS A 1 378 ? -12.308 -5.941 -5.441 1.00 91.19 378 LYS A O 1
ATOM 2990 N N . MET A 1 379 ? -10.191 -6.353 -6.047 1.00 90.62 379 MET A N 1
ATOM 2991 C CA . MET A 1 379 ? -9.755 -6.851 -4.734 1.00 90.62 379 MET A CA 1
ATOM 2992 C C . MET A 1 379 ? -9.394 -5.742 -3.732 1.00 90.62 379 MET A C 1
ATOM 2994 O O . MET A 1 379 ? -9.277 -6.029 -2.543 1.00 90.62 379 MET A O 1
ATOM 2998 N N . ARG A 1 380 ? -9.198 -4.493 -4.183 1.00 77.44 380 ARG A N 1
ATOM 2999 C CA . ARG A 1 380 ? -8.885 -3.351 -3.299 1.00 77.44 380 ARG A CA 1
ATOM 3000 C C . ARG A 1 380 ? -10.089 -2.828 -2.505 1.00 77.44 380 ARG A C 1
ATOM 3002 O O . ARG A 1 380 ? -9.875 -2.035 -1.595 1.00 77.44 380 ARG A O 1
ATOM 3009 N N . PHE A 1 381 ? -11.301 -3.263 -2.850 1.00 53.03 381 PHE A N 1
ATOM 3010 C CA . PHE A 1 381 ? -12.573 -2.861 -2.247 1.00 53.03 381 PHE A CA 1
ATOM 3011 C C . PHE A 1 381 ? -13.340 -4.106 -1.741 1.00 53.03 381 PHE A C 1
ATOM 3013 O O . PHE A 1 381 ? -14.253 -3.950 -0.903 1.00 53.03 381 PHE A O 1
#

pLDDT: mean 77.56, std 22.75, range [31.64, 97.31]

Radius of gyration: 34.43 Å; chains: 1; bounding box: 102×96×62 Å

Secondary structure (DSSP, 8-state):
-HHHHHHHHHHHHTGGGS-HHHHHHHHHS--TTS-HHHHHHHHHHHHTTS-HHHHHHHHHHHHHH--GGG--HHHHHHHHS-HHHHHHHHS-TTS---TT-SS--S--------------HHHHHHHHHHHS-HHHHHHHHH-HHHHHHHHHHHHHHHTTSS-HHHHHHHHHS-GGGT-----HHHHHHHHHHHHTPSPP---SSSS--------------------------------------------PPP---PPPPTT-S---S------------TTHHHHT--HHHHHTSSSHHHHHHHHHHHHHHHHHH-HHHHHHHHHHHHHSHHHHHHHHHHHHHHHHT--HHHHHHTS-TTSPPHHHHHHHHHHHHHHT-

Foldseek 3Di:
DVVVQVVLVVCLQCLLVDDLVVNLVSQLDQPPPPDLVSSLVSLCVSCVPPDQVVSLVSLVSSLVSHHPNRVDVVNNVSSPDRVVVVVVVPPPPPDDPDPPPPPDPDDDDDDDDDDDPDLVLVVLLVVLVVLDDVVLVVVCVVPVVLVVLLSVLSSCCSVVVDDLVNSLCQQCDDVVVNRNVDDSVSSVVSVVSSVCPPPPPPPDDPDDDDDDDDDDDDDDDDDDDDDDDDDDDDDDDDDDDDDDDDDDDDDDDDDDDDDDDPPPDDDPPDDDDDPPPDPDDLLLVLLADDVVNCVPDPANLVVLVVLVVSLVVLVVVPVVSSVSSVVSNCNHPLNVLLVVLVVVCVVVVHDSQVSQVPDDPPHDHPRNSVSVVVSVVVSVD